Protein 3VU4 (pdb70)

Nearest PDB structures (foldseek):
  3vu4-assembly3_A  TM=1.003E+00  e=2.282E-62  Kluyveromyces marxianus
  4av8-assembly1_A  TM=9.269E-01  e=3.637E-47  Kluyveromyces lactis
  4exv-assembly1_A  TM=9.195E-01  e=6.773E-44  Kluyveromyces lactis NRRL Y-1140
  9c9i-assembly4_G  TM=8.759E-01  e=1.878E-23  Homo sapiens
  6klr-assembly1_A  TM=8.710E-01  e=6.808E-22  Homo sapiens

Solvent-accessible surface area: 29116 Å² total; per-residue (Å²): 155,40,53,13,54,22,20,42,17,2,77,64,39,23,0,0,0,2,0,0,77,122,6,0,2,5,3,30,3,107,99,30,44,74,82,71,68,30,142,35,140,124,4,35,37,0,31,10,6,49,131,38,71,70,1,0,5,4,23,43,65,82,42,12,0,31,0,34,12,13,103,146,135,113,61,60,16,181,8,137,6,129,8,49,15,95,39,1,45,7,20,158,105,7,0,0,0,0,8,10,43,21,1,0,1,12,90,25,17,119,85,44,136,119,55,48,116,58,35,76,0,21,38,26,9,27,13,34,103,29,17,0,0,30,1,31,10,6,17,31,1,16,0,35,4,34,146,23,141,72,164,49,33,99,10,152,4,17,130,79,59,5,69,17,2,49,15,5,104,152,8,66,22,0,0,0,1,8,84,87,15,77,30,0,46,0,10,88,11,138,69,14,66,90,43,73,71,1,104,20,48,178,21,91,20,70,10,42,4,0,32,20,0,30,34,4,0,3,0,0,0,0,0,59,61,39,12,0,11,0,2,10,4,80,41,35,91,153,49,151,127,92,32,114,184,51,207,69,104,55,124,65,170,48,45,74,143,27,32,14,96,54,169,17,77,46,70,190,119,36,128,15,6,46,0,0,4,35,39,88,32,11,0,0,0,2,5,11,34,35,56,51,1,5,11,2,70,3,55,65,46,98,164,114,107,144,24,77,15,88,74,75,98,105,52,75,1,112,86,152,44,64,29,49,23,5,39,11,4,64,17,33,0,0,1,0,2,0,0,87,128,8,0,1,2,2,13,2,59,58,32,46,77,91,47,69,29,146,51,164,106,4,36,37,0,32,7,13,54,83,53,49,58,0,0,0,3,18,47,75,84,45,19,0,27,0,30,6,12,112,146,130,103,36,66,13,151,4,134,5,144,25,73,13,96,36,0,44,5,20,100,101,22,0,1,0,0,5,29,62,22,0,0,0,12,81,26,18,117,75,42,134,112,82,55,127,57,39,138,1,32,32,30,12,22,12,28,92,28,28,1,0,26,2,26,47,168,73,72,7,18,0,41,8,34,68,32,136,155,42,34,89,7,167,3,14,135,65,40,8,59,20,1,50,14,6,45,146,7,62,33,0,0,0,0,4,106,56,0,16,26,0,41,0,9,98,11,157,83,12,70,84,50,70,43,0,90,12,13,159,84,63,9,63,1,32,2,0,27,17,0,27,56,4,4,25,0,0,0,0,0,68,93,29,26,0,20,0,0,38,6,94,107,150,139,44,78,146,21,46,6,78,54,128,5,112,43,80,190,167,27,148,6,1,37,0,0,4,14,37,93,39,15,1,1,0,1,20,10,56,69,58,48,2,14,11,1,75,7,42,83,41,116,160,114,142,131,97,41,10,89,78,71,89,120,49,73,1,129,96

InterPro domains:
  IPR001680 WD40 repeat [SM00320] (187-224)
  IPR001680 WD40 repeat [SM00320] (227-268)
  IPR015943 WD40/YVTN repeat-like-containing domain superfamily [G3DSA:2.130.10.10] (18-327)
  IPR036322 WD40-repeat-containing domain superfamily [SSF50978] (18-323)
  IPR048720 PROPPIN [PF21032] (166-271)
  IPR048720 PROPPIN [PTHR11227] (18-329)

Sequence (620 aa):
SNPVTDYEFNQDQSCLILSTLKSFEIYNVHPVAHIMSQEMRHLSKVRMLHRTNYVAFVTGVKEVVHIWDDVKKQDVSRIKVDAPVKDLFLSREFIVVSYGDVISVFKFGNPWKRITDDIRFGGVCEFSNGLLVYSNEFNLGQIHITKLQSKGVLIKAHTNPIKMVRLNRKSDMVATCSQDGTIIRVFKTEDGVLVREFRRGLDRADVVDMKWSTDGSKLAVVSDKWTLHVFEIFNDQDNKRHALKGWINMKYFQSEWSLCNFKLSVDKHVRGCKIAWISESSLVVVWPHTRMIETFKVVFDDEMERWLIQMDQREQLMISNPVTDYEFNQDQSCLILSTLKSFEIYNVHPVAHIMSQEMRHLSKVRMLHRTNYVAFVTGVKEVVHIWDDVKKQDVSRIKVDAPVKDLFLSREFIVVSYGDVISVFKFGNPWKRITDDIRFGGVCEFSNGLLVYSNEFNLGQIHITKLQKGVLIKAHTNPIKMVRLNRKSDMVATCSQDGTIIRVFKTEDGVLVREFRRGLDRADVVDMKWSTDGSKLAVVSDKWTLHVFEIFNDQSEWSLCNFKLSVDKHVRGCKIAWISESSLVVVWPHTRMIETFKVVFDDEMERWLIQMDQREQLMI

B-factor: mean 52.99, std 13.17, range [25.01, 118.1]

Secondary structure (DSSP, 8-state):
-----EEEE-TTSSEEEEE-SSEEEEEEETTEEEEEEEE-S---EEEE-TTSSEEEEE-SSTTEEEEEETTTTEEEEEEE-SS-EEEEEE-SSEEEEEETTEEEEEESSTT--BSS--EEEEEEEEEETTEEEEEESS-TT-EEEEE-----EEE---SSPEEEEEE-TTSSEEEEEETT-SEEEEEETTT--EEEEEE-TT--SPEEEEEE-TTS-EEEEEETT-EEEEEESS--S---SEETTTTEE---PPPSS-SEEEE----TT----EEEESSSSEEEEEETTTTEEEEEEEEEETTTTEEEEEEEEEEE---/-----EEEE-TTSSEEEEE-SSEEEEEETTTTEEEEEEE-SS--EEEE-TTSSEEEEE-SSTTEEEEEETTTTEEEEEEE-SS----EEE-SSEEEEEETTEEEEEESSTT--EEEEEEE-SS-EEEETTEEEEE-SS-TTEEEEEE-----EEE--SSPEEEEEE-TTSSEEEEEETT-SEEEEEETTT--EEEEEE--SS---EEEEEE-TTSSEEEEEETT-EEEEEES-----EE-SEEEE----SS----EEEESSSSEEEEEETTTTEEEEEEEEEETTTTEEEEEEEEEEE---

Structure (mmCIF, N/CA/C/O backbone):
data_3VU4
#
_entry.id   3VU4
#
_cell.length_a   140.270
_cell.length_b   140.270
_cell.length_c   251.270
_cell.angle_alpha   90.00
_cell.angle_beta   90.00
_cell.angle_gamma   120.00
#
_symmetry.space_group_name_H-M   'P 65 2 2'
#
loop_
_entity.id
_entity.type
_entity.pdbx_description
1 polymer KmHsv2
2 non-polymer 'SULFATE ION'
3 water water
#
loop_
_atom_site.group_PDB
_atom_site.id
_atom_site.type_symbol
_atom_site.label_atom_id
_atom_site.label_alt_id
_atom_site.label_comp_id
_atom_site.label_asym_id
_atom_site.label_entity_id
_atom_site.label_seq_id
_atom_site.pdbx_PDB_ins_code
_atom_site.Cartn_x
_atom_site.Cartn_y
_atom_site.Cartn_z
_atom_site.occupancy
_atom_site.B_iso_or_equiv
_atom_site.auth_seq_id
_atom_site.auth_comp_id
_atom_site.auth_asym_id
_atom_site.auth_atom_id
_atom_site.pdbx_PDB_model_num
ATOM 1 N N . SER A 1 19 ? 15.233 -2.500 31.668 1.00 72.51 14 SER A N 1
ATOM 2 C CA . SER A 1 19 ? 15.869 -1.578 32.664 1.00 72.57 14 SER A CA 1
ATOM 3 C C . SER A 1 19 ? 17.069 -0.830 32.067 1.00 71.00 14 SER A C 1
ATOM 4 O O . SER A 1 19 ? 17.903 -0.277 32.792 1.00 70.93 14 SER A O 1
ATOM 7 N N . ASN A 1 20 ? 17.150 -0.839 30.739 1.00 67.28 15 ASN A N 1
ATOM 8 C CA . ASN A 1 20 ? 18.204 -0.155 29.999 1.00 63.08 15 ASN A CA 1
ATOM 9 C C . ASN A 1 20 ? 17.436 0.924 29.227 1.00 59.52 15 ASN A C 1
ATOM 10 O O . ASN A 1 20 ? 17.169 0.786 28.033 1.00 59.54 15 ASN A O 1
ATOM 15 N N . PRO A 1 21 ? 17.067 2.014 29.920 1.00 55.77 16 PRO A N 1
ATOM 16 C CA . PRO A 1 21 ? 16.313 3.155 29.391 1.00 54.33 16 PRO A CA 1
ATOM 17 C C . PRO A 1 21 ? 16.995 3.971 28.311 1.00 52.09 16 PRO A C 1
ATOM 18 O O . PRO A 1 21 ? 18.209 4.169 28.334 1.00 52.87 16 PRO A O 1
ATOM 22 N N . VAL A 1 22 ? 16.192 4.455 27.372 1.00 49.21 17 VAL A N 1
ATOM 23 C CA . VAL A 1 22 ? 16.694 5.300 26.305 1.00 45.95 17 VAL A CA 1
ATOM 24 C C . VAL A 1 22 ? 17.028 6.636 26.977 1.00 43.68 17 VAL A C 1
ATOM 25 O O . VAL A 1 22 ? 16.212 7.189 27.707 1.00 44.72 17 VAL A O 1
ATOM 29 N N . THR A 1 23 ? 18.233 7.144 26.759 1.00 41.30 18 THR A N 1
ATOM 30 C CA . THR A 1 23 ? 18.623 8.400 27.384 1.00 40.99 18 THR A CA 1
ATOM 31 C C . THR A 1 23 ? 18.501 9.579 26.421 1.00 41.96 18 THR A C 1
ATOM 32 O O . THR A 1 23 ? 18.584 10.742 26.825 1.00 42.14 18 THR A O 1
ATOM 36 N N . ASP A 1 24 ? 18.296 9.268 25.145 1.00 41.34 19 ASP A N 1
ATOM 37 C CA . ASP A 1 24 ? 18.140 10.283 24.115 1.00 42.17 19 ASP A CA 1
ATOM 38 C C . ASP A 1 24 ? 17.928 9.581 22.783 1.00 42.08 19 ASP A C 1
ATOM 39 O O . ASP A 1 24 ? 18.366 8.444 22.593 1.00 42.61 19 ASP A O 1
ATOM 44 N N . TYR A 1 25 ? 17.232 10.256 21.876 1.00 39.83 20 TYR A N 1
ATOM 45 C CA . TYR A 1 25 ? 16.952 9.716 20.555 1.00 39.20 20 TYR A CA 1
ATOM 46 C C . TYR A 1 25 ? 16.668 10.893 19.636 1.00 40.07 20 TYR A C 1
ATOM 47 O O . TYR A 1 25 ? 16.169 11.923 20.078 1.00 40.08 20 TYR A O 1
ATOM 56 N N . GLU A 1 26 ? 16.990 10.744 18.359 1.00 40.31 21 GLU A N 1
ATOM 57 C CA . GLU A 1 26 ? 16.789 11.830 17.417 1.00 39.80 21 GLU A CA 1
ATOM 58 C C . GLU A 1 26 ? 16.889 11.296 15.990 1.00 39.01 21 GLU A C 1
ATOM 59 O O . GLU A 1 26 ? 17.582 10.308 15.743 1.00 38.22 21 GLU A O 1
ATOM 65 N N . PHE A 1 27 ? 16.177 11.938 15.064 1.00 37.31 22 PHE A N 1
ATOM 66 C CA . PHE A 1 27 ? 16.188 11.543 13.655 1.00 37.44 22 PHE A CA 1
ATOM 67 C C . PHE A 1 27 ? 17.349 12.235 12.943 1.00 38.10 22 PHE A C 1
ATOM 68 O O . PHE A 1 27 ? 17.846 13.254 13.422 1.00 37.81 22 PHE A O 1
ATOM 76 N N . ASN A 1 28 ? 17.787 11.692 11.809 1.00 39.00 23 ASN A N 1
ATOM 77 C CA . ASN A 1 28 ? 18.855 12.355 11.068 1.00 42.21 23 ASN A CA 1
ATOM 78 C C . ASN A 1 28 ? 18.179 13.445 10.230 1.00 42.69 23 ASN A C 1
ATOM 79 O O . ASN A 1 28 ? 16.960 13.431 10.067 1.00 43.52 23 ASN A O 1
ATOM 84 N N . GLN A 1 29 ? 18.964 14.379 9.708 1.00 43.11 24 GLN A N 1
ATOM 85 C CA . GLN A 1 29 ? 18.447 15.515 8.945 1.00 43.54 24 GLN A CA 1
ATOM 86 C C . GLN A 1 29 ? 17.331 15.308 7.909 1.00 45.47 24 GLN A C 1
ATOM 87 O O . GLN A 1 29 ? 16.552 16.224 7.672 1.00 46.46 24 GLN A O 1
ATOM 93 N N . ASP A 1 30 ? 17.233 14.135 7.291 1.00 47.94 25 ASP A N 1
ATOM 94 C CA . ASP A 1 30 ? 16.174 13.907 6.309 1.00 50.24 25 ASP A CA 1
ATOM 95 C C . ASP A 1 30 ? 15.128 12.896 6.803 1.00 51.79 25 ASP A C 1
ATOM 96 O O . ASP A 1 30 ? 14.289 12.423 6.031 1.00 52.80 25 ASP A O 1
ATOM 101 N N . GLN A 1 31 ? 15.181 12.576 8.093 1.00 52.26 26 GLN A N 1
ATOM 102 C CA . GLN A 1 31 ? 14.250 11.631 8.713 1.00 52.10 26 GLN A CA 1
ATOM 103 C C . GLN A 1 31 ? 14.176 10.258 8.068 1.00 51.50 26 GLN A C 1
ATOM 104 O O . GLN A 1 31 ? 13.091 9.700 7.928 1.00 52.15 26 GLN A O 1
ATOM 110 N N . SER A 1 32 ? 15.314 9.710 7.670 1.00 50.84 27 SER A N 1
ATOM 111 C CA . SER A 1 32 ? 15.315 8.387 7.072 1.00 50.66 27 SER A CA 1
ATOM 112 C C . SER A 1 32 ? 15.932 7.434 8.089 1.00 50.15 27 SER A C 1
ATOM 113 O O . SER A 1 32 ? 15.846 6.212 7.958 1.00 50.74 27 SER A O 1
ATOM 116 N N . CYS A 1 33 ? 16.543 8.018 9.117 1.00 48.90 28 CYS A N 1
ATOM 117 C CA . CYS A 1 33 ? 17.179 7.252 10.184 1.00 47.35 28 CYS A CA 1
ATOM 118 C C . CYS A 1 33 ? 16.913 7.856 11.551 1.00 45.80 28 CYS A C 1
ATOM 119 O O . CYS A 1 33 ? 16.639 9.054 11.683 1.00 44.23 28 CYS A O 1
ATOM 122 N N . LEU A 1 34 ? 17.015 7.006 12.568 1.00 44.39 29 LEU A N 1
ATOM 123 C CA . LEU A 1 34 ? 16.830 7.407 13.955 1.00 41.14 29 LEU A CA 1
ATOM 124 C C . LEU A 1 34 ? 18.020 6.877 14.731 1.00 40.45 29 LEU A C 1
ATOM 125 O O . LEU A 1 34 ? 18.407 5.724 14.558 1.00 38.89 29 LEU A O 1
ATOM 130 N N . ILE A 1 35 ? 18.624 7.721 15.558 1.00 40.54 30 ILE A N 1
ATOM 131 C CA . ILE A 1 35 ? 19.733 7.262 16.374 1.00 40.07 30 ILE A CA 1
ATOM 132 C C . ILE A 1 35 ? 19.230 7.317 17.796 1.00 41.32 30 ILE A C 1
ATOM 133 O O . ILE A 1 35 ? 18.480 8.222 18.175 1.00 39.43 30 ILE A O 1
ATOM 138 N N . LEU A 1 36 ? 19.639 6.340 18.589 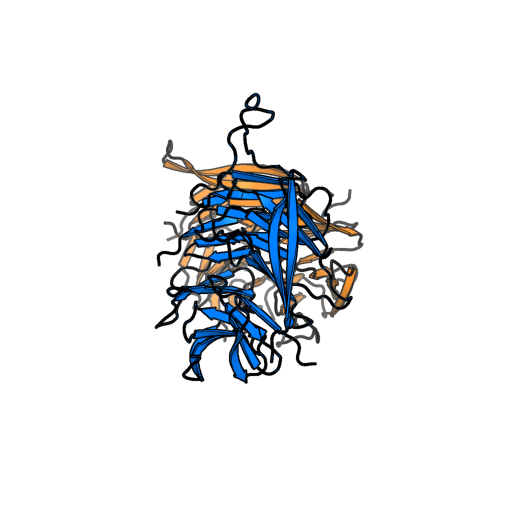1.00 43.51 31 LEU A N 1
ATOM 139 C CA . LEU A 1 36 ? 19.167 6.269 19.954 1.00 46.26 31 LEU A CA 1
ATOM 140 C C . LEU A 1 36 ? 20.251 5.780 20.912 1.00 47.22 31 LEU A C 1
ATOM 141 O O . LEU A 1 36 ? 21.128 5.008 20.531 1.00 46.47 31 LEU A O 1
ATOM 146 N N . SER A 1 37 ? 20.203 6.264 22.148 1.00 48.39 32 SER A N 1
ATOM 147 C CA . SER A 1 37 ? 21.185 5.881 23.148 1.00 49.54 32 SER A CA 1
ATOM 148 C C . SER A 1 37 ? 20.556 5.285 24.407 1.00 52.08 32 SER A C 1
ATOM 149 O O . SER A 1 37 ? 19.427 5.628 24.786 1.00 51.83 32 SER A O 1
ATOM 152 N N . THR A 1 38 ? 21.305 4.389 25.048 1.00 53.29 33 THR A N 1
ATOM 153 C CA . THR A 1 38 ? 20.874 3.735 26.277 1.00 54.95 33 THR A CA 1
ATOM 154 C C . THR A 1 38 ? 22.007 3.886 27.275 1.00 56.35 33 THR A C 1
ATOM 155 O O . THR A 1 38 ? 22.971 4.614 27.028 1.00 57.88 33 THR A O 1
ATOM 159 N N . LEU A 1 39 ? 21.896 3.194 28.402 1.00 57.46 34 LEU A N 1
ATOM 160 C CA . LEU A 1 39 ? 22.928 3.254 29.428 1.00 58.47 34 LEU A CA 1
ATOM 161 C C . LEU A 1 39 ? 24.159 2.474 28.972 1.00 58.88 34 LEU A C 1
ATOM 162 O O . LEU A 1 39 ? 25.276 2.717 29.434 1.00 57.81 34 LEU A O 1
ATOM 167 N N . LYS A 1 40 ? 23.937 1.562 28.031 1.00 59.26 35 LYS A N 1
ATOM 168 C CA . LYS A 1 40 ? 24.988 0.694 27.532 1.00 60.43 35 LYS A CA 1
ATOM 169 C C . LYS A 1 40 ? 25.464 0.903 26.096 1.00 60.79 35 LYS A C 1
ATOM 170 O O . LYS A 1 40 ? 26.530 0.404 25.734 1.00 62.29 35 LYS A O 1
ATOM 176 N N . SER A 1 41 ? 24.704 1.623 25.273 1.00 60.21 36 SER A N 1
ATOM 177 C CA . SER A 1 41 ? 25.126 1.825 23.883 1.00 58.77 36 SER A CA 1
ATOM 178 C C . SER A 1 41 ? 24.278 2.830 23.129 1.00 58.43 36 SER A C 1
ATOM 179 O O . SER A 1 41 ? 23.392 3.464 23.698 1.00 60.09 36 SER A O 1
ATOM 182 N N . PHE A 1 42 ? 24.576 2.972 21.838 1.00 56.21 37 PHE A N 1
ATOM 183 C CA . PHE A 1 42 ? 23.802 3.832 20.962 1.00 54.18 37 PHE A CA 1
ATOM 184 C C . PHE A 1 42 ? 23.444 2.949 19.774 1.00 52.94 37 PHE A C 1
ATOM 185 O O . PHE A 1 42 ? 24.239 2.116 19.353 1.00 51.96 37 PHE A O 1
ATOM 193 N N . GLU A 1 43 ? 22.224 3.099 19.274 1.00 51.95 38 GLU A N 1
ATOM 194 C CA . GLU A 1 43 ? 21.737 2.289 18.169 1.00 50.82 38 GLU A CA 1
ATOM 195 C C . GLU A 1 43 ? 21.238 3.202 17.066 1.00 50.80 38 GLU A C 1
ATOM 196 O O . GLU A 1 43 ? 20.835 4.335 17.329 1.00 52.66 38 GLU A O 1
ATOM 202 N N . ILE A 1 44 ? 21.259 2.706 15.835 1.00 49.26 39 ILE A N 1
ATOM 203 C CA . ILE A 1 44 ? 20.790 3.477 14.696 1.00 47.21 39 ILE A CA 1
ATOM 204 C C . ILE A 1 44 ? 19.859 2.601 13.876 1.00 46.34 39 ILE A C 1
ATOM 205 O O . ILE A 1 44 ? 20.146 1.427 13.647 1.00 45.92 39 ILE A O 1
ATOM 210 N N . TYR A 1 45 ? 18.739 3.173 13.445 1.00 45.55 40 TYR A N 1
ATOM 211 C CA . TYR A 1 45 ? 17.767 2.434 12.652 1.00 45.91 40 TYR A CA 1
ATOM 212 C C . TYR A 1 45 ? 17.340 3.203 11.418 1.00 48.06 40 TYR A C 1
ATOM 213 O O . TYR A 1 45 ? 17.580 4.405 11.292 1.00 49.07 40 TYR A O 1
ATOM 222 N N . ASN A 1 46 ? 16.704 2.488 10.503 1.00 50.07 41 ASN A N 1
ATOM 223 C CA . ASN A 1 46 ? 16.150 3.096 9.314 1.00 51.92 41 ASN A CA 1
ATOM 224 C C . ASN A 1 46 ? 14.719 3.296 9.780 1.00 52.18 41 ASN A C 1
ATOM 225 O O . ASN A 1 46 ? 14.176 2.417 10.451 1.00 51.62 41 ASN A O 1
ATOM 230 N N . VAL A 1 47 ? 14.105 4.430 9.467 1.00 52.97 42 VAL A N 1
ATOM 231 C CA . VAL A 1 47 ? 12.732 4.647 9.912 1.00 54.38 42 VAL A CA 1
ATOM 232 C C . VAL A 1 47 ? 11.703 4.014 8.979 1.00 54.73 42 VAL A C 1
ATOM 233 O O . VAL A 1 47 ? 10.659 3.544 9.432 1.00 55.88 42 VAL A O 1
ATOM 237 N N . HIS A 1 48 ? 11.983 3.991 7.681 1.00 55.58 43 HIS A N 1
ATOM 238 C CA . HIS A 1 48 ? 11.045 3.368 6.760 1.00 57.37 43 HIS A CA 1
ATOM 239 C C . HIS A 1 48 ? 11.676 2.710 5.538 1.00 56.35 43 HIS A C 1
ATOM 240 O O . HIS A 1 48 ? 12.165 3.385 4.633 1.00 55.43 43 HIS A O 1
ATOM 247 N N . PRO A 1 49 ? 11.638 1.373 5.486 1.00 55.71 44 PRO A N 1
ATOM 248 C CA . PRO A 1 49 ? 11.031 0.538 6.528 1.00 55.42 44 PRO A CA 1
ATOM 249 C C . PRO A 1 49 ? 11.892 0.516 7.773 1.00 54.29 44 PRO A C 1
ATOM 250 O O . PRO A 1 49 ? 13.104 0.706 7.700 1.00 53.98 44 PRO A O 1
ATOM 254 N N . VAL A 1 50 ? 11.261 0.275 8.913 1.00 53.61 45 VAL A N 1
ATOM 255 C CA . VAL A 1 50 ? 11.980 0.221 10.172 1.00 53.02 45 VAL A CA 1
ATOM 256 C C . VAL A 1 50 ? 12.967 -0.937 10.121 1.00 52.72 45 VAL A C 1
ATOM 257 O O . VAL A 1 50 ? 12.585 -2.066 9.831 1.00 52.03 45 VAL A O 1
ATOM 261 N N . ALA A 1 51 ? 14.236 -0.646 10.395 1.00 52.11 46 ALA A N 1
ATOM 262 C CA . ALA A 1 51 ? 15.278 -1.661 10.371 1.00 52.13 46 ALA A CA 1
ATOM 263 C C . ALA A 1 51 ? 16.476 -1.256 11.221 1.00 52.49 46 ALA A C 1
ATOM 264 O O . ALA A 1 51 ? 16.944 -0.122 11.148 1.00 53.08 46 ALA A O 1
ATOM 266 N N . HIS A 1 52 ? 16.966 -2.188 12.032 1.00 53.52 47 HIS A N 1
ATOM 267 C CA . HIS A 1 52 ? 18.120 -1.924 12.887 1.00 55.71 47 HIS A CA 1
ATOM 268 C C . HIS A 1 52 ? 19.342 -2.045 12.002 1.00 56.86 47 HIS A C 1
ATOM 269 O O . HIS A 1 52 ? 19.575 -3.100 11.416 1.00 56.29 47 HIS A O 1
ATOM 276 N N . ILE A 1 53 ? 20.119 -0.972 11.894 1.00 58.70 48 ILE A N 1
ATOM 277 C CA . ILE A 1 53 ? 21.293 -1.008 11.036 1.00 60.79 48 ILE A CA 1
ATOM 278 C C . ILE A 1 53 ? 22.629 -0.917 11.761 1.00 63.01 48 ILE A C 1
ATOM 279 O O . ILE A 1 53 ? 23.677 -1.082 11.140 1.00 63.74 48 ILE A O 1
ATOM 284 N N . MET A 1 54 ? 22.606 -0.662 13.067 1.00 64.39 49 MET A N 1
ATOM 285 C CA . MET A 1 54 ? 23.857 -0.581 13.804 1.00 65.77 49 MET A CA 1
ATOM 286 C C . MET A 1 54 ? 23.749 -0.488 15.315 1.00 65.78 49 MET A C 1
ATOM 287 O O . MET A 1 54 ? 22.832 0.129 15.857 1.00 66.80 49 MET A O 1
ATOM 292 N N . SER A 1 55 ? 24.723 -1.098 15.982 1.00 64.66 50 SER A N 1
ATOM 293 C CA . SER A 1 55 ? 24.810 -1.101 17.432 1.00 63.29 50 SER A CA 1
ATOM 294 C C . SER A 1 55 ? 26.249 -0.743 17.793 1.00 63.32 50 SER A C 1
ATOM 295 O O . SER A 1 55 ? 27.173 -1.013 17.026 1.00 64.45 50 SER A O 1
ATOM 298 N N . GLN A 1 56 ? 26.445 -0.134 18.954 1.00 62.65 51 GLN A N 1
ATOM 299 C CA . GLN A 1 56 ? 27.781 0.266 19.373 1.00 62.66 51 GLN A CA 1
ATOM 300 C C . GLN A 1 56 ? 27.816 0.483 20.872 1.00 63.36 51 GLN A C 1
ATOM 301 O O . GLN A 1 56 ? 27.137 1.366 21.393 1.00 63.87 51 GLN A O 1
ATOM 307 N N . GLU A 1 57 ? 28.611 -0.312 21.573 1.00 64.33 52 GLU A N 1
ATOM 308 C CA . GLU A 1 57 ? 28.686 -0.161 23.012 1.00 66.25 52 GLU A CA 1
ATOM 309 C C . GLU A 1 57 ? 29.392 1.108 23.427 1.00 65.64 52 GLU A C 1
ATOM 310 O O . GLU A 1 57 ? 30.359 1.537 22.802 1.00 64.27 52 GLU A O 1
ATOM 316 N N . MET A 1 58 ? 28.879 1.699 24.496 1.00 66.06 53 MET A N 1
ATOM 317 C CA . MET A 1 58 ? 29.407 2.932 25.041 1.00 67.57 53 MET A CA 1
ATOM 318 C C . MET A 1 58 ? 28.507 3.278 26.212 1.00 67.94 53 MET A C 1
ATOM 319 O O . MET A 1 58 ? 27.289 3.105 26.133 1.00 68.58 53 MET A O 1
ATOM 324 N N . ARG A 1 59 ? 29.099 3.763 27.295 1.00 67.54 54 ARG A N 1
ATOM 325 C CA . ARG A 1 59 ? 28.322 4.102 28.477 1.00 67.72 54 ARG A CA 1
ATOM 326 C C . ARG A 1 59 ? 28.304 5.599 28.722 1.00 65.84 54 ARG A C 1
ATOM 327 O O . ARG A 1 59 ? 29.101 6.334 28.140 1.00 65.01 54 ARG A O 1
ATOM 335 N N . HIS A 1 60 ? 27.380 6.042 29.573 1.00 63.72 55 HIS A N 1
ATOM 336 C CA . HIS A 1 60 ? 27.250 7.453 29.920 1.00 62.51 55 HIS A CA 1
ATOM 337 C C . HIS A 1 60 ? 26.624 8.315 28.825 1.00 59.68 55 HIS A C 1
ATOM 338 O O . HIS A 1 60 ? 26.525 9.536 28.973 1.00 58.05 55 HIS A O 1
ATOM 345 N N . LEU A 1 61 ? 26.205 7.689 27.728 1.00 56.89 56 LEU A N 1
ATOM 346 C CA . LEU A 1 61 ? 25.595 8.439 26.639 1.00 54.02 56 LEU A CA 1
ATOM 347 C C . LEU A 1 61 ? 24.429 9.257 27.156 1.00 51.74 56 LEU A C 1
ATOM 348 O O . LEU A 1 61 ? 23.439 8.721 27.644 1.00 50.47 56 LEU A O 1
ATOM 353 N N . SER A 1 62 ? 24.576 10.569 27.040 1.00 49.28 57 SER A N 1
ATOM 354 C CA . SER A 1 62 ? 23.589 11.523 27.508 1.00 48.25 57 SER A CA 1
ATOM 355 C C . SER A 1 62 ? 22.817 12.183 26.356 1.00 48.49 57 SER A C 1
ATOM 356 O O . SER A 1 62 ? 21.653 12.589 26.511 1.00 46.14 57 SER A O 1
ATOM 359 N N . LYS A 1 63 ? 23.478 12.283 25.206 1.00 46.56 58 LYS A N 1
ATOM 360 C CA . LYS A 1 63 ? 22.901 12.901 24.028 1.00 46.17 58 LYS A CA 1
ATOM 361 C C . LYS A 1 63 ? 23.560 12.297 22.789 1.00 46.54 58 LYS A C 1
ATOM 362 O O . LYS A 1 63 ? 24.758 12.010 22.789 1.00 47.01 58 LYS A O 1
ATOM 368 N N . VAL A 1 64 ? 22.784 12.103 21.731 1.00 45.55 59 VAL A N 1
ATOM 369 C CA . VAL A 1 64 ? 23.332 11.501 20.530 1.00 46.35 59 VAL A CA 1
ATOM 370 C C . VAL A 1 64 ? 22.722 12.078 19.237 1.00 46.87 59 VAL A C 1
ATOM 371 O O . VAL A 1 64 ? 21.517 12.312 19.150 1.00 46.48 59 VAL A O 1
ATOM 375 N N . ARG A 1 65 ? 23.576 12.316 18.243 1.00 47.11 60 ARG A N 1
ATOM 376 C CA . ARG A 1 65 ? 23.157 12.874 16.952 1.00 46.60 60 ARG A CA 1
ATOM 377 C C . ARG A 1 65 ? 23.880 12.170 15.812 1.00 48.16 60 ARG A C 1
ATOM 378 O O . ARG A 1 65 ? 24.941 11.571 16.015 1.00 48.84 60 ARG A O 1
ATOM 386 N N . MET A 1 66 ? 23.313 12.230 14.613 1.00 48.50 61 MET A N 1
ATOM 387 C CA . MET A 1 66 ? 23.980 11.624 13.472 1.00 50.28 61 MET A CA 1
ATOM 388 C C . MET A 1 66 ? 23.986 12.581 12.280 1.00 51.31 61 MET A C 1
ATOM 389 O O . MET A 1 66 ? 23.162 13.496 12.199 1.00 50.81 61 MET A O 1
ATOM 394 N N . LEU A 1 67 ? 24.943 12.394 11.375 1.00 52.74 62 LEU A N 1
ATOM 395 C CA . LEU A 1 67 ? 25.053 13.250 10.200 1.00 53.71 62 LEU A CA 1
ATOM 396 C C . LEU A 1 67 ? 24.640 12.505 8.942 1.00 53.95 62 LEU A C 1
ATOM 397 O O . LEU A 1 67 ? 25.387 11.676 8.433 1.00 53.84 62 LEU A O 1
ATOM 402 N N . HIS A 1 68 ? 23.446 12.808 8.447 1.00 55.19 63 HIS A N 1
ATOM 403 C CA . HIS A 1 68 ? 22.925 12.169 7.244 1.00 56.74 63 HIS A CA 1
ATOM 404 C C . HIS A 1 68 ? 23.010 10.653 7.360 1.00 57.37 63 HIS A C 1
ATOM 405 O O . HIS A 1 68 ? 22.375 10.055 8.234 1.00 58.18 63 HIS A O 1
ATOM 412 N N . ARG A 1 69 ? 23.786 10.033 6.480 1.00 56.10 64 ARG A N 1
ATOM 413 C CA . ARG A 1 69 ? 23.951 8.590 6.514 1.00 55.86 64 ARG A CA 1
ATOM 414 C C . ARG A 1 69 ? 25.430 8.251 6.545 1.00 55.93 64 ARG A C 1
ATOM 415 O O . ARG A 1 69 ? 25.828 7.131 6.225 1.00 55.83 64 ARG A O 1
ATOM 423 N N . THR A 1 70 ? 26.236 9.229 6.947 1.00 55.80 65 THR A N 1
ATOM 424 C CA . THR A 1 70 ? 27.681 9.065 7.025 1.00 56.43 65 THR A CA 1
ATOM 425 C C . THR A 1 70 ? 28.103 8.163 8.182 1.00 58.88 65 THR A C 1
ATOM 426 O O . THR A 1 70 ? 27.270 7.544 8.846 1.00 59.99 65 THR A O 1
ATOM 430 N N . ASN A 1 71 ? 29.407 8.097 8.425 1.00 61.15 66 ASN A N 1
ATOM 431 C CA . ASN A 1 71 ? 29.939 7.271 9.498 1.00 62.29 66 ASN A CA 1
ATOM 432 C C . ASN A 1 71 ? 30.177 8.135 10.727 1.00 61.90 66 ASN A C 1
ATOM 433 O O . ASN A 1 71 ? 30.800 7.700 11.689 1.00 61.12 66 ASN A O 1
ATOM 438 N N . TYR A 1 72 ? 29.677 9.365 10.694 1.00 61.03 67 TYR A N 1
ATOM 439 C CA . TYR A 1 72 ? 29.871 10.268 11.816 1.00 61.72 67 TYR A CA 1
ATOM 440 C C . TYR A 1 72 ? 28.646 10.462 12.694 1.00 60.09 67 TYR A C 1
ATOM 441 O O . TYR A 1 72 ? 27.516 10.549 12.215 1.00 60.92 67 TYR A O 1
ATOM 450 N N . VAL A 1 73 ? 28.894 10.526 13.993 1.00 57.04 68 VAL A N 1
ATOM 451 C CA . VAL A 1 73 ? 27.852 10.735 14.973 1.00 55.73 68 VAL A CA 1
ATOM 452 C C . VAL A 1 73 ? 28.473 11.648 16.016 1.00 55.07 68 VAL A C 1
ATOM 453 O O . VAL A 1 73 ? 29.692 11.751 16.106 1.00 55.98 68 VAL A O 1
ATOM 457 N N . ALA A 1 74 ? 27.637 12.323 16.790 1.00 53.42 69 ALA A N 1
ATOM 458 C CA . ALA A 1 74 ? 28.114 13.213 17.827 1.00 51.20 69 ALA A CA 1
ATOM 459 C C . ALA A 1 74 ? 27.402 12.810 19.106 1.00 52.20 69 ALA A C 1
ATOM 460 O O . ALA A 1 74 ? 26.237 12.417 19.067 1.00 52.78 69 ALA A O 1
ATOM 462 N N . PHE A 1 75 ? 28.094 12.889 20.236 1.00 52.71 70 PHE A N 1
ATOM 463 C CA . PHE A 1 75 ? 27.468 12.547 21.505 1.00 52.49 70 PHE A CA 1
ATOM 464 C C . PHE A 1 75 ? 28.117 13.206 22.712 1.00 53.31 70 PHE A C 1
ATOM 465 O O . PHE A 1 75 ? 29.241 13.705 22.642 1.00 53.18 70 PHE A O 1
ATOM 473 N N . VAL A 1 76 ? 27.369 13.234 23.808 1.00 53.78 71 VAL A N 1
ATOM 474 C CA . VAL A 1 76 ? 27.829 13.802 25.064 1.00 55.11 71 VAL A CA 1
ATOM 475 C C . VAL A 1 76 ? 27.753 12.638 26.035 1.00 58.31 71 VAL A C 1
ATOM 476 O O . VAL A 1 76 ? 26.821 11.837 25.971 1.00 60.12 71 VAL A O 1
ATOM 480 N N . THR A 1 77 ? 28.731 12.529 26.925 1.00 60.79 72 THR A N 1
ATOM 481 C CA . THR A 1 77 ? 28.742 11.431 27.882 1.00 61.64 72 THR A CA 1
ATOM 482 C C . THR A 1 77 ? 28.611 11.945 29.307 1.00 62.63 72 THR A C 1
ATOM 483 O O . THR A 1 77 ? 27.678 12.691 29.621 1.00 62.21 72 THR A O 1
ATOM 487 N N . GLY A 1 78 ? 29.543 11.539 30.165 1.00 63.62 73 GLY A N 1
ATOM 488 C CA . GLY A 1 78 ? 29.507 11.967 31.549 1.00 63.82 73 GLY A CA 1
ATOM 489 C C . GLY A 1 78 ? 29.689 13.464 31.623 1.00 64.39 73 GLY A C 1
ATOM 490 O O . GLY A 1 78 ? 28.854 14.180 32.183 1.00 64.24 73 GLY A O 1
ATOM 491 N N . VAL A 1 79 ? 30.790 13.935 31.047 1.00 64.16 74 VAL A N 1
ATOM 492 C CA . VAL A 1 79 ? 31.106 15.354 31.026 1.00 63.30 74 VAL A CA 1
ATOM 493 C C . VAL A 1 79 ? 30.146 16.041 30.059 1.00 63.17 74 VAL A C 1
ATOM 494 O O . VAL A 1 79 ? 30.294 15.952 28.835 1.00 62.15 74 VAL A O 1
ATOM 498 N N . LYS A 1 80 ? 29.161 16.723 30.638 1.00 62.96 75 LYS A N 1
ATOM 499 C CA . LYS A 1 80 ? 28.110 17.414 29.902 1.00 62.65 75 LYS A CA 1
ATOM 500 C C . LYS A 1 80 ? 28.557 18.511 28.946 1.00 62.84 75 LYS A C 1
ATOM 501 O O . LYS A 1 80 ? 27.847 18.819 27.986 1.00 63.25 75 LYS A O 1
ATOM 507 N N . GLU A 1 81 ? 29.710 19.118 29.199 1.00 61.91 76 GLU A N 1
ATOM 508 C CA . GLU A 1 81 ? 30.156 20.205 28.333 1.00 61.66 76 GLU A CA 1
ATOM 509 C C . GLU A 1 81 ? 31.041 19.796 27.166 1.00 60.27 76 GLU A C 1
ATOM 510 O O . GLU A 1 81 ? 31.607 20.652 26.488 1.00 61.61 76 GLU A O 1
ATOM 516 N N . VAL A 1 82 ? 31.141 18.497 26.912 1.00 58.24 77 VAL A N 1
ATOM 517 C CA . VAL A 1 82 ? 31.971 18.015 25.814 1.00 56.47 77 VAL A CA 1
ATOM 518 C C . VAL A 1 82 ? 31.167 17.284 24.743 1.00 55.93 77 VAL A C 1
ATOM 519 O O . VAL A 1 82 ? 30.365 16.404 25.050 1.00 55.78 77 VAL A O 1
ATOM 523 N N . VAL A 1 83 ? 31.390 17.657 23.488 1.00 54.24 78 VAL A N 1
ATOM 524 C CA . VAL A 1 83 ? 30.700 17.033 22.368 1.00 54.57 78 VAL A CA 1
ATOM 525 C C . VAL A 1 83 ? 31.703 16.234 21.542 1.00 55.85 78 VAL A C 1
ATOM 526 O O . VAL A 1 83 ? 32.630 16.794 20.957 1.00 56.59 78 VAL A O 1
ATOM 530 N N . HIS A 1 84 ? 31.512 14.923 21.494 1.00 56.01 79 HIS A N 1
ATOM 531 C CA . HIS A 1 84 ? 32.414 14.057 20.756 1.00 55.62 79 HIS A CA 1
ATOM 532 C C . HIS A 1 84 ? 31.956 13.794 19.334 1.00 56.72 79 HIS A C 1
ATOM 533 O O . HIS A 1 84 ? 30.834 13.342 19.117 1.00 56.33 79 HIS A O 1
ATOM 540 N N . ILE A 1 85 ? 32.817 14.078 18.364 1.00 57.29 80 ILE A N 1
ATOM 541 C CA . ILE A 1 85 ? 32.490 13.769 16.981 1.00 58.59 80 ILE A CA 1
ATOM 542 C C . ILE A 1 85 ? 33.143 12.398 16.856 1.00 60.30 80 ILE A C 1
ATOM 543 O O . ILE A 1 85 ? 34.354 12.278 17.002 1.00 60.63 80 ILE A O 1
ATOM 548 N N . TRP A 1 86 ? 32.339 11.368 16.611 1.00 62.60 81 TRP A N 1
ATOM 549 C CA . TRP A 1 86 ? 32.836 9.994 16.535 1.00 64.11 81 TRP A CA 1
ATOM 550 C C . TRP A 1 86 ? 32.651 9.329 15.178 1.00 65.99 81 TRP A C 1
ATOM 551 O O . TRP A 1 86 ? 31.698 9.619 14.457 1.00 66.54 81 TRP A O 1
ATOM 562 N N . ASP A 1 87 ? 33.577 8.435 14.840 1.00 68.27 82 ASP A N 1
ATOM 563 C CA . ASP A 1 87 ? 33.541 7.715 13.572 1.00 70.33 82 ASP A CA 1
ATOM 564 C C . ASP A 1 87 ? 32.915 6.337 13.779 1.00 71.78 82 ASP A C 1
ATOM 565 O O . ASP A 1 87 ? 33.375 5.550 14.604 1.00 71.55 82 ASP A O 1
ATOM 570 N N . ASP A 1 88 ? 31.862 6.060 13.018 1.00 73.80 83 ASP A N 1
ATOM 571 C CA . ASP A 1 88 ? 31.136 4.797 13.091 1.00 75.27 83 ASP A CA 1
ATOM 572 C C . ASP A 1 88 ? 31.953 3.571 12.738 1.00 75.91 83 ASP A C 1
ATOM 573 O O . ASP A 1 88 ? 32.112 2.664 13.552 1.00 75.67 83 ASP A O 1
ATOM 578 N N . VAL A 1 89 ? 32.442 3.545 11.502 1.00 76.47 84 VAL A N 1
ATOM 579 C CA . VAL A 1 89 ? 33.227 2.431 10.989 1.00 76.32 84 VAL A CA 1
ATOM 580 C C . VAL A 1 89 ? 34.616 2.302 11.618 1.00 76.00 84 VAL A C 1
ATOM 581 O O . VAL A 1 89 ? 35.122 1.193 11.773 1.00 75.62 84 VAL A O 1
ATOM 585 N N . LYS A 1 90 ? 35.225 3.424 11.993 1.00 76.16 85 LYS A N 1
ATOM 586 C CA . LYS A 1 90 ? 36.550 3.390 12.611 1.00 76.33 85 LYS A CA 1
ATOM 587 C C . LYS A 1 90 ? 36.493 3.389 14.135 1.00 75.73 85 LYS A C 1
ATOM 588 O O . LYS A 1 90 ? 37.533 3.389 14.788 1.00 75.96 85 LYS A O 1
ATOM 594 N N . LYS A 1 91 ? 35.284 3.387 14.694 1.00 74.87 86 LYS A N 1
ATOM 595 C CA . LYS A 1 91 ? 35.087 3.398 16.145 1.00 73.89 86 LYS A CA 1
ATOM 596 C C . LYS A 1 91 ? 36.127 4.293 16.813 1.00 73.94 86 LYS A C 1
ATOM 597 O O . LYS A 1 91 ? 36.775 3.895 17.783 1.00 73.57 86 LYS A O 1
ATOM 603 N N . GLN A 1 92 ? 36.265 5.513 16.316 1.00 74.29 87 GLN A N 1
ATOM 604 C CA . GLN A 1 92 ? 37.278 6.409 16.847 1.00 74.39 87 GLN A CA 1
ATOM 605 C C . GLN A 1 92 ? 36.801 7.844 16.976 1.00 72.83 87 GLN A C 1
ATOM 606 O O . GLN A 1 92 ? 36.063 8.338 16.131 1.00 72.66 87 GLN A O 1
ATOM 612 N N . ASP A 1 93 ? 37.225 8.510 18.043 1.00 71.58 88 ASP A N 1
ATOM 613 C CA . ASP A 1 93 ? 36.870 9.906 18.258 1.00 70.77 88 ASP A CA 1
ATOM 614 C C . ASP A 1 93 ? 37.666 10.673 17.202 1.00 70.44 88 ASP A C 1
ATOM 615 O O . ASP A 1 93 ? 38.886 10.545 17.138 1.00 71.87 88 ASP A O 1
ATOM 620 N N . VAL A 1 94 ? 36.990 11.442 16.355 1.00 69.11 89 VAL A N 1
ATOM 621 C CA . VAL A 1 94 ? 37.688 12.206 15.328 1.00 67.06 89 VAL A CA 1
ATOM 622 C C . VAL A 1 94 ? 37.796 13.655 15.768 1.00 66.81 89 VAL A C 1
ATOM 623 O O . VAL A 1 94 ? 38.345 14.488 15.052 1.00 68.29 89 VAL A O 1
ATOM 627 N N . SER A 1 95 ? 37.264 13.954 16.948 1.00 66.11 90 SER A N 1
ATOM 628 C CA . SER A 1 95 ? 37.300 15.313 17.472 1.00 65.50 90 SER A CA 1
ATOM 629 C C . SER A 1 95 ? 36.563 15.462 18.801 1.00 65.33 90 SER A C 1
ATOM 630 O O . SER A 1 95 ? 35.690 14.665 19.142 1.00 65.59 90 SER A O 1
ATOM 633 N N . ARG A 1 96 ? 36.939 16.493 19.546 1.00 65.09 91 ARG A N 1
ATOM 634 C CA . ARG A 1 96 ? 36.334 16.814 20.830 1.00 64.87 91 ARG A CA 1
ATOM 635 C C . ARG A 1 96 ? 36.108 18.315 20.765 1.00 64.50 91 ARG A C 1
ATOM 636 O O . ARG A 1 96 ? 36.932 19.041 20.208 1.00 65.74 91 ARG A O 1
ATOM 644 N N . ILE A 1 97 ? 34.991 18.779 21.312 1.00 62.69 92 ILE A N 1
ATOM 645 C CA . ILE A 1 97 ? 34.687 20.203 21.328 1.00 60.69 92 ILE A CA 1
ATOM 646 C C . ILE A 1 97 ? 34.107 20.485 22.701 1.00 60.24 92 ILE A C 1
ATOM 647 O O . ILE A 1 97 ? 33.214 19.773 23.156 1.00 60.84 92 ILE A O 1
ATOM 652 N N . LYS A 1 98 ? 34.621 21.508 23.373 1.00 60.06 93 LYS A N 1
ATOM 653 C CA . LYS A 1 98 ? 34.143 21.823 24.711 1.00 59.86 93 LYS A CA 1
ATOM 654 C C . LYS A 1 98 ? 33.530 23.202 24.820 1.00 58.92 93 LYS A C 1
ATOM 655 O O . LYS A 1 98 ? 33.994 24.155 24.199 1.00 58.47 93 LYS A O 1
ATOM 661 N N . VAL A 1 99 ? 32.483 23.303 25.627 1.00 57.64 94 VAL A N 1
ATOM 662 C CA . VAL A 1 99 ? 31.811 24.574 25.830 1.00 57.42 94 VAL A CA 1
ATOM 663 C C . VAL A 1 99 ? 31.787 24.891 27.323 1.00 57.59 94 VAL A C 1
ATOM 664 O O . VAL A 1 99 ? 32.054 24.019 28.147 1.00 57.58 94 VAL A O 1
ATOM 668 N N . ASP A 1 100 ? 31.473 26.136 27.665 1.00 58.27 95 ASP A N 1
ATOM 669 C CA . ASP A 1 100 ? 31.469 26.572 29.057 1.00 59.40 95 ASP A CA 1
ATOM 670 C C . ASP A 1 100 ? 30.343 26.078 29.956 1.00 58.23 95 ASP A C 1
ATOM 671 O O . ASP A 1 100 ? 30.475 26.106 31.178 1.00 59.15 95 ASP A O 1
ATOM 676 N N . ALA A 1 101 ? 29.239 25.637 29.368 1.00 56.05 96 ALA A N 1
ATOM 677 C CA . ALA A 1 101 ? 28.117 25.142 30.158 1.00 53.50 96 ALA A CA 1
ATOM 678 C C . ALA A 1 101 ? 27.665 23.817 29.555 1.00 52.64 96 ALA A C 1
ATOM 679 O O . ALA A 1 101 ? 28.109 23.452 28.470 1.00 52.48 96 ALA A O 1
ATOM 681 N N . PRO A 1 102 ? 26.780 23.076 30.246 1.00 52.17 97 PRO A N 1
ATOM 682 C CA . PRO A 1 102 ? 26.317 21.790 29.707 1.00 51.36 97 PRO A CA 1
ATOM 683 C C . PRO A 1 102 ? 25.674 21.972 28.330 1.00 51.37 97 PRO A C 1
ATOM 684 O O . PRO A 1 102 ? 24.958 22.945 28.102 1.00 51.65 97 PRO A O 1
ATOM 688 N N . VAL A 1 103 ? 25.925 21.042 27.418 1.00 49.36 98 VAL A N 1
ATOM 689 C CA . VAL A 1 103 ? 25.353 21.136 26.087 1.00 48.70 98 VAL A CA 1
ATOM 690 C C . VAL A 1 103 ? 23.841 20.911 26.098 1.00 49.00 98 VAL A C 1
ATOM 691 O O . VAL A 1 103 ? 23.358 19.918 26.650 1.00 48.10 98 VAL A O 1
ATOM 695 N N . LYS A 1 104 ? 23.109 21.847 25.486 1.00 48.43 99 LYS A N 1
ATOM 696 C CA . LYS A 1 104 ? 21.648 21.786 25.371 1.00 46.42 99 LYS A CA 1
ATOM 697 C C . LYS A 1 104 ? 21.290 21.281 23.972 1.00 46.01 99 LYS A C 1
ATOM 698 O O . LYS A 1 104 ? 21.103 20.083 23.755 1.00 46.26 99 LYS A O 1
ATOM 704 N N . ASP A 1 105 ? 21.205 22.200 23.016 1.00 45.84 100 ASP A N 1
ATOM 705 C CA . ASP A 1 105 ? 20.886 21.830 21.642 1.00 44.79 100 ASP A CA 1
ATOM 706 C C . ASP A 1 105 ? 22.160 21.447 20.890 1.00 44.09 100 ASP A C 1
ATOM 707 O O . ASP A 1 105 ? 23.246 21.934 21.205 1.00 42.88 100 ASP A O 1
ATOM 712 N N . LEU A 1 106 ? 22.018 20.574 19.897 1.00 43.17 101 LEU A N 1
ATOM 713 C CA . LEU A 1 106 ? 23.147 20.113 19.099 1.00 41.60 101 LEU A CA 1
ATOM 714 C C . LEU A 1 106 ? 22.696 19.746 17.686 1.00 42.78 101 LEU A C 1
ATOM 715 O O . LEU A 1 106 ? 21.858 18.858 17.508 1.00 42.08 101 LEU A O 1
ATOM 720 N N . PHE A 1 107 ? 23.260 20.428 16.688 1.00 43.54 102 PHE A N 1
ATOM 721 C CA . PHE A 1 107 ? 22.916 20.190 15.284 1.00 43.32 102 PHE A CA 1
ATOM 722 C C . PHE A 1 107 ? 24.155 19.933 14.426 1.00 44.83 102 PHE A C 1
ATOM 723 O O . PHE A 1 107 ? 25.233 20.457 14.698 1.00 44.92 102 PHE A O 1
ATOM 731 N N . LEU A 1 108 ? 23.989 19.139 13.375 1.00 47.70 103 LEU A N 1
ATOM 732 C CA . LEU A 1 108 ? 25.094 18.797 12.486 1.00 49.91 103 LEU A CA 1
ATOM 733 C C . LEU A 1 108 ? 24.757 18.940 11.000 1.00 52.44 103 LEU A C 1
ATOM 734 O O . LEU A 1 108 ? 23.642 18.646 10.569 1.00 52.28 103 LEU A O 1
ATOM 739 N N . SER A 1 109 ? 25.738 19.396 10.225 1.00 55.52 104 SER A N 1
ATOM 740 C CA . SER A 1 109 ? 25.605 19.535 8.777 1.00 58.55 104 SER A CA 1
ATOM 741 C C . SER A 1 109 ? 27.000 19.237 8.238 1.00 61.47 104 SER A C 1
ATOM 742 O O . SER A 1 109 ? 27.966 19.269 9.000 1.00 62.89 104 SER A O 1
ATOM 745 N N . ARG A 1 110 ? 27.122 18.935 6.949 1.00 64.20 105 ARG A N 1
ATOM 746 C CA . ARG A 1 110 ? 28.438 18.623 6.391 1.00 66.97 105 ARG A CA 1
ATOM 747 C C . ARG A 1 110 ? 29.400 19.797 6.569 1.00 67.27 105 ARG A C 1
ATOM 748 O O . ARG A 1 110 ? 30.609 19.648 6.414 1.00 67.70 105 ARG A O 1
ATOM 756 N N . GLU A 1 111 ? 28.859 20.957 6.925 1.00 67.10 106 GLU A N 1
ATOM 757 C CA . GLU A 1 111 ? 29.665 22.159 7.098 1.00 67.13 106 GLU A CA 1
ATOM 758 C C . GLU A 1 111 ? 29.850 22.618 8.539 1.00 66.16 106 GLU A C 1
ATOM 759 O O . GLU A 1 111 ? 30.959 22.962 8.953 1.00 66.07 106 GLU A O 1
ATOM 765 N N . PHE A 1 112 ? 28.754 22.632 9.293 1.00 63.93 107 PHE A N 1
ATOM 766 C CA . PHE A 1 112 ? 28.780 23.119 10.666 1.00 61.57 107 PHE A CA 1
ATOM 767 C C . PHE A 1 112 ? 28.365 22.149 11.763 1.00 58.85 107 PHE A C 1
ATOM 768 O O . PHE A 1 112 ? 27.799 21.084 11.509 1.00 58.70 107 PHE A O 1
ATOM 776 N N . ILE A 1 113 ? 28.665 22.561 12.993 1.00 54.26 108 ILE A N 1
ATOM 777 C CA . ILE A 1 113 ? 28.302 21.837 14.198 1.00 50.09 108 ILE A CA 1
ATOM 778 C C . ILE A 1 113 ? 27.727 22.924 15.099 1.00 48.99 108 ILE A C 1
ATOM 779 O O . ILE A 1 113 ? 28.476 23.704 15.682 1.00 49.09 108 ILE A O 1
ATOM 784 N N . VAL A 1 114 ? 26.403 23.000 15.189 1.00 46.30 109 VAL A N 1
ATOM 785 C CA . VAL A 1 114 ? 25.767 24.014 16.024 1.00 45.23 109 VAL A CA 1
ATOM 786 C C . VAL A 1 114 ? 25.617 23.448 17.435 1.00 45.03 109 VAL A C 1
ATOM 787 O O . VAL A 1 114 ? 25.121 22.332 17.605 1.00 45.92 109 VAL A O 1
ATOM 791 N N . VAL A 1 115 ? 26.054 24.215 18.435 1.00 43.43 110 VAL A N 1
ATOM 792 C CA . VAL A 1 115 ? 26.002 23.788 19.841 1.00 43.98 110 VAL A CA 1
ATOM 793 C C . VAL A 1 115 ? 25.540 24.906 20.790 1.00 44.41 110 VAL A C 1
ATOM 794 O O . VAL A 1 115 ? 26.131 25.988 20.807 1.00 46.14 110 VAL A O 1
ATOM 798 N N . SER A 1 116 ? 24.503 24.655 21.583 1.00 42.39 111 SER A N 1
ATOM 799 C CA . SER A 1 116 ? 24.040 25.673 22.516 1.00 43.15 111 SER A CA 1
ATOM 800 C C . SER A 1 116 ? 24.227 25.186 23.939 1.00 44.46 111 SER A C 1
ATOM 801 O O . SER A 1 116 ? 24.158 23.991 24.221 1.00 44.85 111 SER A O 1
ATOM 804 N N . TYR A 1 117 ? 24.471 26.130 24.834 1.00 45.13 112 TYR A N 1
ATOM 805 C CA . TYR A 1 117 ? 24.687 25.833 26.234 1.00 47.35 112 TYR A CA 1
ATOM 806 C C . TYR A 1 117 ? 24.416 27.127 26.952 1.00 47.83 112 TYR A C 1
ATOM 807 O O . TYR A 1 117 ? 24.770 28.192 26.455 1.00 49.64 112 TYR A O 1
ATOM 816 N N . GLY A 1 118 ? 23.804 27.050 28.122 1.00 48.48 113 GLY A N 1
ATOM 817 C CA . GLY A 1 118 ? 23.497 28.275 28.830 1.00 49.59 113 GLY A CA 1
ATOM 818 C C . GLY A 1 118 ? 22.649 29.107 27.892 1.00 49.64 113 GLY A C 1
ATOM 819 O O . GLY A 1 118 ? 21.635 28.621 27.378 1.00 49.29 113 GLY A O 1
ATOM 820 N N . ASP A 1 119 ? 23.059 30.345 2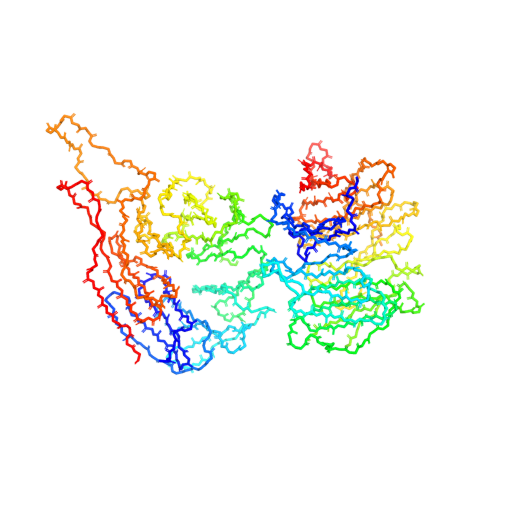7.643 1.00 49.70 114 ASP A N 1
ATOM 821 C CA . ASP A 1 119 ? 22.301 31.199 26.740 1.00 50.58 114 ASP A CA 1
ATOM 822 C C . ASP A 1 119 ? 23.150 31.619 25.550 1.00 49.44 114 ASP A C 1
ATOM 823 O O . ASP A 1 119 ? 23.049 32.743 25.056 1.00 49.37 114 ASP A O 1
ATOM 828 N N . VAL A 1 120 ? 23.965 30.683 25.076 1.00 48.22 115 VAL A N 1
ATOM 829 C CA . VAL A 1 120 ? 24.849 30.923 23.948 1.00 47.80 115 VAL A CA 1
ATOM 830 C C . VAL A 1 120 ? 24.731 29.834 22.875 1.00 48.12 115 VAL A C 1
ATOM 831 O O . VAL A 1 120 ? 24.471 28.669 23.179 1.00 48.87 115 VAL A O 1
ATOM 835 N N . ILE A 1 121 ? 24.912 30.220 21.617 1.00 46.16 116 ILE A N 1
ATOM 836 C CA . ILE A 1 121 ? 24.901 29.258 20.526 1.00 45.74 116 ILE A CA 1
ATOM 837 C C . ILE A 1 121 ? 26.256 29.408 19.849 1.00 47.21 116 ILE A C 1
ATOM 838 O O . ILE A 1 121 ? 26.647 30.519 19.488 1.00 48.75 116 ILE A O 1
ATOM 843 N N . SER A 1 122 ? 26.982 28.306 19.695 1.00 48.17 117 SER A N 1
ATOM 844 C CA . SER A 1 122 ? 28.294 28.345 19.048 1.00 48.52 117 SER A CA 1
ATOM 845 C C . SER A 1 122 ? 28.321 27.470 17.811 1.00 49.70 117 SER A C 1
ATOM 846 O O . SER A 1 122 ? 27.841 26.339 17.819 1.00 50.24 117 SER A O 1
ATOM 849 N N . VAL A 1 123 ? 28.882 27.996 16.737 1.00 51.25 118 VAL A N 1
ATOM 850 C CA . VAL A 1 123 ? 28.958 27.220 15.518 1.00 53.68 118 VAL A CA 1
ATOM 851 C C . VAL A 1 123 ? 30.419 26.904 15.242 1.00 55.50 118 VAL A C 1
ATOM 852 O O . VAL A 1 123 ? 31.227 27.805 15.041 1.00 58.15 118 VAL A O 1
ATOM 856 N N . PHE A 1 124 ? 30.761 25.624 15.267 1.00 56.53 119 PHE A N 1
ATOM 857 C CA . PHE A 1 124 ? 32.121 25.199 14.983 1.00 57.80 119 PHE A CA 1
ATOM 858 C C . PHE A 1 124 ? 32.125 24.644 13.561 1.00 59.53 119 PHE A C 1
ATOM 859 O O . PHE A 1 124 ? 31.066 24.453 12.962 1.00 58.42 119 PHE A O 1
ATOM 867 N N . LYS A 1 125 ? 33.312 24.396 13.016 1.00 61.71 120 LYS A N 1
ATOM 868 C CA . LYS A 1 125 ? 33.411 23.855 11.669 1.00 63.20 120 LYS A CA 1
ATOM 869 C C . LYS A 1 125 ? 33.426 22.346 11.736 1.00 63.79 120 LYS A C 1
ATOM 870 O O . LYS A 1 125 ? 34.063 21.770 12.614 1.00 62.77 120 LYS A O 1
ATOM 876 N N . PHE A 1 126 ? 32.721 21.696 10.821 1.00 65.50 121 PHE A N 1
ATOM 877 C CA . PHE A 1 126 ? 32.732 20.246 10.822 1.00 68.39 121 PHE A CA 1
ATOM 878 C C . PHE A 1 126 ? 33.917 19.830 9.960 1.00 69.92 121 PHE A C 1
ATOM 879 O O . PHE A 1 126 ? 33.785 19.561 8.766 1.00 69.28 121 PHE A O 1
ATOM 887 N N . GLY A 1 127 ? 35.083 19.804 10.595 1.00 72.32 122 GLY A N 1
ATOM 888 C CA . GLY A 1 127 ? 36.320 19.451 9.928 1.00 73.86 122 GLY A CA 1
ATOM 889 C C . GLY A 1 127 ? 37.448 20.238 10.576 1.00 75.38 122 GLY A C 1
ATOM 890 O O . GLY A 1 127 ? 37.195 21.149 11.373 1.00 76.14 122 GLY A O 1
ATOM 891 N N . ASN A 1 128 ? 38.689 19.897 10.240 1.00 75.17 123 ASN A N 1
ATOM 892 C CA . ASN A 1 128 ? 39.848 20.579 10.806 1.00 73.77 123 ASN A CA 1
ATOM 893 C C . ASN A 1 128 ? 39.801 22.073 10.484 1.00 72.11 123 ASN A C 1
ATOM 894 O O . ASN A 1 128 ? 39.453 22.463 9.365 1.00 70.77 123 ASN A O 1
ATOM 899 N N . PRO A 1 129 ? 40.173 22.930 11.454 1.00 70.91 124 PRO A N 1
ATOM 900 C CA . PRO A 1 129 ? 40.622 22.610 12.815 1.00 71.37 124 PRO A CA 1
ATOM 901 C C . PRO A 1 129 ? 39.531 22.477 13.894 1.00 71.83 124 PRO A C 1
ATOM 902 O O . PRO A 1 129 ? 39.838 22.540 15.087 1.00 72.05 124 PRO A O 1
ATOM 906 N N . TRP A 1 130 ? 38.273 22.304 13.487 1.00 70.75 125 TRP A N 1
ATOM 907 C CA . TRP A 1 130 ? 37.167 22.167 14.440 1.00 69.38 125 TRP A CA 1
ATOM 908 C C . TRP A 1 130 ? 37.039 23.380 15.362 1.00 67.94 125 TRP A C 1
ATOM 909 O O . TRP A 1 130 ? 36.928 23.233 16.580 1.00 66.28 125 TRP A O 1
ATOM 920 N N . LYS A 1 131 ? 37.039 24.574 14.782 1.00 67.08 126 LYS A N 1
ATOM 921 C CA . LYS A 1 131 ? 36.948 25.798 15.571 1.00 66.82 126 LYS A CA 1
ATOM 922 C C . LYS A 1 131 ? 35.755 26.654 15.153 1.00 65.94 126 LYS A C 1
ATOM 923 O O . LYS A 1 131 ? 35.136 26.410 14.117 1.00 65.95 126 LYS A O 1
ATOM 929 N N . ARG A 1 132 ? 35.442 27.660 15.963 1.00 64.13 127 ARG A N 1
ATOM 930 C CA . ARG A 1 132 ? 34.326 28.560 15.692 1.00 64.05 127 ARG A CA 1
ATOM 931 C C . ARG A 1 132 ? 34.421 29.234 14.326 1.00 64.97 127 ARG A C 1
ATOM 932 O O . ARG A 1 132 ? 35.396 29.924 14.040 1.00 65.57 127 ARG A O 1
ATOM 940 N N . ILE A 1 133 ? 33.404 29.057 13.491 1.00 64.96 128 ILE A N 1
ATOM 941 C CA . ILE A 1 133 ? 33.390 29.683 12.177 1.00 65.10 128 ILE A CA 1
ATOM 942 C C . ILE A 1 133 ? 32.761 31.067 12.277 1.00 64.48 128 ILE A C 1
ATOM 943 O O . ILE A 1 133 ? 32.771 31.833 11.317 1.00 65.70 128 ILE A O 1
ATOM 948 N N . THR A 1 134 ? 32.204 31.387 13.438 1.00 63.39 129 THR A N 1
ATOM 949 C CA . THR A 1 134 ? 31.556 32.678 13.614 1.00 62.28 129 THR A CA 1
ATOM 950 C C . THR A 1 134 ? 31.462 33.072 15.083 1.00 61.89 129 THR A C 1
ATOM 951 O O . THR A 1 134 ? 31.725 32.257 15.965 1.00 62.67 129 THR A O 1
ATOM 955 N N . ASP A 1 135 ? 31.102 34.326 15.343 1.00 60.82 130 ASP A N 1
ATOM 956 C CA . ASP A 1 135 ? 30.970 34.803 16.717 1.00 61.41 130 ASP A CA 1
ATOM 957 C C . ASP A 1 135 ? 29.843 34.087 17.441 1.00 60.40 130 ASP A C 1
ATOM 958 O O . ASP A 1 135 ? 28.864 33.667 16.823 1.00 60.54 130 ASP A O 1
ATOM 963 N N . ASP A 1 136 ? 29.975 33.960 18.755 1.00 58.21 131 ASP A N 1
ATOM 964 C CA . ASP A 1 136 ? 28.934 33.317 19.542 1.00 55.42 131 ASP A CA 1
ATOM 965 C C . ASP A 1 136 ? 27.692 34.189 19.542 1.00 54.41 131 ASP A C 1
ATOM 966 O O . ASP A 1 136 ? 27.783 35.418 19.506 1.00 53.99 131 ASP A O 1
ATOM 971 N N . ILE A 1 137 ? 26.536 33.535 19.571 1.00 53.19 132 ILE A N 1
ATOM 972 C CA . ILE A 1 137 ? 25.244 34.207 19.569 1.00 51.89 132 ILE A CA 1
ATOM 973 C C . ILE A 1 137 ? 24.528 33.980 20.903 1.00 51.54 132 ILE A C 1
ATOM 974 O O . ILE A 1 137 ? 24.679 32.932 21.538 1.00 52.31 132 ILE A O 1
ATOM 979 N N . ARG A 1 138 ? 23.763 34.973 21.336 1.00 50.78 133 ARG A N 1
ATOM 980 C CA . ARG A 1 138 ? 23.011 34.872 22.579 1.00 50.69 133 ARG A CA 1
ATOM 981 C C . ARG A 1 138 ? 21.536 34.668 22.242 1.00 49.20 133 ARG A C 1
ATOM 982 O O . ARG A 1 138 ? 20.943 35.456 21.506 1.00 50.84 133 ARG A O 1
ATOM 990 N N . PHE A 1 139 ? 20.947 33.602 22.769 1.00 45.81 134 PHE A N 1
ATOM 991 C CA . PHE A 1 139 ? 19.549 33.317 22.500 1.00 42.44 134 PHE A CA 1
ATOM 992 C C . PHE A 1 139 ? 18.775 33.109 23.807 1.00 40.88 134 PHE A C 1
ATOM 993 O O . PHE A 1 139 ? 19.365 33.111 24.884 1.00 39.71 134 PHE A O 1
ATOM 1001 N N . GLY A 1 140 ? 17.459 32.929 23.708 1.00 39.44 135 GLY A N 1
ATOM 1002 C CA . GLY A 1 140 ? 16.645 32.757 24.898 1.00 37.26 135 GLY A CA 1
ATOM 1003 C C . GLY A 1 140 ? 16.155 31.354 25.200 1.00 36.03 135 GLY A C 1
ATOM 1004 O O . GLY A 1 140 ? 15.131 31.197 25.849 1.00 36.19 135 GLY A O 1
ATOM 1005 N N . GLY A 1 141 ? 16.862 30.332 24.730 1.00 34.86 136 GLY A N 1
ATOM 1006 C CA . GLY A 1 141 ? 16.437 28.973 25.014 1.00 35.47 136 GLY A CA 1
ATOM 1007 C C . GLY A 1 141 ? 15.965 28.121 23.847 1.00 37.22 136 GLY A C 1
ATOM 1008 O O . GLY A 1 141 ? 16.069 26.894 23.890 1.00 36.88 136 GLY A O 1
ATOM 1009 N N . VAL A 1 142 ? 15.446 28.753 22.802 1.00 38.07 137 VAL A N 1
ATOM 1010 C CA . VAL A 1 142 ? 14.963 28.010 21.645 1.00 38.79 137 VAL A CA 1
ATOM 1011 C C . VAL A 1 142 ? 15.824 28.215 20.403 1.00 40.79 137 VAL A C 1
ATOM 1012 O O . VAL A 1 142 ? 16.185 29.338 20.059 1.00 41.71 137 VAL A O 1
ATOM 1016 N N . CYS A 1 143 ? 16.158 27.132 19.721 1.00 42.78 138 CYS A N 1
ATOM 1017 C CA . CYS A 1 143 ? 16.928 27.269 18.503 1.00 46.22 138 CYS A CA 1
ATOM 1018 C C . CYS A 1 143 ? 16.874 26.013 17.659 1.00 46.46 138 CYS A C 1
ATOM 1019 O O . CYS A 1 143 ? 16.915 24.898 18.168 1.00 48.96 138 CYS A O 1
ATOM 1022 N N . GLU A 1 144 ? 16.755 26.204 16.359 1.00 46.07 139 GLU A N 1
ATOM 1023 C CA . GLU A 1 144 ? 16.711 25.085 15.447 1.00 46.94 139 GLU A CA 1
ATOM 1024 C C . GLU A 1 144 ? 17.633 25.406 14.287 1.00 47.18 139 GLU A C 1
ATOM 1025 O O . GLU A 1 144 ? 17.782 26.561 13.889 1.00 45.81 139 GLU A O 1
ATOM 1031 N N . PHE A 1 145 ? 18.275 24.377 13.762 1.00 48.66 140 PHE A N 1
ATOM 1032 C CA . PHE A 1 145 ? 19.161 24.559 12.637 1.00 49.01 140 PHE A CA 1
ATOM 1033 C C . PHE A 1 145 ? 18.857 23.482 11.629 1.00 48.90 140 PHE A C 1
ATOM 1034 O O . PHE A 1 145 ? 18.835 22.301 11.962 1.00 48.61 140 PHE A O 1
ATOM 1042 N N . SER A 1 146 ? 18.613 23.887 10.393 1.00 49.56 141 SER A N 1
ATOM 1043 C CA . SER A 1 146 ? 18.323 22.917 9.351 1.00 50.62 141 SER A CA 1
ATOM 1044 C C . SER A 1 146 ? 18.515 23.532 7.989 1.00 50.35 141 SER A C 1
ATOM 1045 O O . SER A 1 146 ? 18.163 24.693 7.768 1.00 48.95 141 SER A O 1
ATOM 1048 N N . ASN A 1 147 ? 19.096 22.751 7.085 1.00 51.38 142 ASN A N 1
ATOM 1049 C CA . ASN A 1 147 ? 19.300 23.198 5.720 1.00 51.43 142 ASN A CA 1
ATOM 1050 C C . ASN A 1 147 ? 19.977 24.577 5.657 1.00 50.40 142 ASN A C 1
ATOM 1051 O O . ASN A 1 147 ? 19.474 25.491 5.006 1.00 48.53 142 ASN A O 1
ATOM 1056 N N . GLY A 1 148 ? 21.099 24.727 6.355 1.00 49.64 143 GLY A N 1
ATOM 1057 C CA . GLY A 1 148 ? 21.820 25.989 6.354 1.00 49.04 143 GLY A CA 1
ATOM 1058 C C . GLY A 1 148 ? 21.164 27.206 6.998 1.00 50.40 143 GLY A C 1
ATOM 1059 O O . GLY A 1 148 ? 21.706 28.313 6.917 1.00 52.03 143 GLY A O 1
ATOM 1060 N N . LEU A 1 149 ? 20.020 27.027 7.651 1.00 48.43 144 LEU A N 1
ATOM 1061 C CA . LEU A 1 149 ? 19.339 28.153 8.276 1.00 46.51 144 LEU A CA 1
ATOM 1062 C C . LEU A 1 149 ? 19.272 28.008 9.803 1.00 45.79 144 LEU A C 1
ATOM 1063 O O . LEU A 1 149 ? 18.926 26.947 10.321 1.00 45.64 144 LEU A O 1
ATOM 1068 N N . LEU A 1 150 ? 19.605 29.076 10.520 1.00 43.58 145 LEU A N 1
ATOM 1069 C CA . LEU A 1 150 ? 19.574 29.052 11.979 1.00 41.55 145 LEU A CA 1
ATOM 1070 C C . LEU A 1 150 ? 18.449 29.940 12.502 1.00 41.91 145 LEU A C 1
ATOM 1071 O O . LEU A 1 150 ? 18.353 31.118 12.135 1.00 41.63 145 LEU A O 1
ATOM 1076 N N . VAL A 1 151 ? 17.594 29.367 13.346 1.00 40.27 146 VAL A N 1
ATOM 1077 C CA . VAL A 1 151 ? 16.486 30.105 13.945 1.00 39.22 146 VAL A CA 1
ATOM 1078 C C . VAL A 1 151 ? 16.668 30.022 15.450 1.00 39.03 146 VAL A C 1
ATOM 1079 O O . VAL A 1 151 ? 16.826 28.933 15.998 1.00 39.86 146 VAL A O 1
ATOM 1083 N N . TYR A 1 152 ? 16.669 31.166 16.123 1.00 38.81 147 TYR A N 1
ATOM 1084 C CA . TYR A 1 152 ? 16.835 31.164 17.568 1.00 38.43 147 TYR A CA 1
ATOM 1085 C C . TYR A 1 152 ? 16.006 32.217 18.286 1.00 37.83 147 TYR A C 1
ATOM 1086 O O . TYR A 1 152 ? 15.711 33.278 17.755 1.00 38.56 147 TYR A O 1
ATOM 1095 N N . SER A 1 153 ? 15.626 31.880 19.506 1.00 37.98 148 SER A N 1
ATOM 1096 C CA . SER A 1 153 ? 14.829 32.725 20.387 1.00 39.75 148 SER A CA 1
ATOM 1097 C C . SER A 1 153 ? 15.649 33.964 20.785 1.00 38.16 148 SER A C 1
ATOM 1098 O O . SER A 1 153 ? 16.858 33.861 21.018 1.00 34.14 148 SER A O 1
ATOM 1101 N N . ASN A 1 154 ? 15.015 35.133 20.853 1.00 37.32 149 ASN A N 1
ATOM 1102 C CA . ASN A 1 154 ? 15.753 36.324 21.268 1.00 37.40 149 ASN A CA 1
ATOM 1103 C C . ASN A 1 154 ? 16.011 36.202 22.768 1.00 38.61 149 ASN A C 1
ATOM 1104 O O . ASN A 1 154 ? 15.187 35.661 23.503 1.00 38.86 149 ASN A O 1
ATOM 1109 N N . GLU A 1 155 ? 17.149 36.712 23.220 1.00 39.44 150 GLU A N 1
ATOM 1110 C CA . GLU A 1 155 ? 17.517 36.625 24.628 1.00 39.46 150 GLU A CA 1
ATOM 1111 C C . GLU A 1 155 ? 16.639 37.398 25.610 1.00 38.61 150 GLU A C 1
ATOM 1112 O O . GLU A 1 155 ? 16.464 36.962 26.748 1.00 38.70 150 GLU A O 1
ATOM 1118 N N . PHE A 1 156 ? 16.080 38.530 25.185 1.00 37.00 151 PHE A N 1
ATOM 1119 C CA . PHE A 1 156 ? 15.241 39.332 26.078 1.00 34.87 151 PHE A CA 1
ATOM 1120 C C . PHE A 1 156 ? 13.747 39.134 25.845 1.00 35.22 151 PHE A C 1
ATOM 1121 O O . PHE A 1 156 ? 12.961 39.129 26.793 1.00 34.35 151 PHE A O 1
ATOM 1129 N N . ASN A 1 157 ? 13.358 38.988 24.582 1.00 36.51 152 ASN A N 1
ATOM 1130 C CA . ASN A 1 157 ? 11.957 38.778 24.222 1.00 37.28 152 ASN A CA 1
ATOM 1131 C C . ASN A 1 157 ? 11.851 37.327 23.819 1.00 36.61 152 ASN A C 1
ATOM 1132 O O . ASN A 1 157 ? 12.207 36.973 22.694 1.00 33.26 152 ASN A O 1
ATOM 1137 N N . LEU A 1 158 ? 11.362 36.494 24.734 1.00 37.05 153 LEU A N 1
ATOM 1138 C CA . LEU A 1 158 ? 11.264 35.060 24.478 1.00 37.35 153 LEU A CA 1
ATOM 1139 C C . LEU A 1 158 ? 10.215 34.699 23.430 1.00 38.35 153 LEU A C 1
ATOM 1140 O O . LEU A 1 158 ? 10.134 33.552 22.989 1.00 39.16 153 LEU A O 1
ATOM 1145 N N . GLY A 1 159 ? 9.428 35.684 23.014 1.00 38.71 154 GLY A N 1
ATOM 1146 C CA . GLY A 1 159 ? 8.425 35.431 21.995 1.00 40.20 154 GLY A CA 1
ATOM 1147 C C . GLY A 1 159 ? 8.902 35.874 20.617 1.00 41.54 154 GLY A C 1
ATOM 1148 O O . GLY A 1 159 ? 8.141 35.829 19.644 1.00 44.12 154 GLY A O 1
ATOM 1149 N N . GLN A 1 160 ? 10.166 36.285 20.531 1.00 39.22 155 GLN A N 1
ATOM 1150 C CA . GLN A 1 160 ? 10.752 36.761 19.284 1.00 38.98 155 GLN A CA 1
ATOM 1151 C C . GLN A 1 160 ? 11.863 35.862 18.749 1.00 38.18 155 GLN A C 1
ATOM 1152 O O . GLN A 1 160 ? 12.714 35.420 19.509 1.00 40.11 155 GLN A O 1
ATOM 1158 N N . ILE A 1 161 ? 11.857 35.585 17.445 1.00 37.76 156 ILE A N 1
ATOM 1159 C CA . ILE A 1 161 ? 12.906 34.759 16.860 1.00 38.37 156 ILE A CA 1
ATOM 1160 C C . ILE A 1 161 ? 13.705 35.487 15.788 1.00 39.99 156 ILE A C 1
ATOM 1161 O O . ILE A 1 161 ? 13.232 36.441 15.175 1.00 40.58 156 ILE A O 1
ATOM 1166 N N . HIS A 1 162 ? 14.930 35.019 15.583 1.00 41.80 157 HIS A N 1
ATOM 1167 C CA . HIS A 1 162 ? 15.851 35.579 14.606 1.00 43.83 157 HIS A CA 1
ATOM 1168 C C . HIS A 1 162 ? 16.204 34.452 13.639 1.00 44.37 157 HIS A C 1
ATOM 1169 O O . HIS A 1 162 ? 16.501 33.339 14.067 1.00 43.51 157 HIS A O 1
ATOM 1176 N N . ILE A 1 163 ? 16.157 34.736 12.340 1.00 44.80 158 ILE A N 1
ATOM 1177 C CA . ILE A 1 163 ? 16.494 33.738 11.327 1.00 45.66 158 ILE A CA 1
ATOM 1178 C C . ILE A 1 163 ? 17.766 34.207 10.630 1.00 47.18 158 ILE A C 1
ATOM 1179 O O . ILE A 1 163 ? 17.842 35.342 10.157 1.00 47.02 158 ILE A O 1
ATOM 1184 N N . THR A 1 164 ? 18.769 33.347 10.566 1.00 48.87 159 THR A N 1
ATOM 1185 C CA . THR A 1 164 ? 20.007 33.743 9.916 1.00 52.15 159 THR A CA 1
ATOM 1186 C C . THR A 1 164 ? 20.589 32.634 9.062 1.00 53.90 159 THR A C 1
ATOM 1187 O O . THR A 1 164 ? 20.526 31.462 9.425 1.00 53.42 159 THR A O 1
ATOM 1191 N N . LYS A 1 165 ? 21.146 33.011 7.918 1.00 58.78 160 LYS A N 1
ATOM 1192 C CA . LYS A 1 165 ? 21.739 32.043 7.004 1.00 64.13 160 LYS A CA 1
ATOM 1193 C C . LYS A 1 165 ? 23.170 31.748 7.423 1.00 66.45 160 LYS A C 1
ATOM 1194 O O . LYS A 1 165 ? 23.886 32.631 7.883 1.00 66.77 160 LYS A O 1
ATOM 1200 N N . LEU A 1 166 ? 23.584 30.500 7.273 1.00 70.26 161 LEU A N 1
ATOM 1201 C CA . LEU A 1 166 ? 24.939 30.130 7.634 1.00 74.98 161 LEU A CA 1
ATOM 1202 C C . LEU A 1 166 ? 25.695 29.720 6.380 1.00 79.48 161 LEU A C 1
ATOM 1203 O O . LEU A 1 166 ? 25.577 28.587 5.902 1.00 79.99 161 LEU A O 1
ATOM 1208 N N . GLN A 1 167 ? 26.459 30.665 5.841 1.00 83.83 162 GLN A N 1
ATOM 1209 C CA . GLN A 1 167 ? 27.255 30.432 4.643 1.00 88.19 162 GLN A CA 1
ATOM 1210 C C . GLN A 1 167 ? 28.683 30.042 5.039 1.00 89.86 162 GLN A C 1
ATOM 1211 O O . GLN A 1 167 ? 29.285 29.143 4.442 1.00 89.99 162 GLN A O 1
ATOM 1217 N N . SER A 1 168 ? 29.208 30.722 6.059 1.00 91.30 163 SER A N 1
ATOM 1218 C CA . SER A 1 168 ? 30.557 30.476 6.570 1.00 91.81 163 SER A CA 1
ATOM 1219 C C . SER A 1 168 ? 30.719 31.115 7.950 1.00 91.82 163 SER A C 1
ATOM 1220 O O . SER A 1 168 ? 29.888 31.920 8.376 1.00 91.22 163 SER A O 1
ATOM 1222 N N . LYS A 1 187 ? 22.209 38.833 6.297 1.00 71.61 182 LYS A N 1
ATOM 1223 C CA . LYS A 1 187 ? 21.371 39.926 6.788 1.00 71.21 182 LYS A CA 1
ATOM 1224 C C . LYS A 1 187 ? 20.732 39.563 8.135 1.00 70.25 182 LYS A C 1
ATOM 1225 O O . LYS A 1 187 ? 21.200 40.000 9.194 1.00 70.94 182 LYS A O 1
ATOM 1227 N N . GLY A 1 188 ? 19.666 38.765 8.088 1.00 66.97 183 GLY A N 1
ATOM 1228 C CA . GLY A 1 188 ? 19.002 38.359 9.310 1.00 61.85 183 GLY A CA 1
ATOM 1229 C C . GLY A 1 188 ? 17.570 38.839 9.409 1.00 59.33 183 GLY A C 1
ATOM 1230 O O . GLY A 1 188 ? 17.310 40.042 9.432 1.00 59.86 183 GLY A O 1
ATOM 1231 N N . VAL A 1 189 ? 16.637 37.891 9.462 1.00 55.50 184 VAL A N 1
ATOM 1232 C CA . VAL A 1 189 ? 15.220 38.209 9.577 1.00 50.72 184 VAL A CA 1
ATOM 1233 C C . VAL A 1 189 ? 14.813 38.082 11.034 1.00 48.93 184 VAL A C 1
ATOM 1234 O O . VAL A 1 189 ? 15.191 37.129 11.717 1.00 49.55 184 VAL A O 1
ATOM 1238 N N . LEU A 1 190 ? 14.028 39.042 11.498 1.00 45.18 185 LEU A N 1
ATOM 1239 C CA . LEU A 1 190 ? 13.587 39.075 12.877 1.00 43.73 185 LEU A CA 1
ATOM 1240 C C . LEU A 1 190 ? 12.067 39.021 12.940 1.00 44.28 185 LEU A C 1
ATOM 1241 O O . LEU A 1 190 ? 11.393 39.823 12.301 1.00 44.31 185 LEU A O 1
ATOM 1246 N N . ILE A 1 191 ? 11.524 38.081 13.714 1.00 42.14 186 ILE A N 1
ATOM 1247 C CA . ILE A 1 191 ? 10.075 37.952 13.810 1.00 38.82 186 ILE A CA 1
ATOM 1248 C C . ILE A 1 191 ? 9.532 37.932 15.228 1.00 39.65 186 ILE A C 1
ATOM 1249 O O . ILE A 1 191 ? 9.956 37.122 16.057 1.00 41.50 186 ILE A O 1
ATOM 1254 N N . LYS A 1 192 ? 8.589 38.821 15.507 1.00 38.51 187 LYS A N 1
ATOM 1255 C CA . LYS A 1 192 ? 7.955 38.848 16.812 1.00 38.62 187 LYS A CA 1
ATOM 1256 C C . LYS A 1 192 ? 6.768 37.895 16.720 1.00 38.60 187 LYS A C 1
ATOM 1257 O O . LYS A 1 192 ? 5.615 38.323 16.668 1.00 38.36 187 LYS A O 1
ATOM 1263 N N . ALA A 1 193 ? 7.078 36.599 16.699 1.00 39.21 188 ALA A N 1
ATOM 1264 C CA . ALA A 1 193 ? 6.092 35.523 16.580 1.00 38.35 188 ALA A CA 1
ATOM 1265 C C . ALA A 1 193 ? 5.012 35.446 17.659 1.00 38.17 188 ALA A C 1
ATOM 1266 O O . ALA A 1 193 ? 3.835 35.329 17.332 1.00 39.03 188 ALA A O 1
ATOM 1268 N N . HIS A 1 194 ? 5.393 35.498 18.933 1.00 37.02 189 HIS A N 1
ATOM 1269 C CA . HIS A 1 194 ? 4.394 35.409 19.994 1.00 35.37 189 HIS A CA 1
ATOM 1270 C C . HIS A 1 194 ? 4.594 36.402 21.119 1.00 36.39 189 HIS A C 1
ATOM 1271 O O . HIS A 1 194 ? 5.659 36.989 21.267 1.00 37.92 189 HIS A O 1
ATOM 1278 N N . THR A 1 195 ? 3.546 36.571 21.911 1.00 36.80 190 THR A N 1
ATOM 1279 C CA . THR A 1 195 ? 3.559 37.453 23.061 1.00 39.02 190 THR A CA 1
ATOM 1280 C C . THR A 1 195 ? 4.159 36.699 24.239 1.00 41.08 190 THR A C 1
ATOM 1281 O O . THR A 1 195 ? 4.899 37.256 25.045 1.00 44.22 190 THR A O 1
ATOM 1285 N N . ASN A 1 196 ? 3.829 35.423 24.341 1.00 42.46 191 ASN A N 1
ATOM 1286 C CA . ASN A 1 196 ? 4.346 34.607 25.420 1.00 43.82 191 ASN A CA 1
ATOM 1287 C C . ASN A 1 196 ? 5.597 33.889 24.962 1.00 42.39 191 ASN A C 1
ATOM 1288 O O . ASN A 1 196 ? 5.918 33.894 23.776 1.00 43.09 191 ASN A O 1
ATOM 1293 N N . PRO A 1 197 ? 6.332 33.276 25.898 1.00 40.11 192 PRO A N 1
ATOM 1294 C CA . PRO A 1 197 ? 7.555 32.566 25.521 1.00 39.72 192 PRO A CA 1
ATOM 1295 C C . PRO A 1 197 ? 7.294 31.477 24.490 1.00 39.13 192 PRO A C 1
ATOM 1296 O O . PRO A 1 197 ? 6.311 30.742 24.589 1.00 40.64 192 PRO A O 1
ATOM 1300 N N . ILE A 1 198 ? 8.178 31.370 23.506 1.00 37.10 193 ILE A N 1
ATOM 1301 C CA . ILE A 1 198 ? 8.043 30.355 22.479 1.00 37.39 193 ILE A CA 1
ATOM 1302 C C . ILE A 1 198 ? 8.315 28.952 23.023 1.00 38.84 193 ILE A C 1
ATOM 1303 O O . ILE A 1 198 ? 9.292 28.712 23.750 1.00 37.76 193 ILE A O 1
ATOM 1308 N N . LYS A 1 199 ? 7.437 28.024 22.657 1.00 39.42 194 LYS A N 1
ATOM 1309 C CA . LYS A 1 199 ? 7.560 26.639 23.075 1.00 39.19 194 LYS A CA 1
ATOM 1310 C C . LYS A 1 199 ? 8.610 25.930 22.227 1.00 39.35 194 LYS A C 1
ATOM 1311 O O . LYS A 1 199 ? 9.524 25.292 22.759 1.00 40.65 194 LYS A O 1
ATOM 1317 N N . MET A 1 200 ? 8.472 26.044 20.909 1.00 38.35 195 MET A N 1
ATOM 1318 C CA . MET A 1 200 ? 9.412 25.430 19.971 1.00 37.81 195 MET A CA 1
ATOM 1319 C C . MET A 1 200 ? 9.214 26.003 18.575 1.00 37.14 195 MET A C 1
ATOM 1320 O O . MET A 1 200 ? 8.153 26.555 18.277 1.00 37.06 195 MET A O 1
ATOM 1325 N N . VAL A 1 201 ? 10.235 25.887 17.729 1.00 35.18 196 VAL A N 1
ATOM 1326 C CA . VAL A 1 201 ? 10.123 26.363 16.353 1.00 34.43 196 VAL A CA 1
ATOM 1327 C C . VAL A 1 201 ? 10.511 25.225 15.427 1.00 35.62 196 VAL A C 1
ATOM 1328 O O . VAL A 1 201 ? 11.332 24.384 15.779 1.00 34.48 196 VAL A O 1
ATOM 1332 N N . ARG A 1 202 ? 9.906 25.186 14.247 1.00 37.15 197 ARG A N 1
ATOM 1333 C CA . ARG A 1 202 ? 10.188 24.111 13.312 1.00 38.75 197 ARG A CA 1
ATOM 1334 C C . ARG A 1 202 ? 10.281 24.560 11.860 1.00 39.89 197 ARG A C 1
ATOM 1335 O O . ARG A 1 202 ? 9.357 25.183 11.322 1.00 39.75 197 ARG A O 1
ATOM 1343 N N . LEU A 1 203 ? 11.408 24.229 11.235 1.00 40.10 198 LEU A N 1
ATOM 1344 C CA . LEU A 1 203 ? 11.657 24.547 9.838 1.00 38.55 198 LEU A CA 1
ATOM 1345 C C . LEU A 1 203 ? 11.101 23.425 8.969 1.00 39.16 198 LEU A C 1
ATOM 1346 O O . LEU A 1 203 ? 11.134 22.257 9.365 1.00 38.24 198 LEU A O 1
ATOM 1351 N N . ASN A 1 204 ? 10.572 23.775 7.797 1.00 39.53 199 ASN A N 1
ATOM 1352 C CA . ASN A 1 204 ? 10.068 22.756 6.889 1.00 39.85 199 ASN A CA 1
ATOM 1353 C C . ASN A 1 204 ? 11.268 22.234 6.086 1.00 39.73 199 ASN A C 1
ATOM 1354 O O . ASN A 1 204 ? 12.363 22.796 6.165 1.00 38.27 199 ASN A O 1
ATOM 1359 N N . ARG A 1 205 ? 11.073 21.141 5.357 1.00 41.89 200 ARG A N 1
ATOM 1360 C CA . ARG A 1 205 ? 12.132 20.515 4.567 1.00 44.49 200 ARG A CA 1
ATOM 1361 C C . ARG A 1 205 ? 13.053 21.475 3.820 1.00 46.74 200 ARG A C 1
ATOM 1362 O O . ARG A 1 205 ? 14.276 21.387 3.933 1.00 46.67 200 ARG A O 1
ATOM 1370 N N . LYS A 1 206 ? 12.462 22.379 3.045 1.00 48.47 201 LYS A N 1
ATOM 1371 C CA . LYS A 1 206 ? 13.224 23.341 2.263 1.00 51.05 201 LYS A CA 1
ATOM 1372 C C . LYS A 1 206 ? 13.785 24.505 3.077 1.00 51.67 201 LYS A C 1
ATOM 1373 O O . LYS A 1 206 ? 14.691 25.200 2.619 1.00 53.69 201 LYS A O 1
ATOM 1379 N N . SER A 1 207 ? 13.244 24.719 4.271 1.00 49.97 202 SER A N 1
ATOM 1380 C CA . SER A 1 207 ? 13.678 25.806 5.147 1.00 49.16 202 SER A CA 1
ATOM 1381 C C . SER A 1 207 ? 13.144 27.159 4.704 1.00 47.81 202 SER A C 1
ATOM 1382 O O . SER A 1 207 ? 13.634 28.193 5.147 1.00 48.31 202 SER A O 1
ATOM 1385 N N . ASP A 1 208 ? 12.146 27.154 3.830 1.00 46.01 203 ASP A N 1
ATOM 1386 C CA . ASP A 1 208 ? 11.563 28.400 3.361 1.00 44.78 203 ASP A CA 1
ATOM 1387 C C . ASP A 1 208 ? 10.437 28.853 4.283 1.00 43.64 203 ASP A C 1
ATOM 1388 O O . ASP A 1 208 ? 9.924 29.961 4.149 1.00 44.13 203 ASP A O 1
ATOM 1393 N N . MET A 1 209 ? 10.053 27.995 5.223 1.00 41.84 204 MET A N 1
ATOM 1394 C CA . MET A 1 209 ? 9.012 28.348 6.189 1.00 40.36 204 MET A CA 1
ATOM 1395 C C . MET A 1 209 ? 9.387 27.852 7.579 1.00 38.26 204 MET A C 1
ATOM 1396 O O . MET A 1 209 ? 10.136 26.882 7.727 1.00 39.46 204 MET A O 1
ATOM 1401 N N . VAL A 1 210 ? 8.885 28.526 8.602 1.00 34.95 205 VAL A N 1
ATOM 1402 C CA . VAL A 1 210 ? 9.165 28.107 9.968 1.00 34.03 205 VAL A CA 1
ATOM 1403 C C . VAL A 1 210 ? 7.873 28.163 10.775 1.00 33.98 205 VAL A C 1
ATOM 1404 O O . VAL A 1 210 ? 7.164 29.164 10.740 1.00 34.55 205 VAL A O 1
ATOM 1408 N N . ALA A 1 211 ? 7.553 27.076 11.475 1.00 32.75 206 ALA A N 1
ATOM 1409 C CA . ALA A 1 211 ? 6.335 27.029 12.282 1.00 32.70 206 ALA A CA 1
ATOM 1410 C C . ALA A 1 211 ? 6.686 27.298 13.740 1.00 32.78 206 ALA A C 1
ATOM 1411 O O . ALA A 1 211 ? 7.696 26.793 14.252 1.00 33.34 206 ALA A O 1
ATOM 1413 N N . THR A 1 212 ? 5.866 28.102 14.404 1.00 31.60 207 THR A N 1
ATOM 1414 C CA . THR A 1 212 ? 6.112 28.430 15.805 1.00 32.45 207 THR A CA 1
ATOM 1415 C C . THR A 1 212 ? 4.867 28.257 16.659 1.00 33.68 207 THR A C 1
ATOM 1416 O O . THR A 1 212 ? 3.738 28.251 16.169 1.00 34.06 207 THR A O 1
ATOM 1420 N N . CYS A 1 213 ? 5.082 28.103 17.950 1.00 34.66 208 CYS A N 1
ATOM 1421 C CA . CYS A 1 213 ? 3.975 27.978 18.878 1.00 37.80 208 CYS A CA 1
ATOM 1422 C C . CYS A 1 213 ? 4.501 28.366 20.237 1.00 38.63 208 CYS A C 1
ATOM 1423 O O . CYS A 1 213 ? 5.673 28.137 20.535 1.00 38.59 208 CYS A O 1
ATOM 1426 N N . SER A 1 214 ? 3.652 28.984 21.048 1.00 42.64 209 SER A N 1
ATOM 1427 C CA . SER A 1 214 ? 4.070 29.386 22.377 1.00 47.98 209 SER A CA 1
ATOM 1428 C C . SER A 1 214 ? 3.627 28.377 23.423 1.00 50.65 209 SER A C 1
ATOM 1429 O O . SER A 1 214 ? 2.975 27.384 23.106 1.00 50.23 209 SER A O 1
ATOM 1432 N N . GLN A 1 215 ? 4.008 28.659 24.672 1.00 56.26 210 GLN A N 1
ATOM 1433 C CA . GLN A 1 215 ? 3.705 27.838 25.847 1.00 59.78 210 GLN A CA 1
ATOM 1434 C C . GLN A 1 215 ? 2.230 27.999 26.180 1.00 61.11 210 GLN A C 1
ATOM 1435 O O . GLN A 1 215 ? 1.755 29.128 26.386 1.00 60.94 210 GLN A O 1
ATOM 1441 N N . ASP A 1 216 ? 1.531 26.867 26.269 1.00 62.84 211 ASP A N 1
ATOM 1442 C CA . ASP A 1 216 ? 0.097 26.858 26.548 1.00 64.63 211 ASP A CA 1
ATOM 1443 C C . ASP A 1 216 ? -0.556 27.884 25.614 1.00 64.30 211 ASP A C 1
ATOM 1444 O O . ASP A 1 216 ? -1.304 28.750 26.053 1.00 64.37 211 ASP A O 1
ATOM 1446 N N . GLY A 1 217 ? -0.256 27.778 24.321 1.00 63.56 212 GLY A N 1
ATOM 1447 C CA . GLY A 1 217 ? -0.801 28.715 23.354 1.00 61.95 212 GLY A CA 1
ATOM 1448 C C . GLY A 1 217 ? -1.890 28.118 22.480 1.00 60.86 212 GLY A C 1
ATOM 1449 O O . GLY A 1 217 ? -1.814 26.976 22.011 1.00 60.66 212 GLY A O 1
ATOM 1450 N N . THR A 1 218 ? -2.913 28.919 22.248 1.00 58.52 213 THR A N 1
ATOM 1451 C CA . THR A 1 218 ? -4.039 28.523 21.424 1.00 57.40 213 THR A CA 1
ATOM 1452 C C . THR A 1 218 ? -3.716 28.679 19.929 1.00 54.98 213 THR A C 1
ATOM 1453 O O . THR A 1 218 ? -4.458 28.211 19.069 1.00 53.10 213 THR A O 1
ATOM 1457 N N . ILE A 1 219 ? -2.580 29.300 19.637 1.00 52.84 214 ILE A N 1
ATOM 1458 C CA . ILE A 1 219 ? -2.193 29.576 18.266 1.00 50.64 214 ILE A CA 1
ATOM 1459 C C . ILE A 1 219 ? -0.857 29.050 17.788 1.00 47.51 214 ILE A C 1
ATOM 1460 O O . ILE A 1 219 ? 0.139 29.111 18.506 1.00 50.66 214 ILE A O 1
ATOM 1465 N N . ILE A 1 220 ? -0.865 28.512 16.570 1.00 42.53 215 ILE A N 1
ATOM 1466 C CA . ILE A 1 220 ? 0.338 28.025 15.912 1.00 37.66 215 ILE A CA 1
ATOM 1467 C C . ILE A 1 220 ? 0.503 28.945 14.682 1.00 37.69 215 ILE A C 1
ATOM 1468 O O . ILE A 1 220 ? -0.473 29.238 13.982 1.00 37.39 215 ILE A O 1
ATOM 1473 N N . ARG A 1 221 ? 1.720 29.428 14.437 1.00 36.04 216 ARG A N 1
ATOM 1474 C CA . ARG A 1 221 ? 1.963 30.327 13.313 1.00 34.27 216 ARG A CA 1
ATOM 1475 C C . ARG A 1 221 ? 3.024 29.841 12.345 1.00 35.63 216 ARG A C 1
ATOM 1476 O O . ARG A 1 221 ? 3.966 29.139 12.726 1.00 36.53 216 ARG A O 1
ATOM 1484 N N . VAL A 1 222 ? 2.865 30.223 11.080 1.00 34.74 217 VAL A N 1
ATOM 1485 C CA . VAL A 1 222 ? 3.821 29.844 10.061 1.00 34.51 217 VAL A CA 1
ATOM 1486 C C . VAL A 1 222 ? 4.284 31.096 9.346 1.00 37.17 217 VAL A C 1
ATOM 1487 O O . VAL A 1 222 ? 3.456 31.883 8.880 1.00 40.11 217 VAL A O 1
ATOM 1491 N N . PHE A 1 223 ? 5.601 31.280 9.266 1.00 38.07 218 PHE A N 1
ATOM 1492 C CA . PHE A 1 223 ? 6.190 32.442 8.605 1.00 38.54 218 PHE A CA 1
ATOM 1493 C C . PHE A 1 223 ? 7.146 32.019 7.499 1.00 40.50 218 PHE A C 1
ATOM 1494 O O . PHE A 1 223 ? 7.679 30.908 7.527 1.00 38.24 218 PHE A O 1
ATOM 1502 N N . LYS A 1 224 ? 7.355 32.915 6.523 1.00 44.31 219 LYS A N 1
ATOM 1503 C CA . LYS A 1 224 ? 8.312 32.676 5.437 1.00 44.61 219 LYS A CA 1
ATOM 1504 C C . LYS A 1 224 ? 9.651 33.005 6.073 1.00 43.74 219 LYS A C 1
ATOM 1505 O O . LYS A 1 224 ? 9.778 34.037 6.731 1.00 42.91 219 LYS A O 1
ATOM 1511 N N . THR A 1 225 ? 10.647 32.155 5.880 1.00 43.72 220 THR A N 1
ATOM 1512 C CA . THR A 1 225 ? 11.957 32.414 6.463 1.00 46.05 220 THR A CA 1
ATOM 1513 C C . THR A 1 225 ? 12.714 33.528 5.742 1.00 48.27 220 THR A C 1
ATOM 1514 O O . THR A 1 225 ? 13.638 34.129 6.298 1.00 48.05 220 THR A O 1
ATOM 1518 N N . GLU A 1 226 ? 12.322 33.808 4.503 1.00 51.07 221 GLU A N 1
ATOM 1519 C CA . GLU A 1 226 ? 12.982 34.846 3.728 1.00 52.51 221 GLU A CA 1
ATOM 1520 C C . GLU A 1 226 ? 12.661 36.254 4.211 1.00 52.67 221 GLU A C 1
ATOM 1521 O O . GLU A 1 226 ? 13.568 37.049 4.423 1.00 53.09 221 GLU A O 1
ATOM 1527 N N . ASP A 1 227 ? 11.376 36.562 4.379 1.00 52.46 222 ASP A N 1
ATOM 1528 C CA . ASP A 1 227 ? 10.964 37.892 4.830 1.00 52.94 222 ASP A CA 1
ATOM 1529 C C . ASP A 1 227 ? 10.165 37.906 6.132 1.00 52.18 222 ASP A C 1
ATOM 1530 O O . ASP A 1 227 ? 9.642 38.945 6.530 1.00 53.35 222 ASP A O 1
ATOM 1535 N N . GLY A 1 228 ? 10.051 36.755 6.781 1.00 50.18 223 GLY A N 1
ATOM 1536 C CA . GLY A 1 228 ? 9.326 36.687 8.037 1.00 47.24 223 GLY A CA 1
ATOM 1537 C C . GLY A 1 228 ? 7.876 37.138 8.048 1.00 46.36 223 GLY A C 1
ATOM 1538 O O . GLY A 1 228 ? 7.372 37.554 9.088 1.00 45.40 223 GLY A O 1
ATOM 1539 N N . VAL A 1 229 ? 7.183 37.058 6.918 1.00 45.11 224 VAL A N 1
ATOM 1540 C CA . VAL A 1 229 ? 5.789 37.473 6.909 1.00 43.05 224 VAL A CA 1
ATOM 1541 C C . VAL A 1 229 ? 4.899 36.295 7.313 1.00 42.04 224 VAL A C 1
ATOM 1542 O O . VAL A 1 229 ? 5.183 35.142 6.970 1.00 39.87 224 VAL A O 1
ATOM 1546 N N . LEU A 1 230 ? 3.830 36.594 8.049 1.00 39.75 225 LEU A N 1
ATOM 1547 C CA . LEU A 1 230 ? 2.901 35.579 8.507 1.00 38.43 225 LEU A CA 1
ATOM 1548 C C . LEU A 1 230 ? 2.120 34.983 7.337 1.00 40.99 225 LEU A C 1
ATOM 1549 O O . LEU A 1 230 ? 1.309 35.657 6.702 1.00 43.76 225 LEU A O 1
ATOM 1554 N N . VAL A 1 231 ? 2.357 33.708 7.073 1.00 40.79 226 VAL A N 1
ATOM 1555 C CA . VAL A 1 231 ? 1.713 33.008 5.978 1.00 40.44 226 VAL A CA 1
ATOM 1556 C C . VAL A 1 231 ? 0.477 32.205 6.406 1.00 39.90 226 VAL A C 1
ATOM 1557 O O . VAL A 1 231 ? -0.491 32.109 5.658 1.00 39.62 226 VAL A O 1
ATOM 1561 N N . ARG A 1 232 ? 0.516 31.622 7.604 1.00 39.52 227 ARG A N 1
ATOM 1562 C CA . ARG A 1 232 ? -0.603 30.829 8.114 1.00 35.84 227 ARG A CA 1
ATOM 1563 C C . ARG A 1 232 ? -0.763 30.951 9.627 1.00 35.10 227 ARG A C 1
ATOM 1564 O O . ARG A 1 232 ? 0.195 31.231 10.356 1.00 33.39 227 ARG A O 1
ATOM 1572 N N . GLU A 1 233 ? -1.984 30.727 10.089 1.00 32.76 228 GLU A N 1
ATOM 1573 C CA . GLU A 1 233 ? -2.266 30.762 11.508 1.00 35.34 228 GLU A CA 1
ATOM 1574 C C . GLU A 1 233 ? -3.342 29.709 11.777 1.00 35.25 228 GLU A C 1
ATOM 1575 O O . GLU A 1 233 ? -4.345 29.636 11.064 1.00 32.31 228 GLU A O 1
ATOM 1581 N N . PHE A 1 234 ? -3.101 28.875 12.787 1.00 35.28 229 PHE A N 1
ATOM 1582 C CA . PHE A 1 234 ? -4.041 27.827 13.159 1.00 37.59 229 PHE A CA 1
ATOM 1583 C C . PHE A 1 234 ? -4.424 27.955 14.629 1.00 38.48 229 PHE A C 1
ATOM 1584 O O . PHE A 1 234 ? -3.614 28.364 15.453 1.00 38.99 229 PHE A O 1
ATOM 1592 N N . ARG A 1 235 ? -5.660 27.605 14.955 1.00 41.32 230 ARG A N 1
ATOM 1593 C CA . ARG A 1 235 ? -6.131 27.669 16.332 1.00 46.53 230 ARG A CA 1
ATOM 1594 C C . ARG A 1 235 ? -6.199 26.238 16.818 1.00 48.38 230 ARG A C 1
ATOM 1595 O O . ARG A 1 235 ? -6.722 25.374 16.126 1.00 49.20 230 ARG A O 1
ATOM 1603 N N . ARG A 1 236 ? -5.655 25.975 17.997 1.00 51.93 231 ARG A N 1
ATOM 1604 C CA . ARG A 1 236 ? -5.679 24.625 18.528 1.00 54.71 231 ARG A CA 1
ATOM 1605 C C . ARG A 1 236 ? -7.031 24.389 19.170 1.00 57.42 231 ARG A C 1
ATOM 1606 O O . ARG A 1 236 ? -7.495 23.253 19.299 1.00 58.36 231 ARG A O 1
ATOM 1614 N N . GLY A 1 237 ? -7.675 25.483 19.548 1.00 60.19 232 GLY A N 1
ATOM 1615 C CA . GLY A 1 237 ? -8.981 25.386 20.167 1.00 65.58 232 GLY A CA 1
ATOM 1616 C C . GLY A 1 237 ? -9.096 24.363 21.289 1.00 68.47 232 GLY A C 1
ATOM 1617 O O . GLY A 1 237 ? -8.552 24.551 22.383 1.00 67.99 232 GLY A O 1
ATOM 1618 N N . LEU A 1 238 ? -9.807 23.275 21.001 1.00 70.79 233 LEU A N 1
ATOM 1619 C CA . LEU A 1 238 ? -10.063 22.198 21.957 1.00 73.30 233 LEU A CA 1
ATOM 1620 C C . LEU A 1 238 ? -8.874 21.624 22.734 1.00 74.11 233 LEU A C 1
ATOM 1621 O O . LEU A 1 238 ? -8.913 21.543 23.972 1.00 73.74 233 LEU A O 1
ATOM 1626 N N . ASP A 1 239 ? -7.824 21.220 22.021 1.00 73.69 234 ASP A N 1
ATOM 1627 C CA . ASP A 1 239 ? -6.662 20.646 22.689 1.00 72.82 234 ASP A CA 1
ATOM 1628 C C . ASP A 1 239 ? -5.857 21.690 23.475 1.00 72.20 234 ASP A C 1
ATOM 1629 O O . ASP A 1 239 ? -5.142 22.519 22.905 1.00 72.27 234 ASP A O 1
ATOM 1634 N N . ARG A 1 240 ? -5.992 21.626 24.796 1.00 70.26 235 ARG A N 1
ATOM 1635 C CA . ARG A 1 240 ? -5.322 22.537 25.705 1.00 66.56 235 ARG A CA 1
ATOM 1636 C C . ARG A 1 240 ? -3.902 22.080 26.070 1.00 63.97 235 ARG A C 1
ATOM 1637 O O . ARG A 1 240 ? -3.055 22.900 26.419 1.00 64.49 235 ARG A O 1
ATOM 1639 N N . ALA A 1 241 ? -3.644 20.778 25.972 1.00 59.40 236 ALA A N 1
ATOM 1640 C CA . ALA A 1 241 ? -2.340 20.203 26.328 1.00 56.19 236 ALA A CA 1
ATOM 1641 C C . ALA A 1 241 ? -1.091 20.857 25.730 1.00 53.36 236 ALA A C 1
ATOM 1642 O O . ALA A 1 241 ? -1.128 21.439 24.651 1.00 51.54 236 ALA A O 1
ATOM 1644 N N . ASP A 1 242 ? 0.022 20.741 26.449 1.00 51.60 237 ASP A N 1
ATOM 1645 C CA . ASP A 1 242 ? 1.292 21.285 25.986 1.00 48.99 237 ASP A CA 1
ATOM 1646 C C . ASP A 1 242 ? 1.728 20.516 24.748 1.00 46.28 237 ASP A C 1
ATOM 1647 O O . ASP A 1 242 ? 1.524 19.309 24.654 1.00 46.61 237 ASP A O 1
ATOM 1652 N N . VAL A 1 243 ? 2.333 21.218 23.803 1.00 41.74 238 VAL A N 1
ATOM 1653 C CA . VAL A 1 243 ? 2.807 20.593 22.592 1.00 37.82 238 VAL A CA 1
ATOM 1654 C C . VAL A 1 243 ? 4.075 19.812 22.932 1.00 37.87 238 VAL A C 1
ATOM 1655 O O . VAL A 1 243 ? 4.949 20.316 23.636 1.00 38.38 238 VAL A O 1
ATOM 1659 N N . VAL A 1 244 ? 4.175 18.583 22.442 1.00 35.85 239 VAL A N 1
ATOM 1660 C CA . VAL A 1 244 ? 5.347 17.755 22.703 1.00 34.32 239 VAL A CA 1
ATOM 1661 C C . VAL A 1 244 ? 6.237 17.768 21.471 1.00 35.69 239 VAL A C 1
ATOM 1662 O O . VAL A 1 244 ? 7.463 17.777 21.571 1.00 36.43 239 VAL A O 1
ATOM 1666 N N . ASP A 1 245 ? 5.620 17.766 20.299 1.00 36.25 240 ASP A N 1
ATOM 1667 C CA . ASP A 1 245 ? 6.394 17.818 19.073 1.00 36.55 240 ASP A CA 1
ATOM 1668 C C . ASP A 1 245 ? 5.545 18.320 17.907 1.00 36.62 240 ASP A C 1
ATOM 1669 O O . ASP A 1 245 ? 4.312 18.229 17.916 1.00 34.53 240 ASP A O 1
ATOM 1674 N N . MET A 1 246 ? 6.232 18.865 16.912 1.00 37.20 241 MET A N 1
ATOM 1675 C CA . MET A 1 246 ? 5.593 19.435 15.738 1.00 37.38 241 MET A CA 1
ATOM 1676 C C . MET A 1 246 ? 6.543 19.204 14.577 1.00 37.17 241 MET A C 1
ATOM 1677 O O . MET A 1 246 ? 7.703 19.602 14.638 1.00 37.52 241 MET A O 1
ATOM 1682 N N . LYS A 1 247 ? 6.047 18.539 13.535 1.00 37.18 242 LYS A N 1
ATOM 1683 C CA . LYS A 1 247 ? 6.851 18.209 12.357 1.00 35.08 242 LYS A CA 1
ATOM 1684 C C . LYS A 1 247 ? 6.098 18.452 11.031 1.00 35.25 242 LYS A C 1
ATOM 1685 O O . LYS A 1 247 ? 4.864 18.380 10.980 1.00 34.21 242 LYS A O 1
ATOM 1691 N N . TRP A 1 248 ? 6.853 18.738 9.969 1.00 35.26 243 TRP A N 1
ATOM 1692 C CA . TRP A 1 248 ? 6.302 19.038 8.635 1.00 35.09 243 TRP A CA 1
ATOM 1693 C C . TRP A 1 248 ? 6.295 17.843 7.686 1.00 35.83 243 TRP A C 1
ATOM 1694 O O . TRP A 1 248 ? 7.227 17.040 7.693 1.00 38.27 243 TRP A O 1
ATOM 1705 N N . SER A 1 249 ? 5.269 17.727 6.849 1.00 35.39 244 SER A N 1
ATOM 1706 C CA . SER A 1 249 ? 5.244 16.620 5.891 1.00 35.68 244 SER A CA 1
ATOM 1707 C C . SER A 1 249 ? 6.336 16.921 4.860 1.00 35.75 244 SER A C 1
ATOM 1708 O O . SER A 1 249 ? 6.751 18.067 4.702 1.00 32.95 244 SER A O 1
ATOM 1711 N N . THR A 1 250 ? 6.805 15.894 4.166 1.00 38.64 245 THR A N 1
ATOM 1712 C CA . THR A 1 250 ? 7.897 16.057 3.208 1.00 41.90 245 THR A CA 1
ATOM 1713 C C . THR A 1 250 ? 7.764 17.131 2.123 1.00 44.31 245 THR A C 1
ATOM 1714 O O . THR A 1 250 ? 8.766 17.726 1.730 1.00 45.33 245 THR A O 1
ATOM 1718 N N . ASP A 1 251 ? 6.552 17.399 1.644 1.00 46.20 246 ASP A N 1
ATOM 1719 C CA . ASP A 1 251 ? 6.368 18.441 0.627 1.00 46.44 246 ASP A CA 1
ATOM 1720 C C . ASP A 1 251 ? 6.015 19.803 1.250 1.00 45.28 246 ASP A C 1
ATOM 1721 O O . ASP A 1 251 ? 5.787 20.783 0.533 1.00 46.33 246 ASP A O 1
ATOM 1726 N N . GLY A 1 252 ? 5.966 19.855 2.580 1.00 42.88 247 GLY A N 1
ATOM 1727 C CA . GLY A 1 252 ? 5.653 21.095 3.274 1.00 39.63 247 GLY A CA 1
ATOM 1728 C C . GLY A 1 252 ? 4.174 21.438 3.320 1.00 37.88 247 GLY A C 1
ATOM 1729 O O . GLY A 1 252 ? 3.793 22.543 3.716 1.00 38.74 247 GLY A O 1
ATOM 1730 N N . SER A 1 253 ? 3.342 20.484 2.922 1.00 36.81 248 SER A N 1
ATOM 1731 C CA . SER A 1 253 ? 1.890 20.657 2.887 1.00 36.44 248 SER A CA 1
ATOM 1732 C C . SER A 1 253 ? 1.150 20.561 4.227 1.00 34.97 248 SER A C 1
ATOM 1733 O O . SER A 1 253 ? 0.215 21.311 4.481 1.00 33.88 248 SER A O 1
ATOM 1736 N N . LYS A 1 254 ? 1.537 19.614 5.070 1.00 36.21 249 LYS A N 1
ATOM 1737 C CA . LYS A 1 254 ? 0.868 19.450 6.350 1.00 36.34 249 LYS A CA 1
ATOM 1738 C C . LYS A 1 254 ? 1.797 19.548 7.537 1.00 35.68 249 LYS A C 1
ATOM 1739 O O . LYS A 1 254 ? 2.992 19.271 7.453 1.00 36.20 249 LYS A O 1
ATOM 1745 N N . LEU A 1 255 ? 1.221 19.960 8.651 1.00 35.20 250 LEU A N 1
ATOM 1746 C CA . LEU A 1 255 ? 1.963 20.110 9.885 1.00 34.92 250 LEU A CA 1
ATOM 1747 C C . LEU A 1 255 ? 1.309 19.197 10.929 1.00 35.81 250 LEU A C 1
ATOM 1748 O O . LEU A 1 255 ? 0.097 19.276 11.151 1.00 35.39 250 LEU A O 1
ATOM 1753 N N . ALA A 1 256 ? 2.099 18.309 11.534 1.00 35.24 251 ALA A N 1
ATOM 1754 C CA . ALA A 1 256 ? 1.574 17.410 12.566 1.00 34.79 251 ALA A CA 1
ATOM 1755 C C . ALA A 1 256 ? 2.014 17.899 13.932 1.00 33.26 251 ALA A C 1
ATOM 1756 O O . ALA A 1 256 ? 3.156 18.321 14.116 1.00 34.25 251 ALA A O 1
ATOM 1758 N N . VAL A 1 257 ? 1.092 17.855 14.880 1.00 33.14 252 VAL A N 1
ATOM 1759 C CA . VAL A 1 257 ? 1.373 18.267 16.245 1.00 34.12 252 VAL A CA 1
ATOM 1760 C C . VAL A 1 257 ? 0.880 17.186 17.207 1.00 35.30 252 VAL A C 1
ATOM 1761 O O . VAL A 1 257 ? -0.209 16.631 17.026 1.00 35.70 252 VAL A O 1
ATOM 1765 N N . VAL A 1 258 ? 1.689 16.878 18.215 1.00 35.20 253 VAL A N 1
ATOM 1766 C CA . VAL A 1 258 ? 1.300 15.907 19.227 1.00 34.54 253 VAL A CA 1
ATOM 1767 C C . VAL A 1 258 ? 1.313 16.664 20.547 1.00 35.47 253 VAL A C 1
ATOM 1768 O O . VAL A 1 258 ? 2.300 17.324 20.863 1.00 37.61 253 VAL A O 1
ATOM 1772 N N . SER A 1 259 ? 0.223 16.584 21.306 1.00 35.73 254 SER A N 1
ATOM 1773 C CA . SER A 1 259 ? 0.141 17.251 22.611 1.00 36.70 254 SER A CA 1
ATOM 1774 C C . SER A 1 259 ? 0.413 16.214 23.705 1.00 37.51 254 SER A C 1
ATOM 1775 O O . SER A 1 259 ? 0.480 15.021 23.411 1.00 37.23 254 SER A O 1
ATOM 1778 N N . ASP A 1 260 ? 0.567 16.644 24.959 1.00 38.99 255 ASP A N 1
ATOM 1779 C CA . ASP A 1 260 ? 0.811 15.659 26.013 1.00 40.49 255 ASP A CA 1
ATOM 1780 C C . ASP A 1 260 ? -0.477 14.992 26.485 1.00 40.83 255 ASP A C 1
ATOM 1781 O O . ASP A 1 260 ? -0.474 14.234 27.450 1.00 41.18 255 ASP A O 1
ATOM 1786 N N . LYS A 1 261 ? -1.581 15.287 25.806 1.00 41.00 256 LYS A N 1
ATOM 1787 C CA . LYS A 1 261 ? -2.847 14.625 26.111 1.00 41.38 256 LYS A CA 1
ATOM 1788 C C . LYS A 1 261 ? -2.748 13.393 25.200 1.00 40.70 256 LYS A C 1
ATOM 1789 O O . LYS A 1 261 ? -3.599 12.509 25.207 1.00 41.54 256 LYS A O 1
ATOM 1791 N N . TRP A 1 262 ? -1.668 13.369 24.422 1.00 39.80 257 TRP A N 1
ATOM 1792 C CA . TRP A 1 262 ? -1.356 12.311 23.470 1.00 38.87 257 TRP A CA 1
ATOM 1793 C C . TRP A 1 262 ? -2.370 12.227 22.333 1.00 38.64 257 TRP A C 1
ATOM 1794 O O . TRP A 1 262 ? -2.893 11.164 21.990 1.00 38.45 257 TRP A O 1
ATOM 1805 N N . THR A 1 263 ? -2.629 13.388 21.749 1.00 38.09 258 THR A N 1
ATOM 1806 C CA . THR A 1 263 ? -3.530 13.504 20.625 1.00 39.09 258 THR A CA 1
ATOM 1807 C C . THR A 1 263 ? -2.738 14.050 19.439 1.00 39.06 258 THR A C 1
ATOM 1808 O O . THR A 1 263 ? -2.003 15.028 19.564 1.00 40.24 258 THR A O 1
ATOM 1812 N N . LEU A 1 264 ? -2.872 13.393 18.296 1.00 38.54 259 LEU A N 1
ATOM 1813 C CA . LEU A 1 264 ? -2.171 13.804 17.091 1.00 37.83 259 LEU A CA 1
ATOM 1814 C C . LEU A 1 264 ? -3.106 14.686 16.263 1.00 37.01 259 LEU A C 1
ATOM 1815 O O . LEU A 1 264 ? -4.261 14.328 16.038 1.00 35.13 259 LEU A O 1
ATOM 1820 N N . HIS A 1 265 ? -2.602 15.845 15.843 1.00 36.10 260 HIS A N 1
ATOM 1821 C CA . HIS A 1 265 ? -3.369 16.807 15.048 1.00 36.72 260 HIS A CA 1
ATOM 1822 C C . HIS A 1 265 ? -2.610 17.139 13.765 1.00 37.00 260 HIS A C 1
ATOM 1823 O O . HIS A 1 265 ? -1.376 17.177 13.748 1.00 36.15 260 HIS A O 1
ATOM 1830 N N . VAL A 1 266 ? -3.346 17.390 12.692 1.00 35.10 261 VAL A N 1
ATOM 1831 C CA . VAL A 1 266 ? -2.722 17.741 11.431 1.00 33.92 261 VAL A CA 1
ATOM 1832 C C . VAL A 1 266 ? -3.320 19.042 10.934 1.00 34.59 261 VAL A C 1
ATOM 1833 O O . VAL A 1 266 ? -4.540 19.188 10.886 1.00 35.00 261 VAL A O 1
ATOM 1837 N N . PHE A 1 267 ? -2.454 19.994 10.598 1.00 34.42 262 PHE A N 1
ATOM 1838 C CA . PHE A 1 267 ? -2.884 21.290 10.077 1.00 35.20 262 PHE A CA 1
ATOM 1839 C C . PHE A 1 267 ? -2.437 21.366 8.621 1.00 36.43 262 PHE A C 1
ATOM 1840 O O . PHE A 1 267 ? -1.394 20.813 8.245 1.00 37.58 262 PHE A O 1
ATOM 1848 N N . GLU A 1 268 ? -3.218 22.051 7.800 1.00 36.40 263 GLU A N 1
ATOM 1849 C CA . GLU A 1 268 ? -2.895 22.145 6.384 1.00 37.39 263 GLU A CA 1
ATOM 1850 C C . GLU A 1 268 ? -2.363 23.504 5.943 1.00 37.03 263 GLU A C 1
ATOM 1851 O O . GLU A 1 268 ? -3.065 24.511 6.055 1.00 36.96 263 GLU A O 1
ATOM 1857 N N . ILE A 1 269 ? -1.125 23.530 5.446 1.00 36.54 264 ILE A N 1
ATOM 1858 C CA . ILE A 1 269 ? -0.516 24.769 4.952 1.00 38.45 264 ILE A CA 1
ATOM 1859 C C . ILE A 1 269 ? -0.999 25.047 3.512 1.00 38.97 264 ILE A C 1
ATOM 1860 O O . ILE A 1 269 ? -1.323 26.185 3.151 1.00 39.02 264 ILE A O 1
ATOM 1865 N N . PHE A 1 270 ? -1.037 24.009 2.688 1.00 38.14 265 PHE A N 1
ATOM 1866 C CA . PHE A 1 270 ? -1.548 24.149 1.329 1.00 39.94 265 PHE A CA 1
ATOM 1867 C C . PHE A 1 270 ? -2.083 22.794 0.892 1.00 40.71 265 PHE A C 1
ATOM 1868 O O . PHE A 1 270 ? -1.577 21.758 1.334 1.00 40.04 265 PHE A O 1
ATOM 1876 N N . ASN A 1 271 ? -3.124 22.794 0.059 1.00 41.38 266 ASN A N 1
ATOM 1877 C CA . ASN A 1 271 ? -3.705 21.538 -0.380 1.00 41.83 266 ASN A CA 1
ATOM 1878 C C . ASN A 1 271 ? -2.760 20.757 -1.287 1.00 44.71 266 ASN A C 1
ATOM 1879 O O . ASN A 1 271 ? -2.275 21.248 -2.298 1.00 44.09 266 ASN A O 1
ATOM 1884 N N . ASP A 1 272 ? -2.530 19.519 -0.871 1.00 47.84 267 ASP A N 1
ATOM 1885 C CA . ASP A 1 272 ? -1.620 18.558 -1.477 1.00 49.03 267 ASP A CA 1
ATOM 1886 C C . ASP A 1 272 ? -2.144 17.715 -2.639 1.00 50.06 267 ASP A C 1
ATOM 1887 O O . ASP A 1 272 ? -1.408 17.372 -3.552 1.00 48.05 267 ASP A O 1
ATOM 1892 N N . GLN A 1 273 ? -3.418 17.363 -2.561 1.00 52.54 268 GLN A N 1
ATOM 1893 C CA . GLN A 1 273 ? -4.080 16.504 -3.525 1.00 55.78 268 GLN A CA 1
ATOM 1894 C C . GLN A 1 273 ? -4.377 17.087 -4.910 1.00 57.01 268 GLN A C 1
ATOM 1895 O O . GLN A 1 273 ? -4.204 18.283 -5.162 1.00 56.66 268 GLN A O 1
ATOM 1901 N N . ASP A 1 274 ? -4.814 16.199 -5.801 1.00 57.49 269 ASP A N 1
ATOM 1902 C CA . ASP A 1 274 ? -5.233 16.561 -7.154 1.00 58.13 269 ASP A CA 1
ATOM 1903 C C . ASP A 1 274 ? -6.740 16.444 -6.980 1.00 55.93 269 ASP A C 1
ATOM 1904 O O . ASP A 1 274 ? -7.297 15.346 -7.015 1.00 55.23 269 ASP A O 1
ATOM 1909 N N . ASN A 1 275 ? -7.393 17.580 -6.778 1.00 53.03 270 ASN A N 1
ATOM 1910 C CA . ASN A 1 275 ? -8.816 17.582 -6.494 1.00 50.51 270 ASN A CA 1
ATOM 1911 C C . ASN A 1 275 ? -9.777 17.819 -7.635 1.00 49.64 270 ASN A C 1
ATOM 1912 O O . ASN A 1 275 ? -9.405 18.287 -8.710 1.00 48.58 270 ASN A O 1
ATOM 1917 N N . LYS A 1 276 ? -11.035 17.491 -7.374 1.00 48.37 271 LYS A N 1
ATOM 1918 C CA . LYS A 1 276 ? -12.081 17.693 -8.354 1.00 49.11 271 LYS A CA 1
ATOM 1919 C C . LYS A 1 276 ? -12.355 19.187 -8.414 1.00 46.46 271 LYS A C 1
ATOM 1920 O O . LYS A 1 276 ? -12.355 19.865 -7.392 1.00 45.71 271 LYS A O 1
ATOM 1926 N N . ARG A 1 277 ? -12.576 19.698 -9.615 1.00 44.52 272 ARG A N 1
ATOM 1927 C CA . ARG A 1 277 ? -12.857 21.111 -9.787 1.00 43.83 272 ARG A CA 1
ATOM 1928 C C . ARG A 1 277 ? -14.344 21.446 -9.612 1.00 40.23 272 ARG A C 1
ATOM 1929 O O . ARG A 1 277 ? -14.705 22.611 -9.538 1.00 39.23 272 ARG A O 1
ATOM 1937 N N . HIS A 1 278 ? -15.206 20.437 -9.526 1.00 38.42 273 HIS A N 1
ATOM 1938 C CA . HIS A 1 278 ? -16.637 20.692 -9.352 1.00 38.03 273 HIS A CA 1
ATOM 1939 C C . HIS A 1 278 ? -17.328 19.815 -8.318 1.00 38.14 273 HIS A C 1
ATOM 1940 O O . HIS A 1 278 ? -16.791 18.806 -7.880 1.00 38.77 273 HIS A O 1
ATOM 1947 N N . ALA A 1 279 ? -18.533 20.216 -7.941 1.00 38.78 274 ALA A N 1
ATOM 1948 C CA . ALA A 1 279 ? -19.324 19.500 -6.953 1.00 41.46 274 ALA A CA 1
ATOM 1949 C C . ALA A 1 279 ? -20.795 19.807 -7.205 1.00 44.72 274 ALA A C 1
ATOM 1950 O O . ALA A 1 279 ? -21.125 20.761 -7.908 1.00 44.52 274 ALA A O 1
ATOM 1952 N N . LEU A 1 280 ? -21.681 19.011 -6.621 1.00 49.32 275 LEU A N 1
ATOM 1953 C CA . LEU A 1 280 ? -23.111 19.217 -6.819 1.00 53.69 275 LEU A CA 1
ATOM 1954 C C . LEU A 1 280 ? -23.453 19.310 -8.302 1.00 55.91 275 LEU A C 1
ATOM 1955 O O . LEU A 1 280 ? -23.973 20.323 -8.767 1.00 57.77 275 LEU A O 1
ATOM 1960 N N . LYS A 1 281 ? -23.115 18.256 -9.041 1.00 57.38 276 LYS A N 1
ATOM 1961 C CA . LYS A 1 281 ? -23.399 18.158 -10.474 1.00 57.22 276 LYS A CA 1
ATOM 1962 C C . LYS A 1 281 ? -22.950 19.298 -11.373 1.00 54.28 276 LYS A C 1
ATOM 1963 O O . LYS A 1 281 ? -23.695 19.705 -12.262 1.00 55.40 276 LYS A O 1
ATOM 1969 N N . GLY A 1 282 ? -21.744 19.804 -11.161 1.00 50.71 277 GLY A N 1
ATOM 1970 C CA . GLY A 1 282 ? -21.251 20.883 -11.999 1.00 46.26 277 GLY A CA 1
ATOM 1971 C C . GLY A 1 282 ? -21.762 22.253 -11.599 1.00 45.73 277 GLY A C 1
ATOM 1972 O O . GLY A 1 282 ? -21.350 23.271 -12.168 1.00 45.34 277 GLY A O 1
ATOM 1973 N N . TRP A 1 283 ? -22.663 22.293 -10.622 1.00 42.32 278 TRP A N 1
ATOM 1974 C CA . TRP A 1 283 ? -23.187 23.568 -10.172 1.00 41.87 278 TRP A CA 1
ATOM 1975 C C . TRP A 1 283 ? -22.186 24.359 -9.321 1.00 41.61 278 TRP A C 1
ATOM 1976 O O . TRP A 1 283 ? -22.203 25.587 -9.336 1.00 42.50 278 TRP A O 1
ATOM 1987 N N . ILE A 1 284 ? -21.311 23.662 -8.597 1.00 41.00 279 ILE A N 1
ATOM 1988 C CA . ILE A 1 284 ? -20.335 24.311 -7.716 1.00 41.07 279 ILE A CA 1
ATOM 1989 C C . ILE A 1 284 ? -18.895 24.232 -8.210 1.00 40.34 279 ILE A C 1
ATOM 1990 O O . ILE A 1 284 ? -18.474 23.202 -8.731 1.00 42.24 279 ILE A O 1
ATOM 1995 N N . ASN A 1 285 ? -18.156 25.329 -8.059 1.00 38.41 280 ASN A N 1
ATOM 1996 C CA . ASN A 1 285 ? -16.743 25.373 -8.433 1.00 40.21 280 ASN A CA 1
ATOM 1997 C C . ASN A 1 285 ? -15.983 25.138 -7.138 1.00 40.28 280 ASN A C 1
ATOM 1998 O O . ASN A 1 285 ? -15.855 26.046 -6.325 1.00 40.88 280 ASN A O 1
ATOM 2003 N N . MET A 1 286 ? -15.487 23.922 -6.944 1.00 39.95 281 MET A N 1
ATOM 2004 C CA . MET A 1 286 ? -14.765 23.574 -5.729 1.00 39.13 281 MET A CA 1
ATOM 2005 C C . MET A 1 286 ? -13.513 24.407 -5.454 1.00 39.94 281 MET A C 1
ATOM 2006 O O . MET A 1 286 ? -12.661 24.584 -6.323 1.00 39.87 281 MET A O 1
ATOM 2011 N N . LYS A 1 287 ? -13.424 24.925 -4.232 1.00 39.28 282 LYS A N 1
ATOM 2012 C CA . LYS A 1 287 ? -12.269 25.706 -3.795 1.00 39.83 282 LYS A CA 1
ATOM 2013 C C . LYS A 1 287 ? -11.706 24.999 -2.568 1.00 39.52 282 LYS A C 1
ATOM 2014 O O . LYS A 1 287 ? -12.454 24.383 -1.794 1.00 39.14 282 LYS A O 1
ATOM 2020 N N . TYR A 1 288 ? -10.394 25.069 -2.387 1.00 39.38 283 TYR A N 1
ATOM 2021 C CA . TYR A 1 288 ? -9.767 24.402 -1.242 1.00 39.96 283 TYR A CA 1
ATOM 2022 C C . TYR A 1 288 ? -8.931 25.355 -0.399 1.00 40.79 283 TYR A C 1
ATOM 2023 O O . TYR A 1 288 ? -7.714 25.449 -0.555 1.00 40.27 283 TYR A O 1
ATOM 2032 N N . PHE A 1 289 ? -9.596 26.074 0.495 1.00 42.56 284 PHE A N 1
ATOM 2033 C CA . PHE A 1 289 ? -8.890 27.011 1.357 1.00 43.75 284 PHE A CA 1
ATOM 2034 C C . PHE A 1 289 ? -8.462 26.311 2.638 1.00 41.42 284 PHE A C 1
ATOM 2035 O O . PHE A 1 289 ? -9.052 25.302 3.037 1.00 39.18 284 PHE A O 1
ATOM 2043 N N . GLN A 1 290 ? -7.427 26.848 3.272 1.00 39.54 285 GLN A N 1
ATOM 2044 C CA . GLN A 1 290 ? -6.905 26.254 4.496 1.00 37.84 285 GLN A CA 1
ATOM 2045 C C . GLN A 1 290 ? -7.691 26.590 5.752 1.00 36.09 285 GLN A C 1
ATOM 2046 O O . GLN A 1 290 ? -7.874 27.755 6.100 1.00 35.00 285 GLN A O 1
ATOM 2052 N N . SER A 1 291 ? -8.160 25.545 6.425 1.00 35.59 286 SER A N 1
ATOM 2053 C CA . SER A 1 291 ? -8.917 25.704 7.655 1.00 35.70 286 SER A CA 1
ATOM 2054 C C . SER A 1 291 ? -8.054 26.288 8.754 1.00 35.69 286 SER A C 1
ATOM 2055 O O . SER A 1 291 ? -6.839 26.079 8.801 1.00 34.20 286 SER A O 1
ATOM 2058 N N . GLU A 1 292 ? -8.707 27.010 9.648 1.00 36.69 287 GLU A N 1
ATOM 2059 C CA . GLU A 1 292 ? -8.042 27.636 10.770 1.00 38.84 287 GLU A CA 1
ATOM 2060 C C . GLU A 1 292 ? -7.806 26.605 11.888 1.00 38.37 287 GLU A C 1
ATOM 2061 O O . GLU A 1 292 ? -7.038 26.846 12.816 1.00 39.04 287 GLU A O 1
ATOM 2067 N N . TRP A 1 293 ? -8.442 25.443 11.764 1.00 36.02 288 TRP A N 1
ATOM 20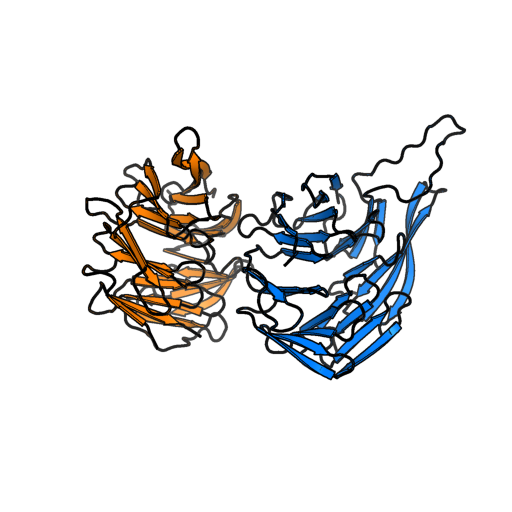68 C CA . TRP A 1 293 ? -8.318 24.373 12.755 1.00 35.98 288 TRP A CA 1
ATOM 2069 C C . TRP A 1 293 ? -7.724 23.083 12.176 1.00 35.94 288 TRP A C 1
ATOM 2070 O O . TRP A 1 293 ? -7.520 22.954 10.969 1.00 33.23 288 TRP A O 1
ATOM 2081 N N . SER A 1 294 ? -7.458 22.135 13.068 1.00 36.86 289 SER A N 1
ATOM 2082 C CA . SER A 1 294 ? -6.914 20.834 12.708 1.00 38.85 289 SER A CA 1
ATOM 2083 C C . SER A 1 294 ? -7.797 20.077 11.697 1.00 39.19 289 SER A C 1
ATOM 2084 O O . SER A 1 294 ? -9.024 20.107 11.783 1.00 38.16 289 SER A O 1
ATOM 2087 N N . LEU A 1 295 ? -7.163 19.395 10.751 1.00 39.23 290 LEU A N 1
ATOM 2088 C CA . LEU A 1 295 ? -7.881 18.613 9.747 1.00 41.46 290 LEU A CA 1
ATOM 2089 C C . LEU A 1 295 ? -8.465 17.361 10.386 1.00 42.71 290 LEU A C 1
ATOM 2090 O O . LEU A 1 295 ? -9.555 16.920 10.038 1.00 42.55 290 LEU A O 1
ATOM 2095 N N . CYS A 1 296 ? -7.717 16.788 11.320 1.00 44.70 291 CYS A N 1
ATOM 2096 C CA . CYS A 1 296 ? -8.140 15.583 12.011 1.00 45.85 291 CYS A CA 1
ATOM 2097 C C . CYS A 1 296 ? -7.427 15.478 13.345 1.00 46.01 291 CYS A C 1
ATOM 2098 O O . CYS A 1 296 ? -6.299 15.943 13.489 1.00 46.10 291 CYS A O 1
ATOM 2101 N N . ASN A 1 297 ? -8.096 14.863 14.316 1.00 46.86 292 ASN A N 1
ATOM 2102 C CA . ASN A 1 297 ? -7.550 14.696 15.655 1.00 46.85 292 ASN A CA 1
ATOM 2103 C C . ASN A 1 297 ? -7.600 13.233 16.046 1.00 46.23 292 ASN A C 1
ATOM 2104 O O . ASN A 1 297 ? -8.668 12.683 16.303 1.00 48.92 292 ASN A O 1
ATOM 2109 N N . PHE A 1 298 ? -6.434 12.610 16.108 1.00 43.53 293 PHE A N 1
ATOM 2110 C CA . PHE A 1 298 ? -6.337 11.200 16.441 1.00 41.09 293 PHE A CA 1
ATOM 2111 C C . PHE A 1 298 ? -5.804 10.989 17.857 1.00 40.06 293 PHE A C 1
ATOM 2112 O O . PHE A 1 298 ? -4.787 11.554 18.237 1.00 38.72 293 PHE A O 1
ATOM 2120 N N . LYS A 1 299 ? -6.495 10.171 18.638 1.00 41.30 294 LYS A N 1
ATOM 2121 C CA . LYS A 1 299 ? -6.057 9.890 20.001 1.00 42.64 294 LYS A CA 1
ATOM 2122 C C . LYS A 1 299 ? -5.107 8.699 20.022 1.00 40.52 294 LYS A C 1
ATOM 2123 O O . LYS A 1 299 ? -5.462 7.584 19.638 1.00 36.89 294 LYS A O 1
ATOM 2129 N N . LEU A 1 300 ? -3.882 8.964 20.458 1.00 39.50 295 LEU A N 1
ATOM 2130 C CA . LEU A 1 300 ? -2.848 7.946 20.513 1.00 39.62 295 LEU A CA 1
ATOM 2131 C C . LEU A 1 300 ? -3.049 6.990 21.682 1.00 40.24 295 LEU A C 1
ATOM 2132 O O . LEU A 1 300 ? -3.584 7.362 22.730 1.00 40.31 295 LEU A O 1
ATOM 2137 N N . SER A 1 301 ? -2.626 5.750 21.473 1.00 40.94 296 SER A N 1
ATOM 2138 C CA . SER A 1 301 ? -2.737 4.696 22.466 1.00 42.37 296 SER A CA 1
ATOM 2139 C C . SER A 1 301 ? -1.418 4.511 23.202 1.00 43.03 296 SER A C 1
ATOM 2140 O O . SER A 1 301 ? -0.454 4.014 22.632 1.00 43.76 296 SER A O 1
ATOM 2143 N N . VAL A 1 302 ? -1.366 4.906 24.466 1.00 44.88 297 VAL A N 1
ATOM 2144 C CA . VAL A 1 302 ? -0.137 4.740 25.225 1.00 48.93 297 VAL A CA 1
ATOM 2145 C C . VAL A 1 302 ? -0.387 4.344 26.690 1.00 49.21 297 VAL A C 1
ATOM 2146 O O . VAL A 1 302 ? -1.394 4.730 27.280 1.00 48.36 297 VAL A O 1
ATOM 2150 N N . ASP A 1 303 ? 0.525 3.561 27.269 1.00 50.76 298 ASP A N 1
ATOM 2151 C CA . ASP A 1 303 ? 0.373 3.133 28.656 1.00 52.06 298 ASP A CA 1
ATOM 2152 C C . ASP A 1 303 ? 0.680 4.276 29.614 1.00 52.73 298 ASP A C 1
ATOM 2153 O O . ASP A 1 303 ? 1.100 5.343 29.188 1.00 51.78 298 ASP A O 1
ATOM 2158 N N . LYS A 1 304 ? 0.470 4.049 30.906 1.00 54.60 299 LYS A N 1
ATOM 2159 C CA . LYS A 1 304 ? 0.680 5.085 31.910 1.00 56.98 299 LYS A CA 1
ATOM 2160 C C . LYS A 1 304 ? 2.124 5.461 32.197 1.00 57.58 299 LYS A C 1
ATOM 2161 O O . LYS A 1 304 ? 2.393 6.316 33.037 1.00 58.80 299 LYS A O 1
ATOM 2167 N N . HIS A 1 305 ? 3.058 4.847 31.489 1.00 58.23 300 HIS A N 1
ATOM 2168 C CA . HIS A 1 305 ? 4.464 5.150 31.710 1.00 59.38 300 HIS A CA 1
ATOM 2169 C C . HIS A 1 305 ? 5.061 6.081 30.641 1.00 58.52 300 HIS A C 1
ATOM 2170 O O . HIS A 1 305 ? 6.283 6.186 30.518 1.00 58.79 300 HIS A O 1
ATOM 2177 N N . VAL A 1 306 ? 4.203 6.766 29.889 1.00 56.31 301 VAL A N 1
ATOM 2178 C CA . VAL A 1 306 ? 4.663 7.659 28.830 1.00 55.34 301 VAL A CA 1
ATOM 2179 C C . VAL A 1 306 ? 5.581 8.745 29.341 1.00 55.84 301 VAL A C 1
ATOM 2180 O O . VAL A 1 306 ? 5.310 9.368 30.361 1.00 55.07 301 VAL A O 1
ATOM 2184 N N . ARG A 1 307 ? 6.667 8.970 28.613 1.00 56.67 302 ARG A N 1
ATOM 2185 C CA . ARG A 1 307 ? 7.601 10.030 28.951 1.00 58.38 302 ARG A CA 1
ATOM 2186 C C . ARG A 1 307 ? 7.265 11.138 27.959 1.00 56.68 302 ARG A C 1
ATOM 2187 O O . ARG A 1 307 ? 6.693 12.172 28.325 1.00 58.77 302 ARG A O 1
ATOM 2195 N N . GLY A 1 308 ? 7.599 10.899 26.698 1.00 51.25 303 GLY A N 1
ATOM 2196 C CA . GLY A 1 308 ? 7.299 11.862 25.659 1.00 47.84 303 GLY A CA 1
ATOM 2197 C C . GLY A 1 308 ? 7.355 11.127 24.341 1.00 45.49 303 GLY A C 1
ATOM 2198 O O . GLY A 1 308 ? 7.095 9.924 24.300 1.00 46.40 303 GLY A O 1
ATOM 2199 N N . CYS A 1 309 ? 7.679 11.833 23.265 1.00 40.78 304 CYS A N 1
ATOM 2200 C CA . CYS A 1 309 ? 7.802 11.196 21.964 1.00 39.47 304 CYS A CA 1
ATOM 2201 C C . CYS A 1 309 ? 8.325 12.195 20.958 1.00 40.14 304 CYS A C 1
ATOM 2202 O O . CYS A 1 309 ? 8.448 13.385 21.260 1.00 39.76 304 CYS A O 1
ATOM 2205 N N . LYS A 1 310 ? 8.652 11.691 19.772 1.00 40.23 305 LYS A N 1
ATOM 2206 C CA . LYS A 1 310 ? 9.142 12.513 18.669 1.00 40.46 305 LYS A CA 1
ATOM 2207 C C . LYS A 1 310 ? 8.485 11.964 17.429 1.00 40.32 305 LYS A C 1
ATOM 2208 O O . LYS A 1 310 ? 8.345 10.749 17.289 1.00 41.81 305 LYS A O 1
ATOM 2214 N N . ILE A 1 311 ? 8.059 12.850 16.540 1.00 39.40 306 ILE A N 1
ATOM 2215 C CA . ILE A 1 311 ? 7.406 12.404 15.321 1.00 38.76 306 ILE A CA 1
ATOM 2216 C C . ILE A 1 311 ? 8.200 12.825 14.097 1.00 38.41 306 ILE A C 1
ATOM 2217 O O . ILE A 1 311 ? 9.072 13.693 14.168 1.00 39.38 306 ILE A O 1
ATOM 2222 N N . ALA A 1 312 ? 7.913 12.186 12.974 1.00 37.14 307 ALA A N 1
ATOM 2223 C CA . ALA A 1 312 ? 8.605 12.506 11.737 1.00 36.14 307 ALA A CA 1
ATOM 2224 C C . ALA A 1 312 ? 7.807 11.993 10.553 1.00 35.27 307 ALA A C 1
ATOM 2225 O O . ALA A 1 312 ? 7.367 10.838 10.536 1.00 34.35 307 ALA A O 1
ATOM 2227 N N . TRP A 1 313 ? 7.593 12.860 9.572 1.00 35.52 308 TRP A N 1
ATOM 2228 C CA . TRP A 1 313 ? 6.866 12.442 8.382 1.00 35.41 308 TRP A CA 1
ATOM 2229 C C . TRP A 1 313 ? 7.857 11.657 7.548 1.00 36.11 308 TRP A C 1
ATOM 2230 O O . TRP A 1 313 ? 9.041 11.980 7.514 1.00 36.28 308 TRP A O 1
ATOM 2241 N N . ILE A 1 314 ? 7.384 10.603 6.902 1.00 38.39 309 ILE A N 1
ATOM 2242 C CA . ILE A 1 314 ? 8.254 9.783 6.076 1.00 39.60 309 ILE A CA 1
ATOM 2243 C C . ILE A 1 314 ? 7.774 9.852 4.637 1.00 40.92 309 ILE A C 1
ATOM 2244 O O . ILE A 1 314 ? 8.319 9.193 3.758 1.00 43.11 309 ILE A O 1
ATOM 2249 N N . SER A 1 315 ? 6.743 10.660 4.414 1.00 40.77 310 SER A N 1
ATOM 2250 C CA . SER A 1 315 ? 6.167 10.843 3.093 1.00 40.28 310 SER A CA 1
ATOM 2251 C C . SER A 1 315 ? 5.195 12.002 3.184 1.00 41.80 310 SER A C 1
ATOM 2252 O O . SER A 1 315 ? 5.153 12.709 4.189 1.00 42.00 310 SER A O 1
ATOM 2255 N N . GLU A 1 316 ? 4.403 12.193 2.140 1.00 43.51 311 GLU A N 1
ATOM 2256 C CA . GLU A 1 316 ? 3.446 13.285 2.131 1.00 44.97 311 GLU A CA 1
ATOM 2257 C C . GLU A 1 316 ? 2.202 12.928 2.920 1.00 45.08 311 GLU A C 1
ATOM 2258 O O . GLU A 1 316 ? 1.456 13.814 3.346 1.00 45.94 311 GLU A O 1
ATOM 2264 N N . SER A 1 317 ? 1.990 11.632 3.130 1.00 44.03 312 SER A N 1
ATOM 2265 C CA . SER A 1 317 ? 0.814 11.176 3.859 1.00 44.29 312 SER A CA 1
ATOM 2266 C C . SER A 1 317 ? 1.094 10.296 5.087 1.00 44.16 312 SER A C 1
ATOM 2267 O O . SER A 1 317 ? 0.184 10.033 5.874 1.00 43.54 312 SER A O 1
ATOM 2270 N N . SER A 1 318 ? 2.332 9.835 5.250 1.00 42.63 313 SER A N 1
ATOM 2271 C CA . SER A 1 318 ? 2.669 8.987 6.396 1.00 43.92 313 SER A CA 1
ATOM 2272 C C . SER A 1 318 ? 3.706 9.588 7.332 1.00 42.77 313 SER A C 1
ATOM 2273 O O . SER A 1 318 ? 4.590 10.327 6.901 1.00 43.48 313 SER A O 1
ATOM 2276 N N . LEU A 1 319 ? 3.588 9.261 8.616 1.00 39.57 314 LEU A N 1
ATOM 2277 C CA . LEU A 1 319 ? 4.529 9.741 9.610 1.00 38.18 314 LEU A CA 1
ATOM 2278 C C . LEU A 1 319 ? 4.712 8.689 10.699 1.00 38.21 314 LEU A C 1
ATOM 2279 O O . LEU A 1 319 ? 3.872 7.803 10.876 1.00 37.02 314 LEU A O 1
ATOM 2284 N N . VAL A 1 320 ? 5.831 8.773 11.407 1.00 37.16 315 VAL A N 1
ATOM 2285 C CA . VAL A 1 320 ? 6.117 7.831 12.475 1.00 35.70 315 VAL A CA 1
ATOM 2286 C C . VAL A 1 320 ? 6.169 8.541 13.816 1.00 36.46 315 VAL A C 1
ATOM 2287 O O . VAL A 1 320 ? 6.457 9.739 13.905 1.00 36.15 315 VAL A O 1
ATOM 2291 N N . VAL A 1 321 ? 5.865 7.788 14.861 1.00 36.76 316 VAL A N 1
ATOM 2292 C CA . VAL A 1 321 ? 5.899 8.310 16.212 1.00 35.67 316 VAL A CA 1
ATOM 2293 C C . VAL A 1 321 ? 6.786 7.340 16.976 1.00 36.65 316 VAL A C 1
ATOM 2294 O O . VAL A 1 321 ? 6.592 6.118 16.906 1.00 37.57 316 VAL A O 1
ATOM 2298 N N . VAL A 1 322 ? 7.788 7.879 17.658 1.00 34.04 317 VAL A N 1
ATOM 2299 C CA . VAL A 1 322 ? 8.694 7.046 18.427 1.00 34.09 317 VAL A CA 1
ATOM 2300 C C . VAL A 1 322 ? 8.510 7.308 19.921 1.00 34.01 317 VAL A C 1
ATOM 2301 O O . VAL A 1 322 ? 8.599 8.453 20.386 1.00 32.21 317 VAL A O 1
ATOM 2305 N N . TRP A 1 323 ? 8.231 6.237 20.659 1.00 32.90 3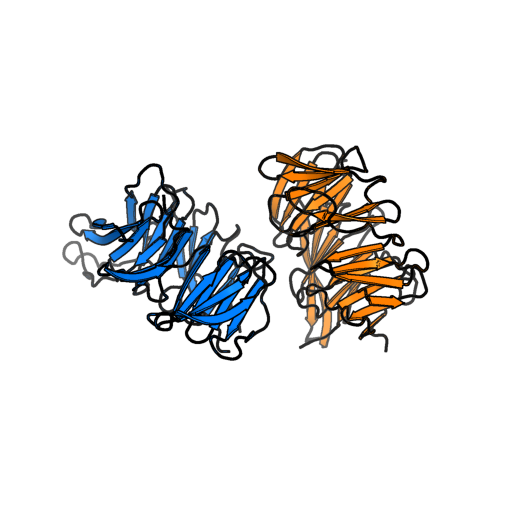18 TRP A N 1
ATOM 2306 C CA . TRP A 1 323 ? 8.036 6.327 22.098 1.00 34.04 318 TRP A CA 1
ATOM 2307 C C . TRP A 1 323 ? 9.299 5.811 22.778 1.00 35.50 318 TRP A C 1
ATOM 2308 O O . TRP A 1 323 ? 9.566 4.608 22.761 1.00 37.17 318 TRP A O 1
ATOM 2319 N N . PRO A 1 324 ? 10.097 6.708 23.382 1.00 36.51 319 PRO A N 1
ATOM 2320 C CA . PRO A 1 324 ? 11.330 6.262 24.044 1.00 38.43 319 PRO A CA 1
ATOM 2321 C C . PRO A 1 324 ? 11.161 5.246 25.171 1.00 39.91 319 PRO A C 1
ATOM 2322 O O . PRO A 1 324 ? 11.993 4.352 25.302 1.00 43.78 319 PRO A O 1
ATOM 2326 N N . HIS A 1 325 ? 10.087 5.356 25.955 1.00 40.68 320 HIS A N 1
ATOM 2327 C CA . HIS A 1 325 ? 9.847 4.442 27.081 1.00 42.10 320 HIS A CA 1
ATOM 2328 C C . HIS A 1 325 ? 9.554 2.971 26.735 1.00 42.67 320 HIS A C 1
ATOM 2329 O O . HIS A 1 325 ? 9.840 2.084 27.532 1.00 45.07 320 HIS A O 1
ATOM 2336 N N . THR A 1 326 ? 8.977 2.690 25.576 1.00 42.95 321 THR A N 1
ATOM 2337 C CA . THR A 1 326 ? 8.738 1.294 25.216 1.00 44.07 321 THR A CA 1
ATOM 2338 C C . THR A 1 326 ? 9.551 0.980 23.972 1.00 43.42 321 THR A C 1
ATOM 2339 O O . THR A 1 326 ? 9.466 -0.118 23.430 1.00 42.70 321 THR A O 1
ATOM 2343 N N . ARG A 1 327 ? 10.349 1.957 23.541 1.00 44.71 322 ARG A N 1
ATOM 2344 C CA . ARG A 1 327 ? 11.176 1.847 22.341 1.00 44.78 322 ARG A CA 1
ATOM 2345 C C . ARG A 1 327 ? 10.361 1.312 21.177 1.00 44.86 322 ARG A C 1
ATOM 2346 O O . ARG A 1 327 ? 10.815 0.452 20.414 1.00 45.28 322 ARG A O 1
ATOM 2354 N N . MET A 1 328 ? 9.146 1.835 21.046 1.00 44.25 323 MET A N 1
ATOM 2355 C CA . MET A 1 328 ? 8.253 1.427 19.974 1.00 43.16 323 MET A CA 1
ATOM 2356 C C . MET A 1 328 ? 8.077 2.505 18.911 1.00 40.89 323 MET A C 1
ATOM 2357 O O . MET A 1 328 ? 8.102 3.701 19.212 1.00 41.43 323 MET A O 1
ATOM 2362 N N . ILE A 1 329 ? 7.936 2.081 17.661 1.00 38.07 324 ILE A N 1
ATOM 2363 C CA . ILE A 1 329 ? 7.742 3.032 16.580 1.00 37.64 324 ILE A CA 1
ATOM 2364 C C . ILE A 1 329 ? 6.496 2.672 15.781 1.00 37.55 324 ILE A C 1
ATOM 2365 O O . ILE A 1 329 ? 6.382 1.588 15.201 1.00 35.83 324 ILE A O 1
ATOM 2370 N N . GLU A 1 330 ? 5.553 3.603 15.782 1.00 37.88 325 GLU A N 1
ATOM 2371 C CA . GLU A 1 330 ? 4.283 3.440 15.092 1.00 37.92 325 GLU A CA 1
ATOM 2372 C C . GLU A 1 330 ? 4.214 4.268 13.815 1.00 37.40 325 GLU A C 1
ATOM 2373 O O . GLU A 1 330 ? 4.599 5.433 13.800 1.00 38.76 325 GLU A O 1
ATOM 2379 N N . THR A 1 331 ? 3.718 3.658 12.746 1.00 37.26 326 THR A N 1
ATOM 2380 C CA . THR A 1 331 ? 3.600 4.326 11.460 1.00 36.45 326 THR A CA 1
ATOM 2381 C C . THR A 1 331 ? 2.142 4.677 11.194 1.00 38.37 326 THR A C 1
ATOM 2382 O O . THR A 1 331 ? 1.276 3.799 11.189 1.00 39.11 326 THR A O 1
ATOM 2386 N N . PHE A 1 332 ? 1.867 5.961 10.982 1.00 38.50 327 PHE A N 1
ATOM 2387 C CA . PHE A 1 332 ? 0.500 6.409 10.730 1.00 39.63 327 PHE A CA 1
ATOM 2388 C C . PHE A 1 332 ? 0.311 6.939 9.312 1.00 40.91 327 PHE A C 1
ATOM 2389 O O . PHE A 1 332 ? 1.250 7.415 8.677 1.00 41.83 327 PHE A O 1
ATOM 2397 N N . LYS A 1 333 ? -0.917 6.863 8.824 1.00 42.91 328 LYS A N 1
ATOM 2398 C CA . LYS A 1 333 ? -1.238 7.333 7.484 1.00 45.13 328 LYS A CA 1
ATOM 2399 C C . LYS A 1 333 ? -2.373 8.354 7.586 1.00 45.58 328 LYS A C 1
ATOM 2400 O O . LYS A 1 333 ? -3.349 8.146 8.317 1.00 45.06 328 LYS A O 1
ATOM 2406 N N . VAL A 1 334 ? -2.226 9.470 6.880 1.00 46.07 329 VAL A N 1
ATOM 2407 C CA . VAL A 1 334 ? -3.251 10.509 6.867 1.00 45.85 329 VAL A CA 1
ATOM 2408 C C . VAL A 1 334 ? -3.963 10.341 5.529 1.00 46.35 329 VAL A C 1
ATOM 2409 O O . VAL A 1 334 ? -3.342 10.419 4.471 1.00 48.06 329 VAL A O 1
ATOM 2413 N N . VAL A 1 335 ? -5.266 10.106 5.583 1.00 46.83 330 VAL A N 1
ATOM 2414 C CA . VAL A 1 335 ? -6.045 9.866 4.379 1.00 48.27 330 VAL A CA 1
ATOM 2415 C C . VAL A 1 335 ? -7.363 10.625 4.319 1.00 48.76 330 VAL A C 1
ATOM 2416 O O . VAL A 1 335 ? -8.050 10.774 5.333 1.00 47.88 330 VAL A O 1
ATOM 2420 N N . PHE A 1 336 ? -7.723 11.093 3.126 1.00 50.07 331 PHE A N 1
ATOM 2421 C CA . PHE A 1 336 ? -8.987 11.795 2.967 1.00 51.43 331 PHE A CA 1
ATOM 2422 C C . PHE A 1 336 ? -10.073 10.812 2.540 1.00 52.01 331 PHE A C 1
ATOM 2423 O O . PHE A 1 336 ? -9.911 10.063 1.578 1.00 51.88 331 PHE A O 1
ATOM 2431 N N . ASP A 1 337 ? -11.175 10.829 3.275 1.00 52.95 332 ASP A N 1
ATOM 2432 C CA . ASP A 1 337 ? -12.320 9.968 3.022 1.00 55.10 332 ASP A CA 1
ATOM 2433 C C . ASP A 1 337 ? -13.398 10.834 2.355 1.00 57.27 332 ASP A C 1
ATOM 2434 O O . ASP A 1 337 ? -14.031 11.650 3.033 1.00 57.23 332 ASP A O 1
ATOM 2439 N N . ASP A 1 338 ? -13.604 10.677 1.046 1.00 58.86 333 ASP A N 1
ATOM 2440 C CA . ASP A 1 338 ? -14.616 11.473 0.336 1.00 61.31 333 ASP A CA 1
ATOM 2441 C C . ASP A 1 338 ? -16.033 11.202 0.811 1.00 60.87 333 ASP A C 1
ATOM 2442 O O . ASP A 1 338 ? -16.830 12.121 0.961 1.00 60.46 333 ASP A O 1
ATOM 2447 N N . GLU A 1 339 ? -16.344 9.934 1.035 1.00 61.50 334 GLU A N 1
ATOM 2448 C CA . GLU A 1 339 ? -17.664 9.555 1.497 1.00 63.06 334 GLU A CA 1
ATOM 2449 C C . GLU A 1 339 ? -18.011 10.442 2.687 1.00 62.61 334 GLU A C 1
ATOM 2450 O O . GLU A 1 339 ? -19.129 10.943 2.801 1.00 63.64 334 GLU A O 1
ATOM 2456 N N . MET A 1 340 ? -17.036 10.655 3.562 1.00 61.48 335 MET A N 1
ATOM 2457 C CA . MET A 1 340 ? -17.236 11.483 4.743 1.00 59.71 335 MET A CA 1
ATOM 2458 C C . MET A 1 340 ? -16.774 12.927 4.573 1.00 56.63 335 MET A C 1
ATOM 2459 O O . MET A 1 340 ? -17.093 13.779 5.405 1.00 54.48 335 MET A O 1
ATOM 2464 N N . GLU A 1 341 ? -16.027 13.202 3.507 1.00 53.26 336 GLU A N 1
ATOM 2465 C CA . GLU A 1 341 ? -15.505 14.548 3.274 1.00 52.67 336 GLU A CA 1
ATOM 2466 C C . GLU A 1 341 ? -14.710 14.961 4.522 1.00 50.84 336 GLU A C 1
ATOM 2467 O O . GLU A 1 341 ? -14.842 16.078 5.032 1.00 50.78 336 GLU A O 1
ATOM 2473 N N . ARG A 1 342 ? -13.870 14.050 5.001 1.00 47.87 337 ARG A N 1
ATOM 2474 C CA . ARG A 1 342 ? -13.094 14.300 6.202 1.00 45.73 337 ARG A CA 1
ATOM 2475 C C . ARG A 1 342 ? -11.786 13.503 6.208 1.00 44.60 337 ARG A C 1
ATOM 2476 O O . ARG A 1 342 ? -11.731 12.377 5.721 1.00 44.92 337 ARG A O 1
ATOM 2484 N N . TRP A 1 343 ? -10.725 14.098 6.742 1.00 44.31 338 TRP A N 1
ATOM 2485 C CA . TRP A 1 343 ? -9.433 13.418 6.824 1.00 42.82 338 TRP A CA 1
ATOM 2486 C C . TRP A 1 343 ? -9.421 12.482 8.019 1.00 42.81 338 TRP A C 1
ATOM 2487 O O . TRP A 1 343 ? -9.983 12.799 9.066 1.00 43.26 338 TRP A O 1
ATOM 2498 N N . LEU A 1 344 ? -8.778 11.334 7.866 1.00 42.59 339 LEU A N 1
ATOM 2499 C CA . LEU A 1 344 ? -8.700 10.370 8.955 1.00 42.79 339 LEU A CA 1
ATOM 2500 C C . LEU A 1 344 ? -7.267 9.906 9.128 1.00 41.71 339 LEU A C 1
ATOM 2501 O O . LEU A 1 344 ? -6.475 9.916 8.188 1.00 41.32 339 LEU A O 1
ATOM 2506 N N . ILE A 1 345 ? -6.934 9.512 10.345 1.00 40.83 340 ILE A N 1
ATOM 2507 C CA . ILE A 1 345 ? -5.602 9.029 10.639 1.00 39.49 340 ILE A CA 1
ATOM 2508 C C . ILE A 1 345 ? -5.739 7.569 11.027 1.00 40.78 340 ILE A C 1
ATOM 2509 O O . ILE A 1 345 ? -6.593 7.212 11.841 1.00 42.91 340 ILE A O 1
ATOM 2514 N N . GLN A 1 346 ? -4.925 6.715 10.427 1.00 39.34 341 GLN A N 1
ATOM 2515 C CA . GLN A 1 346 ? -4.984 5.304 10.754 1.00 40.74 341 GLN A CA 1
ATOM 2516 C C . GLN A 1 346 ? -3.586 4.807 11.111 1.00 40.09 341 GLN A C 1
ATOM 2517 O O . GLN A 1 346 ? -2.592 5.286 10.565 1.00 39.87 341 GLN A O 1
ATOM 2523 N N . MET A 1 347 ? -3.503 3.868 12.046 1.00 38.78 342 MET A N 1
ATOM 2524 C CA . MET A 1 347 ? -2.207 3.316 12.412 1.00 40.65 342 MET A CA 1
ATOM 2525 C C . MET A 1 347 ? -1.955 2.079 11.554 1.00 40.91 342 MET A C 1
ATOM 2526 O O . MET A 1 347 ? -2.668 1.086 11.662 1.00 41.32 342 MET A O 1
ATOM 2531 N N . ASP A 1 348 ? -0.951 2.140 10.690 1.00 42.07 343 ASP A N 1
ATOM 2532 C CA . ASP A 1 348 ? -0.653 1.004 9.836 1.00 44.57 343 ASP A CA 1
ATOM 2533 C C . ASP A 1 348 ? 0.292 -0.003 10.465 1.00 45.68 343 ASP A C 1
ATOM 2534 O O . ASP A 1 348 ? 0.207 -1.198 10.175 1.00 46.45 343 ASP A O 1
ATOM 2539 N N . GLN A 1 349 ? 1.183 0.468 11.331 1.00 45.34 344 GLN A N 1
ATOM 2540 C CA . GLN A 1 349 ? 2.161 -0.416 11.941 1.00 45.57 344 GLN A CA 1
ATOM 2541 C C . GLN A 1 349 ? 2.590 -0.050 13.349 1.00 43.52 344 GLN A C 1
ATOM 2542 O O . GLN A 1 349 ? 2.685 1.121 13.704 1.00 41.60 344 GLN A O 1
ATOM 2548 N N . ARG A 1 350 ? 2.869 -1.083 14.132 1.00 41.84 345 ARG A N 1
ATOM 2549 C CA . ARG A 1 350 ? 3.359 -0.935 15.490 1.00 41.88 345 ARG A CA 1
ATOM 2550 C C . ARG A 1 350 ? 4.451 -1.979 15.647 1.00 42.16 345 ARG A C 1
ATOM 2551 O O . ARG A 1 350 ? 4.180 -3.177 15.631 1.00 41.65 345 ARG A O 1
ATOM 2559 N N . GLU A 1 351 ? 5.691 -1.522 15.752 1.00 43.41 346 GLU A N 1
ATOM 2560 C CA . GLU A 1 351 ? 6.809 -2.434 15.935 1.00 45.05 346 GLU A CA 1
ATOM 2561 C C . GLU A 1 351 ? 7.756 -1.892 16.975 1.00 43.98 346 GLU A C 1
ATOM 2562 O O . GLU A 1 351 ? 7.666 -0.729 17.361 1.00 42.16 346 GLU A O 1
ATOM 2568 N N . GLN A 1 352 ? 8.647 -2.746 17.455 1.00 46.05 347 GLN A N 1
ATOM 2569 C CA . GLN A 1 352 ? 9.585 -2.320 18.472 1.00 49.01 347 GLN A CA 1
ATOM 2570 C C . GLN A 1 352 ? 10.989 -2.200 17.937 1.00 49.07 347 GLN A C 1
ATOM 2571 O O . GLN A 1 352 ? 11.414 -2.993 17.104 1.00 48.38 347 GLN A O 1
ATOM 2577 N N . LEU A 1 353 ? 11.699 -1.190 18.421 1.00 50.39 348 LEU A N 1
ATOM 2578 C CA . LEU A 1 353 ? 13.076 -0.970 18.024 1.00 52.16 348 LEU A CA 1
ATOM 2579 C C . LEU A 1 353 ? 13.942 -1.949 18.822 1.00 53.89 348 LEU A C 1
ATOM 2580 O O . LEU A 1 353 ? 14.081 -1.832 20.038 1.00 52.95 348 LEU A O 1
ATOM 2585 N N . MET A 1 354 ? 14.500 -2.925 18.115 1.00 58.13 349 MET A N 1
ATOM 2586 C CA . MET A 1 354 ? 15.330 -3.968 18.708 1.00 63.06 349 MET A CA 1
ATOM 2587 C C . MET A 1 354 ? 16.682 -3.492 19.231 1.00 65.52 349 MET A C 1
ATOM 2588 O O . MET A 1 354 ? 17.395 -2.752 18.551 1.00 66.90 349 MET A O 1
ATOM 2593 N N . ILE A 1 355 ? 17.034 -3.925 20.441 1.00 67.12 350 ILE A N 1
ATOM 2594 C CA . ILE A 1 355 ? 18.316 -3.562 21.043 1.00 68.60 350 ILE A CA 1
ATOM 2595 C C . ILE A 1 355 ? 19.247 -4.772 21.058 1.00 69.53 350 ILE A C 1
ATOM 2596 O O . ILE A 1 355 ? 18.791 -5.818 21.570 1.00 70.17 350 ILE A O 1
ATOM 2601 N N . SER B 1 19 ? 1.788 53.298 51.664 1.00 81.95 14 SER B N 1
ATOM 2602 C CA . SER B 1 19 ? 3.129 53.324 51.012 1.00 82.01 14 SER B CA 1
ATOM 2603 C C . SER B 1 19 ? 3.840 51.974 51.146 1.00 81.30 14 SER B C 1
ATOM 2604 O O . SER B 1 19 ? 4.290 51.588 52.232 1.00 81.24 14 SER B O 1
ATOM 2607 N N . ASN B 1 20 ? 3.919 51.263 50.025 1.00 79.42 15 ASN B N 1
ATOM 2608 C CA . ASN B 1 20 ? 4.580 49.965 49.945 1.00 75.73 15 ASN B CA 1
ATOM 2609 C C . ASN B 1 20 ? 5.714 50.170 48.944 1.00 72.94 15 ASN B C 1
ATOM 2610 O O . ASN B 1 20 ? 5.616 49.779 47.780 1.00 72.80 15 ASN B O 1
ATOM 2615 N N . PRO B 1 21 ? 6.809 50.802 49.397 1.00 69.82 16 PRO B N 1
ATOM 2616 C CA . PRO B 1 21 ? 8.009 51.117 48.615 1.00 68.06 16 PRO B CA 1
ATOM 2617 C C . PRO B 1 21 ? 8.926 49.943 48.300 1.00 65.67 16 PRO B C 1
ATOM 2618 O O . PRO B 1 21 ? 8.910 48.919 48.980 1.00 67.04 16 PRO B O 1
ATOM 2622 N N . VAL B 1 22 ? 9.737 50.111 47.265 1.00 61.65 17 VA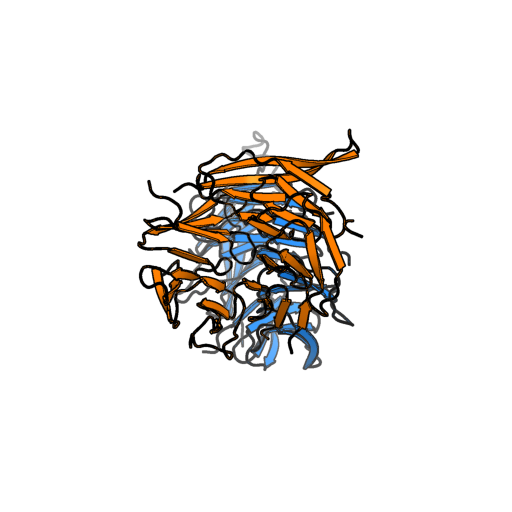L B N 1
ATOM 2623 C CA . VAL B 1 22 ? 10.685 49.088 46.868 1.00 58.17 17 VAL B CA 1
ATOM 2624 C C . VAL B 1 22 ? 11.839 49.102 47.868 1.00 57.13 17 VAL B C 1
ATOM 2625 O O . VAL B 1 22 ? 12.432 50.147 48.128 1.00 58.85 17 VAL B O 1
ATOM 2629 N N . THR B 1 23 ? 12.150 47.944 48.438 1.00 54.75 18 THR B N 1
ATOM 2630 C CA . THR B 1 23 ? 13.228 47.846 49.415 1.00 52.57 18 THR B CA 1
ATOM 2631 C C . THR B 1 23 ? 14.550 47.407 48.778 1.00 50.58 18 THR B C 1
ATOM 2632 O O . THR B 1 23 ? 15.618 47.529 49.390 1.00 49.39 18 THR B O 1
ATOM 2636 N N . ASP B 1 24 ? 14.466 46.891 47.554 1.00 46.96 19 ASP B N 1
ATOM 2637 C CA . ASP B 1 24 ? 15.643 46.457 46.807 1.00 44.71 19 ASP B CA 1
ATOM 2638 C C . ASP B 1 24 ? 15.207 46.003 45.416 1.00 43.63 19 ASP B C 1
ATOM 2639 O O . ASP B 1 24 ? 14.050 45.643 45.210 1.00 43.20 19 ASP B O 1
ATOM 2644 N N . TYR B 1 25 ? 16.120 46.057 44.452 1.00 41.56 20 TYR B N 1
ATOM 2645 C CA . TYR B 1 25 ? 15.808 45.613 43.101 1.00 41.60 20 TYR B CA 1
ATOM 2646 C C . TYR B 1 25 ? 17.105 45.288 42.400 1.00 41.07 20 TYR B C 1
ATOM 2647 O O . TYR B 1 25 ? 18.135 45.873 42.708 1.00 41.14 20 TYR B O 1
ATOM 2656 N N . GLU B 1 26 ? 17.064 44.332 41.479 1.00 40.51 21 GLU B N 1
ATOM 2657 C CA . GLU B 1 26 ? 18.268 43.935 40.763 1.00 40.68 21 GLU B CA 1
ATOM 2658 C C . GLU B 1 26 ? 17.898 43.074 39.553 1.00 41.35 21 GLU B C 1
ATOM 2659 O O . GLU B 1 26 ? 16.794 42.534 39.481 1.00 40.79 21 GLU B O 1
ATOM 2665 N N . PHE B 1 27 ? 18.826 42.963 38.605 1.00 40.61 22 PHE B N 1
ATOM 2666 C CA . PHE B 1 27 ? 18.618 42.192 37.381 1.00 41.33 22 PHE B CA 1
ATOM 2667 C C . PHE B 1 27 ? 19.279 40.832 37.505 1.00 40.81 22 PHE B C 1
ATOM 2668 O O . PHE B 1 27 ? 20.116 40.640 38.384 1.00 43.02 22 PHE B O 1
ATOM 2676 N N . ASN B 1 28 ? 18.911 39.887 36.637 1.00 39.10 23 ASN B N 1
ATOM 2677 C CA . ASN B 1 28 ? 19.583 38.594 36.655 1.00 38.80 23 ASN B CA 1
ATOM 2678 C C . ASN B 1 28 ? 20.950 38.859 36.015 1.00 39.67 23 ASN B C 1
ATOM 2679 O O . ASN B 1 28 ? 21.229 39.986 35.602 1.00 40.08 23 ASN B O 1
ATOM 2684 N N . GLN B 1 29 ? 21.811 37.856 35.924 1.00 40.09 24 GLN B N 1
ATOM 2685 C CA . GLN B 1 29 ? 23.132 38.134 35.405 1.00 42.61 24 GLN B CA 1
ATOM 2686 C C . GLN B 1 29 ? 23.239 38.457 33.929 1.00 45.69 24 GLN B C 1
ATOM 2687 O O . GLN B 1 29 ? 24.311 38.834 33.447 1.00 49.62 24 GLN B O 1
ATOM 2693 N N . ASP B 1 30 ? 22.133 38.362 33.209 1.00 47.07 25 ASP B N 1
ATOM 2694 C CA . ASP B 1 30 ? 22.169 38.658 31.787 1.00 45.28 25 ASP B CA 1
ATOM 2695 C C . ASP B 1 30 ? 21.310 39.887 31.473 1.00 44.92 25 ASP B C 1
ATOM 2696 O O . ASP B 1 30 ? 21.252 40.352 30.332 1.00 45.75 25 ASP B O 1
ATOM 2701 N N . GLN B 1 31 ? 20.648 40.414 32.501 1.00 43.28 26 GLN B N 1
ATOM 2702 C CA . GLN B 1 31 ? 19.829 41.610 32.365 1.00 42.24 26 GLN B CA 1
ATOM 2703 C C . GLN B 1 31 ? 18.439 41.457 31.762 1.00 41.43 26 GLN B C 1
ATOM 2704 O O . GLN B 1 31 ? 17.735 42.450 31.602 1.00 40.18 26 GLN B O 1
ATOM 2710 N N . SER B 1 32 ? 18.034 40.234 31.434 1.00 40.10 27 SER B N 1
ATOM 2711 C CA . SER B 1 32 ? 16.719 40.010 30.840 1.00 38.82 27 SER B CA 1
ATOM 2712 C C . SER B 1 32 ? 15.553 40.111 31.816 1.00 38.46 27 SER B C 1
ATOM 2713 O O . SER B 1 32 ? 14.411 40.315 31.400 1.00 39.94 27 SER B O 1
ATOM 2716 N N . CYS B 1 33 ? 15.829 39.951 33.106 1.00 36.95 28 CYS B N 1
ATOM 2717 C CA . CYS B 1 33 ? 14.779 40.024 34.115 1.00 36.90 28 CYS B CA 1
ATOM 2718 C C . CYS B 1 33 ? 15.164 40.946 35.250 1.00 37.11 28 CYS B C 1
ATOM 2719 O O . CYS B 1 33 ? 16.342 41.254 35.465 1.00 36.45 28 CYS B O 1
ATOM 2722 N N . LEU B 1 34 ? 14.149 41.363 35.991 1.00 35.73 29 LEU B N 1
ATOM 2723 C CA . LEU B 1 34 ? 14.339 42.247 37.115 1.00 36.00 29 LEU B CA 1
ATOM 2724 C C . LEU B 1 34 ? 13.523 41.748 38.292 1.00 36.99 29 LEU B C 1
ATOM 2725 O O . LEU B 1 34 ? 12.310 41.563 38.176 1.00 38.76 29 LEU B O 1
ATOM 2730 N N . ILE B 1 35 ? 14.177 41.520 39.422 1.00 36.75 30 ILE B N 1
ATOM 2731 C CA . ILE B 1 35 ? 13.451 41.106 40.609 1.00 38.43 30 ILE B CA 1
ATOM 2732 C C . ILE B 1 35 ? 13.495 42.273 41.582 1.00 40.34 30 ILE B C 1
ATOM 2733 O O . ILE B 1 35 ? 14.525 42.931 41.734 1.00 41.87 30 ILE B O 1
ATOM 2738 N N . LEU B 1 36 ? 12.372 42.557 42.220 1.00 42.36 31 LEU B N 1
ATOM 2739 C CA . LEU B 1 36 ? 12.335 43.644 43.178 1.00 44.66 31 LEU B CA 1
ATOM 2740 C C . LEU B 1 36 ? 11.509 43.224 44.391 1.00 46.22 31 LEU B C 1
ATOM 2741 O O . LEU B 1 36 ? 10.609 42.386 44.288 1.00 43.57 31 LEU B O 1
ATOM 2746 N N . SER B 1 37 ? 11.823 43.819 45.536 1.00 47.83 32 SER B N 1
ATOM 2747 C CA . SER B 1 37 ? 11.131 43.515 46.777 1.00 49.70 32 SER B CA 1
ATOM 2748 C C . SER B 1 37 ? 10.539 44.762 47.408 1.00 51.60 32 SER B C 1
ATOM 2749 O O . SER B 1 37 ? 11.114 45.844 47.325 1.00 52.79 32 SER B O 1
ATOM 2752 N N . THR B 1 38 ? 9.385 44.602 48.040 1.00 53.93 33 THR B N 1
ATOM 2753 C CA . THR B 1 38 ? 8.722 45.701 48.729 1.00 55.47 33 THR B CA 1
ATOM 2754 C C . THR B 1 38 ? 8.637 45.257 50.180 1.00 57.42 33 THR B C 1
ATOM 2755 O O . THR B 1 38 ? 9.458 44.462 50.637 1.00 58.99 33 THR B O 1
ATOM 2759 N N . LEU B 1 39 ? 7.650 45.760 50.908 1.00 58.88 34 LEU B N 1
ATOM 2760 C CA . LEU B 1 39 ? 7.496 45.374 52.301 1.00 60.38 34 LEU B CA 1
ATOM 2761 C C . LEU B 1 39 ? 6.538 44.197 52.391 1.00 60.72 34 LEU B C 1
ATOM 2762 O O . LEU B 1 39 ? 6.409 43.570 53.438 1.00 61.67 34 LEU B O 1
ATOM 2767 N N . LYS B 1 40 ? 5.891 43.885 51.272 1.00 61.35 35 LYS B N 1
ATOM 2768 C CA . LYS B 1 40 ? 4.909 42.810 51.225 1.00 60.28 35 LYS B CA 1
ATOM 2769 C C . LYS B 1 40 ? 5.227 41.645 50.292 1.00 58.73 35 LYS B C 1
ATOM 2770 O O . LYS B 1 40 ? 4.549 40.618 50.341 1.00 58.66 35 LYS B O 1
ATOM 2776 N N . SER B 1 41 ? 6.250 41.781 49.451 1.00 56.72 36 SER B N 1
ATOM 2777 C CA . SER B 1 41 ? 6.547 40.701 48.515 1.00 53.47 36 SER B CA 1
ATOM 2778 C C . SER B 1 41 ? 7.742 40.964 47.628 1.00 51.82 36 SER B C 1
ATOM 2779 O O . SER B 1 41 ? 8.408 41.986 47.743 1.00 52.36 36 SER B O 1
ATOM 2782 N N . PHE B 1 42 ? 8.006 40.011 46.738 1.00 49.48 37 PHE B N 1
ATOM 2783 C CA . PHE B 1 42 ? 9.059 40.172 45.750 1.00 47.95 37 PHE B CA 1
ATOM 2784 C C . PHE B 1 42 ? 8.411 39.867 44.404 1.00 48.11 37 PHE B C 1
ATOM 2785 O O . PHE B 1 42 ? 7.619 38.935 44.283 1.00 48.17 37 PHE B O 1
ATOM 2793 N N . GLU B 1 43 ? 8.706 40.705 43.415 1.00 47.27 38 GLU B N 1
ATOM 2794 C CA . GLU B 1 43 ? 8.143 40.561 42.084 1.00 45.33 38 GLU B CA 1
ATOM 2795 C C . GLU B 1 43 ? 9.255 40.273 41.090 1.00 43.53 38 GLU B C 1
ATOM 2796 O O . GLU B 1 43 ? 10.392 40.675 41.305 1.00 45.26 38 GLU B O 1
ATOM 2802 N N . ILE B 1 44 ? 8.923 39.584 40.004 1.00 41.06 39 ILE B N 1
ATOM 2803 C CA . ILE B 1 44 ? 9.896 39.266 38.968 1.00 39.17 39 ILE B CA 1
ATOM 2804 C C . ILE B 1 44 ? 9.323 39.687 37.622 1.00 40.28 39 ILE B C 1
ATOM 2805 O O . ILE B 1 44 ? 8.188 39.343 37.297 1.00 41.68 39 ILE B O 1
ATOM 2810 N N . TYR B 1 45 ? 10.098 40.442 36.844 1.00 39.52 40 TYR B N 1
ATOM 2811 C CA . TYR B 1 45 ? 9.628 40.903 35.547 1.00 38.86 40 TYR B CA 1
ATOM 2812 C C . TYR B 1 45 ? 10.589 40.610 34.428 1.00 38.69 40 TYR B C 1
ATOM 2813 O O . TYR B 1 45 ? 11.799 40.505 34.635 1.00 39.44 40 TYR B O 1
ATOM 2822 N N . ASN B 1 46 ? 10.033 40.477 33.230 1.00 38.74 41 ASN B N 1
ATOM 2823 C CA . ASN B 1 46 ? 10.847 40.302 32.046 1.00 38.49 41 ASN B CA 1
ATOM 2824 C C . ASN B 1 46 ? 11.126 41.780 31.733 1.00 39.90 41 ASN B C 1
ATOM 2825 O O . ASN B 1 46 ? 10.214 42.616 31.794 1.00 38.58 41 ASN B O 1
ATOM 2830 N N . VAL B 1 47 ? 12.373 42.107 31.415 1.00 39.87 42 VAL B N 1
ATOM 2831 C CA . VAL B 1 47 ? 12.746 43.491 31.147 1.00 39.06 42 VAL B CA 1
ATOM 2832 C C . VAL B 1 47 ? 12.236 44.053 29.827 1.00 40.25 42 VAL B C 1
ATOM 2833 O O . VAL B 1 47 ? 11.790 45.203 29.758 1.00 40.53 42 VAL B O 1
ATOM 2837 N N . HIS B 1 48 ? 12.282 43.246 28.776 1.00 41.06 43 HIS B N 1
ATOM 2838 C CA . HIS B 1 48 ? 11.857 43.750 27.484 1.00 41.59 43 HIS B CA 1
ATOM 2839 C C . HIS B 1 48 ? 11.403 42.700 26.483 1.00 40.51 43 HIS B C 1
ATOM 2840 O O . HIS B 1 48 ? 12.196 41.894 26.004 1.00 41.92 43 HIS B O 1
ATOM 2847 N N . PRO B 1 49 ? 10.113 42.709 26.136 1.00 39.41 44 PRO B N 1
ATOM 2848 C CA . PRO B 1 49 ? 9.079 43.628 26.622 1.00 39.50 44 PRO B CA 1
ATOM 2849 C C . PRO B 1 49 ? 8.778 43.442 28.105 1.00 40.27 44 PRO B C 1
ATOM 2850 O O . PRO B 1 49 ? 8.956 42.349 28.642 1.00 41.84 44 PRO B O 1
ATOM 2854 N N . VAL B 1 50 ? 8.320 44.506 28.761 1.00 40.56 45 VAL B N 1
ATOM 2855 C CA . VAL B 1 50 ? 7.998 44.440 30.177 1.00 41.77 45 VAL B CA 1
ATOM 2856 C C . VAL B 1 50 ? 6.831 43.496 30.412 1.00 43.38 45 VAL B C 1
ATOM 2857 O O . VAL B 1 50 ? 5.760 43.660 29.835 1.00 44.43 45 VAL B O 1
ATOM 2861 N N . ALA B 1 51 ? 7.058 42.500 31.260 1.00 45.31 46 ALA B N 1
ATOM 2862 C CA . ALA B 1 51 ? 6.041 41.507 31.598 1.00 46.18 46 ALA B CA 1
ATOM 2863 C C . ALA B 1 51 ? 6.185 41.059 33.054 1.00 46.27 46 ALA B C 1
ATOM 2864 O O . ALA B 1 51 ? 7.288 40.740 33.526 1.00 45.38 46 ALA B O 1
ATOM 2866 N N . HIS B 1 52 ? 5.065 41.031 33.763 1.00 45.81 47 HIS B N 1
ATOM 2867 C CA . HIS B 1 52 ? 5.070 40.618 35.154 1.00 46.69 47 HIS B CA 1
ATOM 2868 C C . HIS B 1 52 ? 5.033 39.094 35.202 1.00 47.03 47 HIS B C 1
ATOM 2869 O O . HIS B 1 52 ? 3.970 38.492 35.112 1.00 48.04 47 HIS B O 1
ATOM 2876 N N . ILE B 1 53 ? 6.199 38.473 35.341 1.00 46.98 48 ILE B N 1
ATOM 2877 C CA . ILE B 1 53 ? 6.293 37.018 35.367 1.00 45.81 48 ILE B CA 1
ATOM 2878 C C . ILE B 1 53 ? 5.607 36.391 36.573 1.00 46.88 48 ILE B C 1
ATOM 2879 O O . ILE B 1 53 ? 4.752 35.514 36.429 1.00 46.19 48 ILE B O 1
ATOM 2884 N N . MET B 1 54 ? 5.983 36.835 37.765 1.00 47.76 49 MET B N 1
ATOM 2885 C CA . MET B 1 54 ? 5.397 36.278 38.970 1.00 48.14 49 MET B CA 1
ATOM 2886 C C . MET B 1 54 ? 5.375 37.241 40.136 1.00 48.01 49 MET B C 1
ATOM 2887 O O . MET B 1 54 ? 5.928 38.341 40.083 1.00 47.61 49 MET B O 1
ATOM 2892 N N . SER B 1 55 ? 4.764 36.772 41.215 1.00 48.54 50 SER B N 1
ATOM 2893 C CA . SER B 1 55 ? 4.638 37.539 42.441 1.00 48.61 50 SER B CA 1
ATOM 2894 C C . SER B 1 55 ? 4.665 36.558 43.623 1.00 48.16 50 SER B C 1
ATOM 2895 O O . SER B 1 55 ? 4.104 35.467 43.548 1.00 48.19 50 SER B O 1
ATOM 2898 N N . GLN B 1 56 ? 5.330 36.931 44.708 1.00 47.94 51 GLN B N 1
ATOM 2899 C CA . GLN B 1 56 ? 5.397 36.061 45.879 1.00 47.58 51 GLN B CA 1
ATOM 2900 C C . GLN B 1 56 ? 5.301 36.862 47.167 1.00 48.49 51 GLN B C 1
ATOM 2901 O O . GLN B 1 56 ? 6.181 37.662 47.465 1.00 48.83 51 GLN B O 1
ATOM 2907 N N . GLU B 1 57 ? 4.233 36.652 47.932 1.00 51.46 52 GLU B N 1
ATOM 2908 C CA . GLU B 1 57 ? 4.076 37.372 49.191 1.00 53.95 52 GLU B CA 1
ATOM 2909 C C . GLU B 1 57 ? 5.124 36.937 50.191 1.00 53.42 52 GLU B C 1
ATOM 2910 O O . GLU B 1 57 ? 5.405 35.751 50.342 1.00 52.09 52 GLU B O 1
ATOM 2916 N N . MET B 1 58 ? 5.702 37.912 50.873 1.00 53.69 53 MET B N 1
ATOM 2917 C CA . MET B 1 58 ? 6.742 37.633 51.838 1.00 55.91 53 MET B CA 1
ATOM 2918 C C . MET B 1 58 ? 7.075 38.926 52.570 1.00 57.37 53 MET B C 1
ATOM 2919 O O . MET B 1 58 ? 6.890 40.014 52.018 1.00 56.76 53 MET B O 1
ATOM 2924 N N . ARG B 1 59 ? 7.559 38.808 53.807 1.00 58.21 54 ARG B N 1
ATOM 2925 C CA . ARG B 1 59 ? 7.889 39.981 54.614 1.00 59.34 54 ARG B CA 1
ATOM 2926 C C . ARG B 1 59 ? 9.359 40.149 54.971 1.00 57.82 54 ARG B C 1
ATOM 2927 O O . ARG B 1 59 ? 10.157 39.216 54.868 1.00 58.06 54 ARG B O 1
ATOM 2935 N N . HIS B 1 60 ? 9.692 41.365 55.395 1.00 56.28 55 HIS B N 1
ATOM 2936 C CA . HIS B 1 60 ? 11.040 41.735 55.818 1.00 55.82 55 HIS B CA 1
ATOM 2937 C C . HIS B 1 60 ? 12.129 41.622 54.760 1.00 53.29 55 HIS B C 1
ATOM 2938 O O . HIS B 1 60 ? 13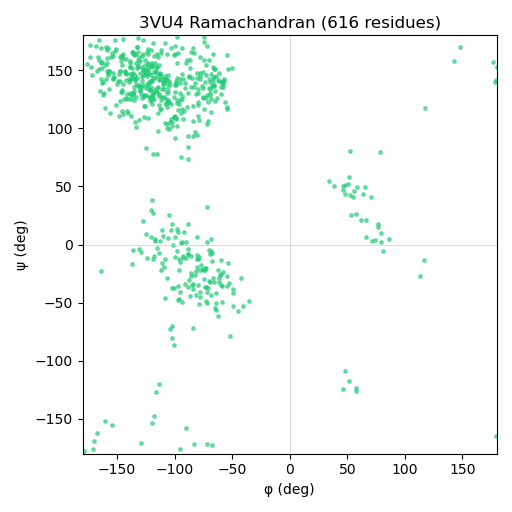.310 41.526 55.095 1.00 53.18 55 HIS B O 1
ATOM 2945 N N . LEU B 1 61 ? 11.740 41.632 53.490 1.00 50.40 56 LEU B N 1
ATOM 2946 C CA . LEU B 1 61 ? 12.721 41.545 52.417 1.00 49.05 56 LEU B CA 1
ATOM 2947 C C . LEU B 1 61 ? 13.525 42.836 52.364 1.00 48.19 56 LEU B C 1
ATOM 2948 O O . LEU B 1 61 ? 12.966 43.937 52.372 1.00 48.34 56 LEU B O 1
ATOM 2953 N N . SER B 1 62 ? 14.841 42.690 52.329 1.00 46.50 57 SER B N 1
ATOM 2954 C CA . SER B 1 62 ? 15.728 43.836 52.283 1.00 47.73 57 SER B CA 1
ATOM 2955 C C . SER B 1 62 ? 16.734 43.659 51.147 1.00 48.31 57 SER B C 1
ATOM 2956 O O . SER B 1 62 ? 17.497 44.576 50.830 1.00 49.72 57 SER B O 1
ATOM 2959 N N . LYS B 1 63 ? 16.719 42.482 50.524 1.00 47.05 58 LYS B N 1
ATOM 2960 C CA . LYS B 1 63 ? 17.653 42.190 49.445 1.00 45.31 58 LYS B CA 1
ATOM 2961 C C . LYS B 1 63 ? 17.202 40.997 48.604 1.00 44.80 58 LYS B C 1
ATOM 2962 O O . LYS B 1 63 ? 16.901 39.933 49.144 1.00 46.13 58 LYS B O 1
ATOM 2968 N N . VAL B 1 64 ? 17.154 41.174 47.285 1.00 42.79 59 VAL B N 1
ATOM 2969 C CA . VAL B 1 64 ? 16.749 40.091 46.388 1.00 41.15 59 VAL B CA 1
ATOM 2970 C C . VAL B 1 64 ? 17.646 39.909 45.169 1.00 40.58 59 VAL B C 1
ATOM 2971 O O . VAL B 1 64 ? 18.080 40.868 44.529 1.00 38.57 59 VAL B O 1
ATOM 2975 N N . ARG B 1 65 ? 17.910 38.649 44.862 1.00 40.14 60 ARG B N 1
ATOM 2976 C CA . ARG B 1 65 ? 18.730 38.277 43.728 1.00 39.56 60 ARG B CA 1
ATOM 2977 C C . ARG B 1 65 ? 18.002 37.174 42.968 1.00 39.70 60 ARG B C 1
ATOM 2978 O O . ARG B 1 65 ? 17.022 36.612 43.456 1.00 42.99 60 ARG B O 1
ATOM 2986 N N . MET B 1 66 ? 18.494 36.847 41.783 1.00 39.40 61 MET B N 1
ATOM 2987 C CA . MET B 1 66 ? 17.828 35.880 40.925 1.00 36.99 61 MET B CA 1
ATOM 2988 C C . MET B 1 66 ? 18.853 35.140 40.085 1.00 36.09 61 MET B C 1
ATOM 2989 O O . MET B 1 66 ? 19.824 35.742 39.630 1.00 36.72 61 MET B O 1
ATOM 2994 N N . LEU B 1 67 ? 18.656 33.838 39.886 1.00 33.45 62 LEU B N 1
ATOM 2995 C CA . LEU B 1 67 ? 19.587 33.064 39.075 1.00 31.10 62 LEU B CA 1
ATOM 2996 C C . LEU B 1 67 ? 19.047 32.888 37.660 1.00 32.62 62 LEU B C 1
ATOM 2997 O O . LEU B 1 67 ? 18.087 32.139 37.442 1.00 33.29 62 LEU B O 1
ATOM 3002 N N . HIS B 1 68 ? 19.668 33.580 36.706 1.00 33.13 63 HIS B N 1
ATOM 3003 C CA . HIS B 1 68 ? 19.281 33.495 35.302 1.00 33.17 63 HIS B CA 1
ATOM 3004 C C . HIS B 1 68 ? 17.785 33.602 35.158 1.00 32.86 63 HIS B C 1
ATOM 3005 O O . HIS B 1 68 ? 17.194 34.571 35.621 1.00 34.39 63 HIS B O 1
ATOM 3012 N N . ARG B 1 69 ? 17.182 32.609 34.510 1.00 33.19 64 ARG B N 1
ATOM 3013 C CA . ARG B 1 69 ? 15.734 32.551 34.343 1.00 34.31 64 ARG B CA 1
ATOM 3014 C C . ARG B 1 69 ? 15.213 31.277 35.025 1.00 36.84 64 ARG B C 1
ATOM 3015 O O . ARG B 1 69 ? 14.180 30.732 34.623 1.00 38.64 64 ARG B O 1
ATOM 3023 N N . THR B 1 70 ? 15.930 30.802 36.048 1.00 36.60 65 THR B N 1
ATOM 3024 C CA . THR B 1 70 ? 15.521 29.593 36.768 1.00 36.27 65 THR B CA 1
ATOM 3025 C C . THR B 1 70 ? 14.475 29.882 37.840 1.00 36.16 65 THR B C 1
ATOM 3026 O O . THR B 1 70 ? 13.951 30.993 37.941 1.00 35.69 65 THR B O 1
ATOM 3030 N N . ASN B 1 71 ? 14.187 28.870 38.650 1.00 37.49 66 ASN B N 1
ATOM 3031 C CA . ASN B 1 71 ? 13.207 29.001 39.720 1.00 37.74 66 ASN B CA 1
ATOM 3032 C C . ASN B 1 71 ? 13.886 29.281 41.059 1.00 38.53 66 ASN B C 1
ATOM 3033 O O . ASN B 1 71 ? 13.260 29.201 42.123 1.00 38.24 66 ASN B O 1
ATOM 3038 N N . TYR B 1 72 ? 15.169 29.628 40.999 1.00 38.44 67 TYR B N 1
ATOM 3039 C CA . TYR B 1 72 ? 15.922 29.915 42.210 1.00 39.06 67 TYR B CA 1
ATOM 3040 C C . TYR B 1 72 ? 16.218 31.382 42.390 1.00 39.16 67 TYR B C 1
ATOM 3041 O O . TYR B 1 72 ? 16.850 32.027 41.555 1.00 39.89 67 TYR B O 1
ATOM 3050 N N . VAL B 1 73 ? 15.727 31.892 43.505 1.00 39.71 68 VAL B N 1
ATOM 3051 C CA . VAL B 1 73 ? 15.888 33.272 43.902 1.00 41.84 68 VAL B CA 1
ATOM 3052 C C . VAL B 1 73 ? 16.685 33.263 45.217 1.00 44.71 68 VAL B C 1
ATOM 3053 O O . VAL B 1 73 ? 16.702 32.263 45.946 1.00 44.05 68 VAL B O 1
ATOM 3057 N N . ALA B 1 74 ? 17.359 34.365 45.515 1.00 45.69 69 ALA B N 1
ATOM 3058 C CA . ALA B 1 74 ? 18.119 34.455 46.756 1.00 46.33 69 ALA B CA 1
ATOM 3059 C C . ALA B 1 74 ? 17.721 35.750 47.421 1.00 47.27 69 ALA B C 1
ATOM 3060 O O . ALA B 1 74 ? 17.610 36.777 46.758 1.00 47.67 69 ALA B O 1
ATOM 3062 N N . PHE B 1 75 ? 17.484 35.709 48.726 1.00 48.64 70 PHE B N 1
ATOM 3063 C CA . PHE B 1 75 ? 17.108 36.920 49.430 1.00 49.44 70 PHE B CA 1
ATOM 3064 C C . PHE B 1 75 ? 17.512 36.933 50.898 1.00 50.39 70 PHE B C 1
ATOM 3065 O O . PHE B 1 75 ? 17.891 35.912 51.467 1.00 51.30 70 PHE B O 1
ATOM 3073 N N . VAL B 1 76 ? 17.441 38.118 51.490 1.00 50.56 71 VAL B N 1
ATOM 3074 C CA . VAL B 1 76 ? 17.774 38.336 52.884 1.00 49.31 71 VAL B CA 1
ATOM 3075 C C . VAL B 1 76 ? 16.526 38.931 53.510 1.00 50.67 71 VAL B C 1
ATOM 3076 O O . VAL B 1 76 ? 15.919 39.831 52.935 1.00 50.08 71 VAL B O 1
ATOM 3080 N N . THR B 1 77 ? 16.129 38.434 54.676 1.00 51.62 72 THR B N 1
ATOM 3081 C CA . THR B 1 77 ? 14.939 38.959 55.332 1.00 53.94 72 THR B CA 1
ATOM 3082 C C . THR B 1 77 ? 15.263 39.670 56.640 1.00 55.02 72 THR B C 1
ATOM 3083 O O . THR B 1 77 ? 16.007 40.650 56.648 1.00 55.67 72 THR B O 1
ATOM 3087 N N . GLY B 1 78 ? 14.694 39.179 57.739 1.00 55.51 73 GLY B N 1
ATOM 3088 C CA . GLY B 1 78 ? 14.938 39.787 59.035 1.00 54.67 73 GLY B CA 1
ATOM 3089 C C . GLY B 1 78 ? 16.363 39.599 59.525 1.00 54.46 73 GLY B C 1
ATOM 3090 O O . GLY B 1 78 ? 16.983 40.532 60.039 1.00 54.58 73 GLY B O 1
ATOM 3091 N N . VAL B 1 79 ? 16.887 38.388 59.368 1.00 53.32 74 VAL B N 1
ATOM 3092 C CA . VAL B 1 79 ? 18.247 38.097 59.794 1.00 51.50 74 VAL B CA 1
ATOM 3093 C C . VAL B 1 79 ? 19.216 38.510 58.685 1.00 52.27 74 VAL B C 1
ATOM 3094 O O . VAL B 1 79 ? 19.515 37.741 57.768 1.00 53.86 74 VAL B O 1
ATOM 3098 N N . LYS B 1 80 ? 19.709 39.736 58.788 1.00 51.92 75 LYS B N 1
ATOM 3099 C CA . LYS B 1 80 ? 20.623 40.291 57.804 1.00 52.83 75 LYS B CA 1
ATOM 3100 C C . LYS B 1 80 ? 21.882 39.499 57.465 1.00 53.22 75 LYS B C 1
ATOM 3101 O O . LYS B 1 80 ? 22.528 39.785 56.453 1.00 53.96 75 LYS B O 1
ATOM 3107 N N . GLU B 1 81 ? 22.254 38.519 58.280 1.00 51.89 76 GLU B N 1
ATOM 3108 C CA . GLU B 1 81 ? 23.460 37.761 57.956 1.00 53.18 76 GLU B CA 1
ATOM 3109 C C . GLU B 1 81 ? 23.153 36.392 57.373 1.00 51.95 76 GLU B C 1
ATOM 3110 O O . GLU B 1 81 ? 24.045 35.547 57.236 1.00 52.28 76 GLU B O 1
ATOM 3116 N N . VAL B 1 82 ? 21.890 36.184 57.010 1.00 49.38 77 VAL B N 1
ATOM 3117 C CA . VAL B 1 82 ? 21.471 34.919 56.426 1.00 47.68 77 VAL B CA 1
ATOM 3118 C C . VAL B 1 82 ? 20.896 35.088 55.025 1.00 47.05 77 VAL B C 1
ATOM 3119 O O . VAL B 1 82 ? 19.962 35.863 54.812 1.00 46.75 77 VAL B O 1
ATOM 3123 N N . VAL B 1 83 ? 21.474 34.358 54.075 1.00 45.24 78 VAL B N 1
ATOM 3124 C CA . VAL B 1 83 ? 21.017 34.380 52.690 1.00 44.35 78 VAL B CA 1
ATOM 3125 C C . VAL B 1 83 ? 20.163 33.146 52.441 1.00 44.50 78 VAL B C 1
ATOM 3126 O O . VAL B 1 83 ? 20.601 32.026 52.710 1.00 44.29 78 VAL B O 1
ATOM 3130 N N . HIS B 1 84 ? 18.956 33.346 51.925 1.00 43.17 79 HIS B N 1
ATOM 3131 C CA . HIS B 1 84 ? 18.065 32.229 51.625 1.00 43.15 79 HIS B CA 1
ATOM 3132 C C . HIS B 1 84 ? 18.097 31.879 50.141 1.00 42.12 79 HIS B C 1
ATOM 3133 O O . HIS B 1 84 ? 17.988 32.761 49.292 1.00 41.50 79 HIS B O 1
ATOM 3140 N N . ILE B 1 85 ? 18.259 30.604 49.816 1.00 41.57 80 ILE B N 1
ATOM 3141 C CA . ILE B 1 85 ? 18.191 30.202 48.416 1.00 40.68 80 ILE B CA 1
ATOM 3142 C C . ILE B 1 85 ? 16.780 29.644 48.345 1.00 40.56 80 ILE B C 1
ATOM 3143 O O . ILE B 1 85 ? 16.485 28.591 48.915 1.00 39.76 80 ILE B O 1
ATOM 3148 N N . TRP B 1 86 ? 15.908 30.369 47.658 1.00 39.99 81 TRP B N 1
ATOM 3149 C CA . TRP B 1 86 ? 14.501 30.008 47.573 1.00 40.44 81 TRP B CA 1
ATOM 3150 C C . TRP B 1 86 ? 14.033 29.471 46.225 1.00 41.31 81 TRP B C 1
ATOM 3151 O O . TRP B 1 86 ? 14.464 29.925 45.164 1.00 42.00 81 TRP B O 1
ATOM 3162 N N . ASP B 1 87 ? 13.141 28.487 46.291 1.00 41.35 82 ASP B N 1
ATOM 3163 C CA . ASP B 1 87 ? 12.572 27.847 45.111 1.00 40.17 82 ASP B CA 1
ATOM 3164 C C . ASP B 1 87 ? 11.270 28.554 44.720 1.00 40.90 82 ASP B C 1
ATOM 3165 O O . ASP B 1 87 ? 10.264 28.438 45.413 1.00 41.56 82 ASP B O 1
ATOM 3170 N N . ASP B 1 88 ? 11.318 29.294 43.616 1.00 42.06 83 ASP B N 1
ATOM 3171 C CA . ASP B 1 88 ? 10.176 30.032 43.053 1.00 41.78 83 ASP B CA 1
ATOM 3172 C C . ASP B 1 88 ? 8.900 29.210 43.019 1.00 40.31 83 ASP B C 1
ATOM 3173 O O . ASP B 1 88 ? 7.863 29.616 43.521 1.00 38.17 83 ASP B O 1
ATOM 3178 N N . VAL B 1 89 ? 9.009 28.068 42.347 1.00 40.06 84 VAL B N 1
ATOM 3179 C CA . VAL B 1 89 ? 7.921 27.143 42.121 1.00 39.92 84 VAL B CA 1
ATOM 3180 C C . VAL B 1 89 ? 7.491 26.341 43.337 1.00 41.48 84 VAL B C 1
ATOM 3181 O O . VAL B 1 89 ? 6.299 26.254 43.627 1.00 42.46 84 VAL B O 1
ATOM 3185 N N . LYS B 1 90 ? 8.439 25.746 44.050 1.00 40.90 85 LYS B N 1
ATOM 3186 C CA . LYS B 1 90 ? 8.064 24.988 45.231 1.00 40.74 85 LYS B CA 1
ATOM 3187 C C . LYS B 1 90 ? 7.799 25.902 46.428 1.00 42.10 85 LYS B C 1
ATOM 3188 O O . LYS B 1 90 ? 7.222 25.470 47.412 1.00 41.02 85 LYS B O 1
ATOM 3194 N N . LYS B 1 91 ? 8.185 27.174 46.326 1.00 43.24 86 LYS B N 1
ATOM 3195 C CA . LYS B 1 91 ? 7.976 28.128 47.418 1.00 44.29 86 LYS B CA 1
ATOM 3196 C C . LYS B 1 91 ? 8.554 27.484 48.663 1.00 44.72 86 LYS B C 1
ATOM 3197 O O . LYS B 1 91 ? 7.810 26.956 49.494 1.00 45.55 86 LYS B O 1
ATOM 3203 N N . GLN B 1 92 ? 9.872 27.564 48.816 1.00 43.29 87 GLN B N 1
ATOM 3204 C CA . GLN B 1 92 ? 10.502 26.875 49.922 1.00 42.17 87 GLN B CA 1
ATOM 3205 C C . GLN B 1 92 ? 12.016 27.089 49.903 1.00 42.06 87 GLN B C 1
ATOM 3206 O O . GLN B 1 92 ? 12.619 27.128 48.833 1.00 41.36 87 GLN B O 1
ATOM 3212 N N . ASP B 1 93 ? 12.634 27.251 51.071 1.00 40.77 88 ASP B N 1
ATOM 3213 C CA . ASP B 1 93 ? 14.083 27.400 51.099 1.00 39.62 88 ASP B CA 1
ATOM 3214 C C . ASP B 1 93 ? 14.617 26.031 50.714 1.00 38.87 88 ASP B C 1
ATOM 3215 O O . ASP B 1 93 ? 14.072 25.014 51.127 1.00 38.97 88 ASP B O 1
ATOM 3220 N N . VAL B 1 94 ? 15.668 26.004 49.908 1.00 38.08 89 VAL B N 1
ATOM 3221 C CA . VAL B 1 94 ? 16.279 24.747 49.500 1.00 37.40 89 VAL B CA 1
ATOM 3222 C C . VAL B 1 94 ? 17.619 24.698 50.234 1.00 39.74 89 VAL B C 1
ATOM 3223 O O . VAL B 1 94 ? 18.232 23.644 50.413 1.00 39.37 89 VAL B O 1
ATOM 3227 N N . SER B 1 95 ? 18.044 25.876 50.672 1.00 41.59 90 SER B N 1
ATOM 3228 C CA . SER B 1 95 ? 19.308 26.051 51.350 1.00 42.94 90 SER B CA 1
ATOM 3229 C C . SER B 1 95 ? 19.315 27.387 52.084 1.00 43.43 90 SER B C 1
ATOM 3230 O O . SER B 1 95 ? 18.564 28.304 51.745 1.00 43.25 90 SER B O 1
ATOM 3233 N N . ARG B 1 96 ? 20.166 27.492 53.095 1.00 43.19 91 ARG B N 1
ATOM 3234 C CA . ARG B 1 96 ? 20.286 28.723 53.860 1.00 42.71 91 ARG B CA 1
ATOM 3235 C C . ARG B 1 96 ? 21.771 28.878 54.155 1.00 44.01 91 ARG B C 1
ATOM 3236 O O . ARG B 1 96 ? 22.429 27.932 54.607 1.00 42.94 91 ARG B O 1
ATOM 3244 N N . ILE B 1 97 ? 22.301 30.060 53.855 1.00 45.45 92 ILE B N 1
ATOM 3245 C CA . ILE B 1 97 ? 23.712 30.357 54.057 1.00 46.20 92 ILE B CA 1
ATOM 3246 C C . ILE B 1 97 ? 23.875 31.493 55.055 1.00 48.29 92 ILE B C 1
ATOM 3247 O O . ILE B 1 97 ? 23.295 32.572 54.886 1.00 46.54 92 ILE B O 1
ATOM 3252 N N . LYS B 1 98 ? 24.661 31.244 56.102 1.00 51.39 93 LYS B N 1
ATOM 3253 C CA . LYS B 1 98 ? 24.884 32.250 57.139 1.00 53.39 93 LYS B CA 1
ATOM 3254 C C . LYS B 1 98 ? 26.324 32.742 57.180 1.00 52.61 93 LYS B C 1
ATOM 3255 O O . LYS B 1 98 ? 27.263 31.964 56.997 1.00 51.67 93 LYS B O 1
ATOM 3261 N N . VAL B 1 99 ? 26.484 34.040 57.417 1.00 51.91 94 VAL B N 1
ATOM 3262 C CA . VAL B 1 99 ? 27.803 34.661 57.487 1.00 53.15 94 VAL B CA 1
ATOM 3263 C C . VAL B 1 99 ? 27.921 35.508 58.758 1.00 54.51 94 VAL B C 1
ATOM 3264 O O . VAL B 1 99 ? 26.911 35.932 59.321 1.00 54.49 94 VAL B O 1
ATOM 3268 N N . ASP B 1 100 ? 29.154 35.764 59.195 1.00 56.96 95 ASP B N 1
ATOM 3269 C CA . ASP B 1 100 ? 29.410 36.513 60.434 1.00 58.92 95 ASP B CA 1
ATOM 3270 C C . ASP B 1 100 ? 28.928 37.954 60.516 1.00 59.48 95 ASP B C 1
ATOM 3271 O O . ASP B 1 100 ? 28.763 38.485 61.609 1.00 61.88 95 ASP B O 1
ATOM 3276 N N . ALA B 1 101 ? 28.717 38.599 59.379 1.00 59.82 96 ALA B N 1
ATOM 3277 C CA . ALA B 1 101 ? 28.256 39.984 59.385 1.00 59.48 96 ALA B CA 1
ATOM 3278 C C . ALA B 1 101 ? 27.124 40.140 58.377 1.00 59.22 96 ALA B C 1
ATOM 3279 O O . ALA B 1 101 ? 26.927 39.272 57.525 1.00 60.09 96 ALA B O 1
ATOM 3281 N N . PRO B 1 102 ? 26.359 41.242 58.463 1.00 58.13 97 PRO B N 1
ATOM 3282 C CA . PRO B 1 102 ? 25.253 41.454 57.522 1.00 56.82 97 PRO B CA 1
ATOM 3283 C C . PRO B 1 102 ? 25.733 41.346 56.081 1.00 55.65 97 PRO B C 1
ATOM 3284 O O . PRO B 1 102 ? 26.893 41.619 55.774 1.00 55.43 97 PRO B O 1
ATOM 3288 N N . VAL B 1 103 ? 24.831 40.937 55.201 1.00 55.19 98 VAL B N 1
ATOM 3289 C CA . VAL B 1 103 ? 25.161 40.766 53.799 1.00 52.79 98 VAL B CA 1
ATOM 3290 C C . VAL B 1 103 ? 25.139 42.071 53.023 1.00 52.09 98 VAL B C 1
ATOM 3291 O O . VAL B 1 103 ? 24.181 42.838 53.107 1.00 51.64 98 VAL B O 1
ATOM 3295 N N . LYS B 1 104 ? 26.214 42.318 52.281 1.00 52.26 99 LYS B N 1
ATOM 3296 C CA . LYS B 1 104 ? 26.339 43.520 51.460 1.00 54.60 99 LYS B CA 1
ATOM 3297 C C . LYS B 1 104 ? 26.073 43.167 50.008 1.00 53.35 99 LYS B C 1
ATOM 3298 O O . LYS B 1 104 ? 24.986 43.384 49.496 1.00 53.05 99 LYS B O 1
ATOM 3304 N N . ASP B 1 105 ? 27.084 42.618 49.350 1.00 52.08 100 ASP B N 1
ATOM 3305 C CA . ASP B 1 105 ? 26.962 42.225 47.960 1.00 50.88 100 ASP B CA 1
ATOM 3306 C C . ASP B 1 105 ? 26.565 40.752 47.876 1.00 51.27 100 ASP B C 1
ATOM 3307 O O . ASP B 1 105 ? 26.973 39.942 48.711 1.00 52.23 100 ASP B O 1
ATOM 3312 N N . LEU B 1 106 ? 25.779 40.412 46.857 1.00 50.30 101 LEU B N 1
ATOM 3313 C CA . LEU B 1 106 ? 25.312 39.045 46.644 1.00 46.77 101 LEU B CA 1
ATOM 3314 C C . LEU B 1 106 ? 25.201 38.750 45.144 1.00 45.93 101 LEU B C 1
ATOM 3315 O O . LEU B 1 106 ? 24.378 39.346 44.441 1.00 44.87 101 LEU B O 1
ATOM 3320 N N . PHE B 1 107 ? 26.024 37.825 44.664 1.00 44.90 102 PHE B N 1
ATOM 3321 C CA . PHE B 1 107 ? 26.022 37.451 43.251 1.00 44.82 102 PHE B CA 1
ATOM 3322 C C . PHE B 1 107 ? 25.735 35.961 43.096 1.00 43.55 102 PHE B C 1
ATOM 3323 O O . PHE B 1 107 ? 26.239 35.146 43.867 1.00 43.54 102 PHE B O 1
ATOM 3331 N N . LEU B 1 108 ? 24.932 35.609 42.096 1.00 42.06 103 LEU B N 1
ATOM 3332 C CA . LEU B 1 108 ? 24.593 34.210 41.842 1.00 39.19 103 LEU B CA 1
ATOM 3333 C C . LEU B 1 108 ? 25.056 33.808 40.460 1.00 38.30 103 LEU B C 1
ATOM 3334 O O . LEU B 1 108 ? 25.151 34.637 39.566 1.00 39.00 103 LEU B O 1
ATOM 3339 N N . SER B 1 109 ? 25.331 32.525 40.290 1.00 39.01 104 SER B N 1
ATOM 3340 C CA . SER B 1 109 ? 25.760 31.995 39.011 1.00 39.82 104 SER B CA 1
ATOM 3341 C C . SER B 1 109 ? 25.497 30.501 39.038 1.00 42.13 104 SER B C 1
ATOM 3342 O O . SER B 1 109 ? 25.184 29.940 40.083 1.00 42.97 104 SER B O 1
ATOM 3345 N N . ARG B 1 110 ? 25.630 29.861 37.887 1.00 44.00 105 ARG B N 1
ATOM 3346 C CA . ARG B 1 110 ? 25.395 28.434 37.762 1.00 45.88 105 ARG B CA 1
ATOM 3347 C C . ARG B 1 110 ? 26.126 27.618 38.828 1.00 47.12 105 ARG B C 1
ATOM 3348 O O . ARG B 1 110 ? 25.580 26.648 39.357 1.00 48.00 105 ARG B O 1
ATOM 3356 N N . GLU B 1 111 ? 27.348 28.018 39.162 1.00 46.34 106 GLU B N 1
ATOM 3357 C CA . GLU B 1 111 ? 28.137 27.263 40.130 1.00 46.40 106 GLU B CA 1
ATOM 3358 C C . GLU B 1 111 ? 28.408 27.914 41.477 1.00 44.50 106 GLU B C 1
ATOM 3359 O O . GLU B 1 111 ? 28.682 27.218 42.455 1.00 43.70 106 GLU B O 1
ATOM 3365 N N . PHE B 1 112 ? 28.315 29.234 41.550 1.00 42.21 107 PHE B N 1
ATOM 3366 C CA . PHE B 1 112 ? 28.632 29.901 42.801 1.00 40.74 107 PHE B CA 1
ATOM 3367 C C . PHE B 1 112 ? 27.598 30.855 43.356 1.00 41.21 107 PHE B C 1
ATOM 3368 O O . PHE B 1 112 ? 26.679 31.297 42.666 1.00 41.32 107 PHE B O 1
ATOM 3376 N N . ILE B 1 113 ? 27.798 31.167 44.632 1.00 41.55 108 ILE B N 1
ATOM 3377 C CA . ILE B 1 113 ? 26.997 32.115 45.389 1.00 41.53 108 ILE B CA 1
ATOM 3378 C C . ILE B 1 113 ? 28.075 32.931 46.113 1.00 43.60 108 ILE B C 1
ATOM 3379 O O . ILE B 1 113 ? 28.723 32.443 47.042 1.00 44.60 108 ILE B O 1
ATOM 3384 N N . VAL B 1 114 ? 28.293 34.155 45.643 1.00 43.45 109 VAL B N 1
ATOM 3385 C CA . VAL B 1 114 ? 29.302 35.039 46.209 1.00 42.53 109 VAL B CA 1
ATOM 3386 C C . VAL B 1 114 ? 28.653 35.968 47.218 1.00 43.17 109 VAL B C 1
ATOM 3387 O O . VAL B 1 114 ? 27.701 36.674 46.893 1.00 43.68 109 VAL B O 1
ATOM 3391 N N . VAL B 1 115 ? 29.158 35.971 48.445 1.00 44.18 110 VAL B N 1
ATOM 3392 C CA . VAL B 1 115 ? 28.576 36.827 49.470 1.00 45.86 110 VAL B CA 1
ATOM 3393 C C . VAL B 1 115 ? 29.640 37.675 50.130 1.00 46.16 110 VAL B C 1
ATOM 3394 O O . VAL B 1 115 ? 30.722 37.188 50.443 1.00 46.78 110 VAL B O 1
ATOM 3398 N N . SER B 1 116 ? 29.325 38.946 50.342 1.00 46.88 111 SER B N 1
ATOM 3399 C CA . SER B 1 116 ? 30.261 39.857 50.975 1.00 48.10 111 SER B CA 1
ATOM 3400 C C . SER B 1 116 ? 29.600 40.447 52.208 1.00 49.83 111 SER B C 1
ATOM 3401 O O . SER B 1 116 ? 28.411 40.792 52.200 1.00 49.32 111 SER B O 1
ATOM 3404 N N . TYR B 1 117 ? 30.385 40.554 53.270 1.00 51.68 112 TYR B N 1
ATOM 3405 C CA . TYR B 1 117 ? 29.921 41.098 54.540 1.00 54.04 112 TYR B CA 1
ATOM 3406 C C . TYR B 1 117 ? 31.155 41.677 55.248 1.00 54.37 112 TYR B C 1
ATOM 3407 O O . TYR B 1 117 ? 32.255 41.113 55.158 1.00 52.86 112 TYR B O 1
ATOM 3416 N N . GLY B 1 118 ? 30.986 42.802 55.935 1.00 55.45 113 GLY B N 1
ATOM 3417 C CA . GLY B 1 118 ? 32.132 43.408 56.593 1.00 57.11 113 GLY B CA 1
ATOM 3418 C C . GLY B 1 118 ? 33.170 43.678 55.519 1.00 58.27 113 GLY B C 1
ATOM 3419 O O . GLY B 1 118 ? 32.874 44.374 54.547 1.00 58.68 113 GLY B O 1
ATOM 3420 N N . ASP B 1 119 ? 34.377 43.141 55.671 1.00 58.52 114 ASP B N 1
ATOM 3421 C CA . ASP B 1 119 ? 35.400 43.342 54.650 1.00 59.01 114 ASP B CA 1
ATOM 3422 C C . ASP B 1 119 ? 35.879 42.017 54.082 1.00 57.41 114 ASP B C 1
ATOM 3423 O O . ASP B 1 119 ? 37.024 41.886 53.644 1.00 57.83 114 ASP B O 1
ATOM 3428 N N . VAL B 1 120 ? 34.984 41.036 54.079 1.00 55.12 115 VAL B N 1
ATOM 3429 C CA . VAL B 1 120 ? 35.315 39.718 53.554 1.00 54.08 115 VAL B CA 1
ATOM 3430 C C . VAL B 1 120 ? 34.317 39.256 52.481 1.00 52.26 115 VAL B C 1
ATOM 3431 O O . VAL B 1 120 ? 33.137 39.633 52.487 1.00 51.11 115 VAL B O 1
ATOM 3435 N N . ILE B 1 121 ? 34.824 38.449 51.556 1.00 49.73 116 ILE B N 1
ATOM 3436 C CA . ILE B 1 121 ? 34.043 37.890 50.463 1.00 48.67 116 ILE B CA 1
ATOM 3437 C C . ILE B 1 121 ? 34.117 36.367 50.548 1.00 49.06 116 ILE B C 1
ATOM 3438 O O . ILE B 1 121 ? 35.210 35.793 50.533 1.00 49.59 116 ILE B O 1
ATOM 3443 N N . SER B 1 122 ? 32.962 35.716 50.635 1.00 47.47 117 SER B N 1
ATOM 3444 C CA . SER B 1 122 ? 32.926 34.263 50.692 1.00 48.35 117 SER B CA 1
ATOM 3445 C C . SER B 1 122 ? 32.296 33.702 49.421 1.00 48.47 117 SER B C 1
ATOM 3446 O O . SER B 1 122 ? 31.399 34.321 48.829 1.00 48.59 117 SER B O 1
ATOM 3449 N N . VAL B 1 123 ? 32.774 32.535 48.999 1.00 46.59 118 VAL B N 1
ATOM 3450 C CA . VAL B 1 123 ? 32.253 31.897 47.802 1.00 45.75 118 VAL B CA 1
ATOM 3451 C C . VAL B 1 123 ? 31.736 30.496 48.094 1.00 46.47 118 VAL B C 1
ATOM 3452 O O . VAL B 1 123 ? 32.523 29.578 48.335 1.00 46.03 118 VAL B O 1
ATOM 3456 N N . PHE B 1 124 ? 30.412 30.339 48.061 1.00 45.99 119 PHE B N 1
ATOM 3457 C CA . PHE B 1 124 ? 29.782 29.044 48.308 1.00 44.20 119 PHE B CA 1
ATOM 3458 C C . PHE B 1 124 ? 29.388 28.364 47.004 1.00 43.32 119 PHE B C 1
ATOM 3459 O O . PHE B 1 124 ? 29.315 28.994 45.951 1.00 43.65 119 PHE B O 1
ATOM 3467 N N . LYS B 1 125 ? 29.140 27.066 47.077 1.00 41.65 120 LYS B N 1
ATOM 3468 C CA . LYS B 1 125 ? 28.724 26.329 45.902 1.00 41.09 120 LYS B CA 1
ATOM 3469 C C . LYS B 1 125 ? 27.234 26.581 45.738 1.00 41.79 120 LYS B C 1
ATOM 3470 O O . LYS B 1 125 ? 26.529 26.789 46.728 1.00 40.66 120 LYS B O 1
ATOM 3476 N N . PHE B 1 126 ? 26.756 26.611 44.496 1.00 40.78 121 PHE B N 1
ATOM 3477 C CA . PHE B 1 126 ? 25.330 26.783 44.282 1.00 40.67 121 PHE B CA 1
ATOM 3478 C C . PHE B 1 126 ? 24.865 25.363 44.030 1.00 41.30 121 PHE B C 1
ATOM 3479 O O . PHE B 1 126 ? 24.894 24.865 42.906 1.00 41.40 121 PHE B O 1
ATOM 3487 N N . GLY B 1 127 ? 24.466 24.715 45.116 1.00 42.72 122 GLY B N 1
ATOM 3488 C CA . GLY B 1 127 ? 24.021 23.338 45.076 1.00 43.12 122 GLY B CA 1
ATOM 3489 C C . GLY B 1 127 ? 24.528 22.668 46.343 1.00 43.85 122 GLY B C 1
ATOM 3490 O O . GLY B 1 127 ? 25.471 23.159 46.965 1.00 44.55 122 GLY B O 1
ATOM 3491 N N . ASN B 1 128 ? 23.890 21.569 46.738 1.00 42.39 123 ASN B N 1
ATOM 3492 C CA . ASN B 1 128 ? 24.283 20.814 47.920 1.00 39.96 123 ASN B CA 1
ATOM 3493 C C . ASN B 1 128 ? 25.718 20.371 47.652 1.00 39.76 123 ASN B C 1
ATOM 3494 O O . ASN B 1 128 ? 26.001 19.837 46.584 1.00 38.73 123 ASN B O 1
ATOM 3499 N N . PRO B 1 129 ? 26.626 20.484 48.634 1.00 40.85 124 PRO B N 1
ATOM 3500 C CA . PRO B 1 129 ? 26.673 20.974 50.017 1.00 43.36 124 PRO B CA 1
ATOM 3501 C C . PRO B 1 129 ? 26.310 22.397 50.435 1.00 46.22 124 PRO B C 1
ATOM 3502 O O . PRO B 1 129 ? 25.972 22.620 51.599 1.00 51.60 124 PRO B O 1
ATOM 3506 N N . TRP B 1 130 ? 26.383 23.375 49.547 1.00 45.79 125 TRP B N 1
ATOM 3507 C CA . TRP B 1 130 ? 26.040 24.739 49.961 1.00 44.77 125 TRP B CA 1
ATOM 3508 C C . TRP B 1 130 ? 27.051 25.182 51.019 1.00 46.44 125 TRP B C 1
ATOM 3509 O O . TRP B 1 130 ? 26.685 25.755 52.048 1.00 47.67 125 TRP B O 1
ATOM 3520 N N . LYS B 1 131 ? 28.320 24.888 50.771 1.00 47.37 126 LYS B N 1
ATOM 3521 C CA . LYS B 1 131 ? 29.394 25.248 51.687 1.00 48.75 126 LYS B CA 1
ATOM 3522 C C . LYS B 1 131 ? 30.418 26.032 50.874 1.00 50.10 126 LYS B C 1
ATOM 3523 O O . LYS B 1 131 ? 30.440 25.921 49.647 1.00 49.87 126 LYS B O 1
ATOM 3529 N N . ARG B 1 132 ? 31.256 26.829 51.532 1.00 50.51 127 ARG B N 1
ATOM 3530 C CA . ARG B 1 132 ? 32.225 27.606 50.779 1.00 51.97 127 ARG B CA 1
ATOM 3531 C C . ARG B 1 132 ? 33.161 26.698 50.012 1.00 50.42 127 ARG B C 1
ATOM 3532 O O . ARG B 1 132 ? 33.546 25.641 50.494 1.00 49.48 127 ARG B O 1
ATOM 3540 N N . ILE B 1 133 ? 33.490 27.106 48.792 1.00 50.26 128 ILE B N 1
ATOM 3541 C CA . ILE B 1 133 ? 34.349 26.316 47.929 1.00 50.54 128 ILE B CA 1
ATOM 3542 C C . ILE B 1 133 ? 35.714 26.946 47.728 1.00 50.74 128 ILE B C 1
ATOM 3543 O O . ILE B 1 133 ? 36.514 26.476 46.926 1.00 51.06 128 ILE B O 1
ATOM 3548 N N . THR B 1 134 ? 35.977 28.010 48.474 1.00 51.78 129 THR B N 1
ATOM 3549 C CA . THR B 1 134 ? 37.259 28.689 48.403 1.00 54.18 129 THR B CA 1
ATOM 3550 C C . THR B 1 134 ? 37.470 29.527 49.663 1.00 56.20 129 THR B C 1
ATOM 3551 O O . THR B 1 134 ? 36.502 29.938 50.321 1.00 56.65 129 THR B O 1
ATOM 3555 N N . ASP B 1 135 ? 38.735 29.772 49.998 1.00 57.06 130 ASP B N 1
ATOM 3556 C CA . ASP B 1 135 ? 39.066 30.561 51.179 1.00 58.32 130 ASP B CA 1
ATOM 3557 C C . ASP B 1 135 ? 38.534 31.972 51.050 1.00 57.52 130 ASP B C 1
ATOM 3558 O O . ASP B 1 135 ? 38.567 32.553 49.967 1.00 55.56 130 ASP B O 1
ATOM 3563 N N . ASP B 1 136 ? 38.045 32.520 52.157 1.00 57.95 131 ASP B N 1
ATOM 3564 C CA . ASP B 1 136 ? 37.537 33.882 52.156 1.00 60.01 131 ASP B CA 1
ATOM 3565 C C . ASP B 1 136 ? 38.589 34.848 51.616 1.00 61.39 131 ASP B C 1
ATOM 3566 O O . ASP B 1 136 ? 39.776 34.524 51.545 1.00 62.16 131 ASP B O 1
ATOM 3571 N N . ILE B 1 137 ? 38.137 36.038 51.241 1.00 62.38 132 ILE B N 1
ATOM 3572 C CA . ILE B 1 137 ? 39.001 37.067 50.677 1.00 61.65 132 ILE B CA 1
ATOM 3573 C C . ILE B 1 137 ? 38.661 38.385 51.335 1.00 62.47 132 ILE B C 1
ATOM 3574 O O . ILE B 1 137 ? 37.486 38.712 51.492 1.00 63.82 132 ILE B O 1
ATOM 3579 N N . ARG B 1 138 ? 39.673 39.147 51.726 1.00 62.90 133 ARG B N 1
ATOM 3580 C CA . ARG B 1 138 ? 39.407 40.440 52.348 1.00 63.86 133 ARG B CA 1
ATOM 3581 C C . ARG B 1 138 ? 39.413 41.498 51.247 1.00 62.72 133 ARG B C 1
ATOM 3582 O O . ARG B 1 138 ? 40.205 41.413 50.303 1.00 62.20 133 ARG B O 1
ATOM 3590 N N . PHE B 1 139 ? 38.526 42.483 51.351 1.00 60.39 134 PHE B N 1
ATOM 3591 C CA . PHE B 1 139 ? 38.464 43.518 50.329 1.00 59.89 134 PHE B CA 1
ATOM 3592 C C . PHE B 1 139 ? 38.120 44.884 50.916 1.00 60.58 134 PHE B C 1
ATOM 3593 O O . PHE B 1 139 ? 37.852 45.002 52.114 1.00 60.55 134 PHE B O 1
ATOM 3601 N N . GLY B 1 140 ? 38.114 45.908 50.062 1.00 60.15 135 GLY B N 1
ATOM 3602 C CA . GLY B 1 140 ? 37.832 47.258 50.514 1.00 60.68 135 GLY B CA 1
ATOM 3603 C C . GLY B 1 140 ? 36.396 47.752 50.517 1.00 61.74 135 GLY B C 1
ATOM 3604 O O . GLY B 1 140 ? 36.146 48.912 50.851 1.00 61.94 135 GLY B O 1
ATOM 3605 N N . GLY B 1 141 ? 35.445 46.901 50.148 1.00 61.81 136 GLY B N 1
ATOM 3606 C CA . GLY B 1 141 ? 34.057 47.340 50.143 1.00 61.46 136 GLY B CA 1
ATOM 3607 C C . GLY B 1 141 ? 33.391 47.344 48.777 1.00 60.23 136 GLY B C 1
ATOM 3608 O O . GLY B 1 141 ? 32.171 47.461 48.674 1.00 60.42 136 GLY B O 1
ATOM 3609 N N . VAL B 1 142 ? 34.188 47.226 47.724 1.00 58.36 137 VAL B N 1
ATOM 3610 C CA . VAL B 1 142 ? 33.644 47.203 46.377 1.00 57.71 137 VAL B CA 1
ATOM 3611 C C . VAL B 1 142 ? 34.027 45.909 45.672 1.00 57.33 137 VAL B C 1
ATOM 3612 O O . VAL B 1 142 ? 35.187 45.484 45.712 1.00 56.17 137 VAL B O 1
ATOM 3616 N N . CYS B 1 143 ? 33.046 45.276 45.036 1.00 56.72 138 CYS B N 1
ATOM 3617 C CA . CYS B 1 143 ? 33.305 44.040 44.305 1.00 56.04 138 CYS B CA 1
ATOM 3618 C C . CYS B 1 143 ? 32.172 43.700 43.361 1.00 54.43 138 CYS B C 1
ATOM 3619 O O . CYS B 1 143 ? 31.037 44.134 43.547 1.00 53.15 138 CYS B O 1
ATOM 3622 N N . GLU B 1 144 ? 32.507 42.930 42.334 1.00 54.28 139 GLU B N 1
ATOM 3623 C CA . GLU B 1 144 ? 31.535 42.468 41.369 1.00 54.48 139 GLU B CA 1
ATOM 3624 C C . GLU B 1 144 ? 31.977 41.095 40.891 1.00 53.68 139 GLU B C 1
ATOM 3625 O O . GLU B 1 144 ? 33.174 40.785 40.859 1.00 52.13 139 GLU B O 1
ATOM 3631 N N . PHE B 1 145 ? 30.998 40.271 40.536 1.00 52.31 140 PHE B N 1
ATOM 3632 C CA . PHE B 1 145 ? 31.268 38.932 40.045 1.00 50.16 140 PHE B CA 1
ATOM 3633 C C . PHE B 1 145 ? 30.392 38.706 38.830 1.00 50.58 140 PHE B C 1
ATOM 3634 O O . PHE B 1 145 ? 29.193 38.991 38.858 1.00 50.76 140 PHE B O 1
ATOM 3642 N N . SER B 1 146 ? 30.987 38.201 37.761 1.00 49.75 141 SER B N 1
ATOM 3643 C CA . SER B 1 146 ? 30.229 37.935 36.557 1.00 51.32 141 SER B CA 1
ATOM 3644 C C . SER B 1 146 ? 31.018 37.015 35.664 1.00 52.66 141 SER B C 1
ATOM 3645 O O . SER B 1 146 ? 32.241 36.988 35.716 1.00 52.30 141 SER B O 1
ATOM 3648 N N . ASN B 1 147 ? 30.304 36.246 34.858 1.00 54.78 142 ASN B N 1
ATOM 3649 C CA . ASN B 1 147 ? 30.928 35.325 33.927 1.00 56.35 142 ASN B CA 1
ATOM 3650 C C . ASN B 1 147 ? 32.233 34.728 34.469 1.00 56.72 142 ASN B C 1
ATOM 3651 O O . ASN B 1 147 ? 33.284 34.834 33.829 1.00 57.02 142 ASN B O 1
ATOM 3656 N N . GLY B 1 148 ? 32.160 34.123 35.655 1.00 56.65 143 GLY B N 1
ATOM 3657 C CA . GLY B 1 148 ? 33.318 33.483 36.270 1.00 56.26 143 GLY B CA 1
ATOM 3658 C C . GLY B 1 148 ? 34.458 34.324 36.827 1.00 56.31 143 GLY B C 1
ATOM 3659 O O . GLY B 1 148 ? 35.447 33.772 37.312 1.00 58.29 143 GLY B O 1
ATOM 3660 N N . LEU B 1 149 ? 34.330 35.646 36.778 1.00 54.92 144 LEU B N 1
ATOM 3661 C CA . LEU B 1 149 ? 35.378 36.534 37.267 1.00 52.71 144 LEU B CA 1
ATOM 3662 C C . LEU B 1 149 ? 35.000 37.339 38.494 1.00 51.09 144 LEU B C 1
ATOM 3663 O O . LEU B 1 149 ? 33.960 37.997 38.520 1.00 50.46 144 LEU B O 1
ATOM 3668 N N . LEU B 1 150 ? 35.859 37.301 39.506 1.00 49.68 145 LEU B N 1
ATOM 3669 C CA . LEU B 1 150 ? 35.632 38.072 40.726 1.00 48.56 145 LEU B CA 1
ATOM 3670 C C . LEU B 1 150 ? 36.574 39.283 40.733 1.00 48.50 145 LEU B C 1
ATOM 3671 O O . LEU B 1 150 ? 37.791 39.136 40.633 1.00 45.98 145 LEU B O 1
ATOM 3676 N N . VAL B 1 151 ? 35.997 40.476 40.829 1.00 49.42 146 VAL B N 1
ATOM 3677 C CA . VAL B 1 151 ? 36.764 41.716 40.857 1.00 50.84 146 VAL B CA 1
ATOM 3678 C C . VAL B 1 151 ? 36.487 42.423 42.180 1.00 52.95 146 VAL B C 1
ATOM 3679 O O . VAL B 1 151 ? 35.326 42.620 42.540 1.00 53.53 146 VAL B O 1
ATOM 3683 N N . TYR B 1 152 ? 37.540 42.802 42.904 1.00 54.65 147 TYR B N 1
ATOM 3684 C CA . TYR B 1 152 ? 37.355 43.484 44.186 1.00 56.76 147 TYR B CA 1
ATOM 3685 C C . TYR B 1 152 ? 38.448 44.498 44.509 1.00 57.00 147 TYR B C 1
ATOM 3686 O O . TYR B 1 152 ? 39.598 44.346 44.106 1.00 56.61 147 TYR B O 1
ATOM 3695 N N . SER B 1 153 ? 38.070 45.534 45.248 1.00 58.90 148 SER B N 1
ATOM 3696 C CA . SER B 1 153 ? 38.994 46.592 45.635 1.00 60.00 148 SER B CA 1
ATOM 3697 C C . SER B 1 153 ? 39.897 46.111 46.756 1.00 62.15 148 SER B C 1
ATOM 3698 O O . SER B 1 153 ? 39.437 45.476 47.704 1.00 61.08 148 SER B O 1
ATOM 3701 N N . ASN B 1 154 ? 41.186 46.416 46.652 1.00 65.11 149 ASN B N 1
ATOM 3702 C CA . ASN B 1 154 ? 42.125 46.010 47.684 1.00 67.00 149 ASN B CA 1
ATOM 3703 C C . ASN B 1 154 ? 41.672 46.573 49.025 1.00 66.89 149 ASN B C 1
ATOM 3704 O O . ASN B 1 154 ? 41.176 47.693 49.102 1.00 65.99 149 ASN B O 1
ATOM 3709 N N . GLU B 1 155 ? 41.844 45.790 50.079 1.00 68.42 150 GLU B N 1
ATOM 3710 C CA . GLU B 1 155 ? 41.434 46.205 51.409 1.00 70.21 150 GLU B CA 1
ATOM 3711 C C . GLU B 1 155 ? 42.114 47.479 51.920 1.00 70.68 150 GLU B C 1
ATOM 3712 O O . GLU B 1 155 ? 41.477 48.285 52.602 1.00 69.45 150 GLU B O 1
ATOM 3718 N N . PHE B 1 156 ? 43.384 47.682 51.565 1.00 71.44 151 PHE B N 1
ATOM 3719 C CA . PHE B 1 156 ? 44.116 48.853 52.054 1.00 72.02 151 PHE B CA 1
ATOM 3720 C C . PHE B 1 156 ? 44.184 50.080 51.131 1.00 72.35 151 PHE B C 1
ATOM 3721 O O . PHE B 1 156 ? 43.941 51.200 51.587 1.00 72.65 151 PHE B O 1
ATOM 3729 N N . ASN B 1 157 ? 44.510 49.897 49.854 1.00 72.01 152 ASN B N 1
ATOM 3730 C CA . ASN B 1 157 ? 44.473 51.027 48.917 1.00 71.87 152 ASN B CA 1
ATOM 3731 C C . ASN B 1 157 ? 43.236 50.833 48.019 1.00 70.96 152 ASN B C 1
ATOM 3732 O O . ASN B 1 157 ? 43.240 50.023 47.092 1.00 69.83 152 ASN B O 1
ATOM 3737 N N . LEU B 1 158 ? 42.202 51.616 48.305 1.00 69.61 153 LEU B N 1
ATOM 3738 C CA . LEU B 1 158 ? 40.909 51.565 47.645 1.00 69.43 153 LEU B CA 1
ATOM 3739 C C . LEU B 1 158 ? 40.829 51.995 46.186 1.00 69.14 153 LEU B C 1
ATOM 3740 O O . LEU B 1 158 ? 39.744 52.029 45.612 1.00 70.31 153 LEU B O 1
ATOM 3745 N N . GLY B 1 159 ? 41.958 52.309 45.565 1.00 67.83 154 GLY B N 1
ATOM 3746 C CA . GLY B 1 159 ? 41.912 52.700 44.160 1.00 65.21 154 GLY B CA 1
ATOM 3747 C C . GLY B 1 159 ? 42.452 51.570 43.320 1.00 63.85 154 GLY B C 1
ATOM 3748 O O . GLY B 1 159 ? 42.617 51.651 42.095 1.00 64.18 154 GLY B O 1
ATOM 3749 N N . GLN B 1 160 ? 42.719 50.487 44.028 1.00 63.55 155 GLN B N 1
ATOM 3750 C CA . GLN B 1 160 ? 43.290 49.294 43.441 1.00 65.12 155 GLN B CA 1
ATOM 3751 C C . GLN B 1 160 ? 42.280 48.146 43.449 1.00 64.07 155 GLN B C 1
ATOM 3752 O O . GLN B 1 160 ? 41.455 48.022 44.365 1.00 64.21 155 GLN B O 1
ATOM 3758 N N . ILE B 1 161 ? 42.331 47.326 42.407 1.00 61.73 156 ILE B N 1
ATOM 3759 C CA . ILE B 1 161 ? 41.439 46.189 42.302 1.00 60.43 156 ILE B CA 1
ATOM 3760 C C . ILE B 1 161 ? 42.162 44.905 41.937 1.00 61.95 156 ILE B C 1
ATOM 3761 O O . ILE B 1 161 ? 43.230 44.915 41.319 1.00 61.40 156 ILE B O 1
ATOM 3766 N N . HIS B 1 162 ? 41.552 43.796 42.338 1.00 63.99 157 HIS B N 1
ATOM 3767 C CA . HIS B 1 162 ? 42.063 42.461 42.063 1.00 64.69 157 HIS B CA 1
ATOM 3768 C C . HIS B 1 162 ? 41.063 41.758 41.163 1.00 62.44 157 HIS B C 1
ATOM 3769 O O . HIS B 1 162 ? 39.856 41.967 41.275 1.00 61.81 157 HIS B O 1
ATOM 3776 N N . ILE B 1 163 ? 41.571 40.929 40.265 1.00 59.96 158 ILE B N 1
ATOM 3777 C CA . ILE B 1 163 ? 40.719 40.202 39.351 1.00 58.73 158 ILE B CA 1
ATOM 3778 C C . ILE B 1 163 ? 41.139 38.750 39.383 1.00 59.56 158 ILE B C 1
ATOM 3779 O O . ILE B 1 163 ? 42.194 38.381 38.872 1.00 60.03 158 ILE B O 1
ATOM 3784 N N . THR B 1 164 ? 40.306 37.926 40.003 1.00 60.72 159 THR B N 1
ATOM 3785 C CA . THR B 1 164 ? 40.592 36.506 40.119 1.00 61.03 159 THR B CA 1
ATOM 3786 C C . THR B 1 164 ? 39.494 35.649 39.502 1.00 59.40 159 THR B C 1
ATOM 3787 O O . THR B 1 164 ? 38.305 35.914 39.682 1.00 59.33 159 THR B O 1
ATOM 3791 N N . LYS B 1 165 ? 39.904 34.618 38.776 1.00 58.01 160 LYS B N 1
ATOM 3792 C CA . LYS B 1 165 ? 38.963 33.735 38.107 1.00 59.87 160 LYS B CA 1
ATOM 3793 C C . LYS B 1 165 ? 38.634 32.466 38.888 1.00 60.96 160 LYS B C 1
ATOM 3794 O O . LYS B 1 165 ? 39.520 31.678 39.210 1.00 60.47 160 LYS B O 1
ATOM 3796 N N . LEU B 1 166 ? 37.356 32.273 39.196 1.00 62.90 161 LEU B N 1
ATOM 3797 C CA . LEU B 1 166 ? 36.936 31.066 39.896 1.00 65.38 161 LEU B CA 1
ATOM 3798 C C . LEU B 1 166 ? 36.756 30.018 38.803 1.00 67.70 161 LEU B C 1
ATOM 3799 O O . LEU B 1 166 ? 35.801 30.085 38.024 1.00 68.47 161 LEU B O 1
ATOM 3804 N N . GLN B 1 167 ? 37.686 29.070 38.729 1.00 70.29 162 GLN B N 1
ATOM 3805 C CA . GLN B 1 167 ? 37.629 28.015 37.715 1.00 72.57 162 GLN B CA 1
ATOM 3806 C C . GLN B 1 167 ? 37.170 26.679 38.303 1.00 73.33 162 GLN B C 1
ATOM 3807 O O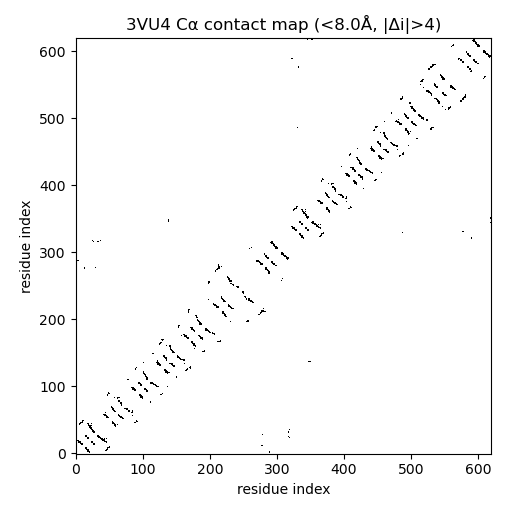 . GLN B 1 167 ? 36.898 26.572 39.502 1.00 73.82 162 GLN B O 1
ATOM 3809 N N . LYS B 1 187 ? 47.343 33.176 39.054 1.00 74.82 182 LYS B N 1
ATOM 3810 C CA . LYS B 1 187 ? 46.812 33.896 40.208 1.00 74.62 182 LYS B CA 1
ATOM 3811 C C . LYS B 1 187 ? 46.055 35.147 39.764 1.00 74.04 182 LYS B C 1
ATOM 3812 O O . LYS B 1 187 ? 45.604 35.244 38.618 1.00 73.92 182 LYS B O 1
ATOM 3814 N N . GLY B 1 188 ? 45.928 36.109 40.670 1.00 72.64 183 GLY B N 1
ATOM 3815 C CA . GLY B 1 188 ? 45.207 37.320 40.338 1.00 70.94 183 GLY B CA 1
ATOM 3816 C C . GLY B 1 188 ? 45.858 38.218 39.302 1.00 69.59 183 GLY B C 1
ATOM 3817 O O . GLY B 1 188 ? 46.844 37.867 38.652 1.00 68.79 183 GLY B O 1
ATOM 3818 N N . VAL B 1 189 ? 45.254 39.390 39.148 1.00 67.85 184 VAL B N 1
ATOM 3819 C CA . VAL B 1 189 ? 45.706 40.433 38.248 1.00 64.78 184 VAL B CA 1
ATOM 3820 C C . VAL B 1 189 ? 45.413 41.683 39.057 1.00 64.92 184 VAL B C 1
ATOM 3821 O O . VAL B 1 189 ? 44.296 41.880 39.538 1.00 63.10 184 VAL B O 1
ATOM 3825 N N . LEU B 1 190 ? 46.429 42.512 39.237 1.00 65.30 185 LEU B N 1
ATOM 3826 C CA . LEU B 1 190 ? 46.271 43.713 40.029 1.00 65.90 185 LEU B CA 1
ATOM 3827 C C . LEU B 1 190 ? 46.209 44.933 39.128 1.00 65.31 185 LEU B C 1
ATOM 3828 O O . LEU B 1 190 ? 46.848 44.978 38.080 1.00 65.08 185 LEU B O 1
ATOM 3833 N N . ILE B 1 191 ? 45.416 45.914 39.530 1.00 65.61 186 ILE B N 1
ATOM 3834 C CA . ILE B 1 191 ? 45.262 47.125 38.745 1.00 66.36 186 ILE B CA 1
ATOM 3835 C C . ILE B 1 191 ? 45.122 48.343 39.645 1.00 68.16 186 ILE B C 1
ATOM 3836 O O . ILE B 1 191 ? 44.262 48.382 40.530 1.00 67.58 186 ILE B O 1
ATOM 3841 N N . LYS B 1 192 ? 45.986 49.328 39.423 1.00 69.98 187 LYS B N 1
ATOM 3842 C CA . LYS B 1 192 ? 45.941 50.575 40.176 1.00 71.48 187 LYS B CA 1
ATOM 3843 C C . LYS B 1 192 ? 45.103 51.461 39.257 1.00 71.18 187 LYS B C 1
ATOM 3844 O O . LYS B 1 192 ? 45.619 52.331 38.564 1.00 71.73 187 LYS B O 1
ATOM 3850 N N . ALA B 1 193 ? 43.801 51.198 39.247 1.00 70.97 188 ALA B N 1
ATOM 3851 C CA . ALA B 1 193 ? 42.858 51.901 38.387 1.00 71.25 188 ALA B CA 1
ATOM 3852 C C . ALA B 1 193 ? 42.575 53.365 38.719 1.00 71.15 188 ALA B C 1
ATOM 3853 O O . ALA B 1 193 ? 42.295 54.160 37.820 1.00 70.67 188 ALA B O 1
ATOM 3855 N N . HIS B 1 194 ? 42.631 53.724 39.997 1.00 70.49 189 HIS B N 1
ATOM 3856 C CA . HIS B 1 194 ? 42.361 55.099 40.403 1.00 70.17 189 HIS B CA 1
ATOM 3857 C C . HIS B 1 194 ? 43.188 55.490 41.622 1.00 70.57 189 HIS B C 1
ATOM 3858 O O . HIS B 1 194 ? 43.695 54.631 42.343 1.00 69.81 189 HIS B O 1
ATOM 3865 N N . THR B 1 195 ? 43.323 56.793 41.850 1.00 70.32 190 THR B N 1
ATOM 3866 C CA . THR B 1 195 ? 44.080 57.275 42.998 1.00 69.72 190 THR B CA 1
ATOM 3867 C C . THR B 1 195 ? 43.107 57.437 44.164 1.00 68.77 190 THR B C 1
ATOM 3868 O O . THR B 1 195 ? 43.465 57.223 45.319 1.00 68.97 190 THR B O 1
ATOM 3872 N N . ASN B 1 196 ? 41.874 57.822 43.854 1.00 68.14 191 ASN B N 1
ATOM 3873 C CA . ASN B 1 196 ? 40.836 57.971 44.871 1.00 67.94 191 ASN B CA 1
ATOM 3874 C C . ASN B 1 196 ? 40.188 56.602 45.094 1.00 66.70 191 ASN B C 1
ATOM 3875 O O . ASN B 1 196 ? 40.378 55.683 44.296 1.00 67.50 191 ASN B O 1
ATOM 3880 N N . PRO B 1 197 ? 39.413 56.444 46.177 1.00 64.93 192 PRO B N 1
ATOM 3881 C CA . PRO B 1 197 ? 38.790 55.134 46.394 1.00 63.95 192 PRO B CA 1
ATOM 3882 C C . PRO B 1 197 ? 37.767 54.787 45.309 1.00 62.94 192 PRO B C 1
ATOM 3883 O O . PRO B 1 197 ? 36.961 55.627 44.890 1.00 62.85 192 PRO B O 1
ATOM 3887 N N . ILE B 1 198 ? 37.823 53.541 44.856 1.00 60.64 193 ILE B N 1
ATOM 3888 C CA . ILE B 1 198 ? 36.928 53.039 43.828 1.00 58.04 193 ILE B CA 1
ATOM 3889 C C . ILE B 1 198 ? 35.458 53.138 44.211 1.00 57.47 193 ILE B C 1
ATOM 3890 O O . ILE B 1 198 ? 35.089 52.879 45.357 1.00 57.68 193 ILE B O 1
ATOM 3895 N N . LYS B 1 199 ? 34.626 53.526 43.247 1.00 56.61 194 LYS B N 1
ATOM 3896 C CA . LYS B 1 199 ? 33.192 53.655 43.483 1.00 56.17 194 LYS B CA 1
ATOM 3897 C C . LYS B 1 199 ? 32.443 52.381 43.095 1.00 55.62 194 LYS B C 1
ATOM 3898 O O . LYS B 1 199 ? 31.635 51.868 43.868 1.00 54.61 194 LYS B O 1
ATOM 3904 N N . MET B 1 200 ? 32.715 51.884 41.893 1.00 54.55 195 MET B N 1
ATOM 3905 C CA . MET B 1 200 ? 32.084 50.670 41.409 1.00 54.30 195 MET B CA 1
ATOM 3906 C C . MET B 1 200 ? 32.783 50.172 40.162 1.00 54.17 195 MET B C 1
ATOM 3907 O O . MET B 1 200 ? 33.331 50.959 39.398 1.00 55.62 195 MET B O 1
ATOM 3912 N N . VAL B 1 201 ? 32.771 48.859 39.969 1.00 52.94 196 VAL B N 1
ATOM 3913 C CA . VAL B 1 201 ? 33.382 48.257 38.798 1.00 53.39 196 VAL B CA 1
ATOM 3914 C C . VAL B 1 201 ? 32.287 47.511 38.042 1.00 52.22 196 VAL B C 1
ATOM 3915 O O . VAL B 1 201 ? 31.290 47.105 38.630 1.00 51.98 196 VAL B O 1
ATOM 3919 N N . ARG B 1 202 ? 32.471 47.341 36.739 1.00 51.51 197 ARG B N 1
ATOM 3920 C CA . ARG B 1 202 ? 31.479 46.669 35.920 1.00 49.91 197 ARG B CA 1
ATOM 3921 C C . ARG B 1 202 ? 32.140 45.853 34.833 1.00 50.07 197 ARG B C 1
ATOM 3922 O O . ARG B 1 202 ? 32.757 46.408 33.926 1.00 50.66 197 ARG B O 1
ATOM 3930 N N . LEU B 1 203 ? 32.021 44.531 34.936 1.00 50.49 198 LEU B N 1
ATOM 3931 C CA . LEU B 1 203 ? 32.588 43.621 33.940 1.00 50.48 198 LEU B CA 1
ATOM 3932 C C . LEU B 1 203 ? 31.676 43.611 32.718 1.00 50.27 198 LEU B C 1
ATOM 3933 O O . LEU B 1 203 ? 30.464 43.767 32.849 1.00 50.65 198 LEU B O 1
ATOM 3938 N N . ASN B 1 204 ? 32.247 43.440 31.530 1.00 50.17 199 ASN B N 1
ATOM 3939 C CA . ASN B 1 204 ? 31.431 43.399 30.322 1.00 49.97 199 ASN B CA 1
ATOM 3940 C C . ASN B 1 204 ? 31.035 41.943 30.095 1.00 51.39 199 ASN B C 1
ATOM 3941 O O . ASN B 1 204 ? 31.685 41.037 30.615 1.00 53.29 199 ASN B O 1
ATOM 3946 N N . ARG B 1 205 ? 29.968 41.714 29.338 1.00 52.14 200 ARG B N 1
ATOM 3947 C CA . ARG B 1 205 ? 29.488 40.360 29.083 1.00 52.89 200 ARG B CA 1
ATOM 3948 C C . ARG B 1 205 ? 30.509 39.249 28.945 1.00 53.91 200 ARG B C 1
ATOM 3949 O O . ARG B 1 205 ? 30.349 38.196 29.558 1.00 54.75 200 ARG B O 1
ATOM 3957 N N . LYS B 1 206 ? 31.539 39.453 28.134 1.00 54.26 201 LYS B N 1
ATOM 3958 C CA . LYS B 1 206 ? 32.547 38.415 27.959 1.00 56.17 201 LYS B CA 1
ATOM 3959 C C . LYS B 1 206 ? 33.529 38.380 29.123 1.00 56.97 201 LYS B C 1
ATOM 3960 O O . LYS B 1 206 ? 34.323 37.451 29.246 1.00 56.96 201 LYS B O 1
ATOM 3966 N N . SER B 1 207 ? 33.472 39.395 29.976 1.00 57.26 202 SER B N 1
ATOM 3967 C CA . SER B 1 207 ? 34.376 39.485 31.117 1.00 57.60 202 SER B CA 1
ATOM 3968 C C . SER B 1 207 ? 35.820 39.695 30.662 1.00 57.18 202 SER B C 1
ATOM 3969 O O . SER B 1 207 ? 36.754 39.415 31.409 1.00 57.29 202 SER B O 1
ATOM 3972 N N . ASP B 1 208 ? 36.008 40.181 29.437 1.00 56.63 203 ASP B N 1
ATOM 3973 C CA . ASP B 1 208 ? 37.358 40.436 28.942 1.00 55.93 203 ASP B CA 1
ATOM 3974 C C . ASP B 1 208 ? 37.787 41.891 29.202 1.00 54.49 203 ASP B C 1
ATOM 3975 O O . ASP B 1 208 ? 38.958 42.240 29.080 1.00 53.22 203 ASP B O 1
ATOM 3980 N N . MET B 1 209 ? 36.831 42.726 29.591 1.00 53.12 204 MET B N 1
ATOM 3981 C CA . MET B 1 209 ? 37.108 44.121 29.896 1.00 54.46 204 MET B CA 1
ATOM 3982 C C . MET B 1 209 ? 36.332 44.535 31.138 1.00 54.58 204 MET B C 1
ATOM 3983 O O . MET B 1 209 ? 35.223 44.051 31.364 1.00 55.81 204 MET B O 1
ATOM 3988 N N . VAL B 1 210 ? 36.913 45.427 31.939 1.00 53.47 205 VAL B N 1
ATOM 3989 C CA . VAL B 1 210 ? 36.253 45.919 33.149 1.00 53.27 205 VAL B CA 1
ATOM 3990 C C . VAL B 1 210 ? 36.288 47.444 33.180 1.00 53.45 205 VAL B C 1
ATOM 3991 O O . VAL B 1 210 ? 37.328 48.052 32.942 1.00 55.42 205 VAL B O 1
ATOM 3995 N N . ALA B 1 211 ? 35.145 48.056 33.465 1.00 53.27 206 ALA B N 1
ATOM 3996 C CA . ALA B 1 211 ? 35.044 49.507 33.545 1.00 52.97 206 ALA B CA 1
ATOM 3997 C C . ALA B 1 211 ? 35.114 49.906 35.021 1.00 54.88 206 ALA B C 1
ATOM 3998 O O . ALA B 1 211 ? 34.553 49.227 35.886 1.00 54.94 206 ALA B O 1
ATOM 4000 N N . THR B 1 212 ? 35.806 51.002 35.312 1.00 56.17 207 THR B N 1
ATOM 4001 C CA . THR B 1 212 ? 35.947 51.452 36.693 1.00 57.92 207 THR B CA 1
ATOM 4002 C C . THR B 1 212 ? 35.715 52.943 36.812 1.00 58.17 207 THR B C 1
ATOM 4003 O O . THR B 1 212 ? 35.746 53.668 35.825 1.00 58.02 207 THR B O 1
ATOM 4007 N N . CYS B 1 213 ? 35.481 53.389 38.038 1.00 59.96 208 CYS B N 1
ATOM 4008 C CA . CYS B 1 213 ? 35.271 54.800 38.319 1.00 61.55 208 CYS B CA 1
ATOM 4009 C C . CYS B 1 213 ? 35.442 55.007 39.825 1.00 63.16 208 CYS B C 1
ATOM 4010 O O . CYS B 1 213 ? 35.053 54.153 40.626 1.00 64.06 208 CYS B O 1
ATOM 4013 N N . SER B 1 214 ? 36.045 56.128 40.208 1.00 64.62 209 SER B N 1
ATOM 4014 C CA . SER B 1 214 ? 36.269 56.421 41.619 1.00 65.00 209 SER B CA 1
ATOM 4015 C C . SER B 1 214 ? 35.148 57.285 42.156 1.00 65.63 209 SER B C 1
ATOM 4016 O O . SER B 1 214 ? 34.188 57.582 41.448 1.00 65.85 209 SER B O 1
ATOM 4019 N N . GLN B 1 215 ? 35.272 57.694 43.411 1.00 66.93 210 GLN B N 1
ATOM 4020 C CA . GLN B 1 215 ? 34.254 58.526 44.030 1.00 68.94 210 GLN B CA 1
ATOM 4021 C C . GLN B 1 215 ? 34.220 59.900 43.392 1.00 68.87 210 GLN B C 1
ATOM 4022 O O . GLN B 1 215 ? 33.275 60.666 43.583 1.00 67.68 210 GLN B O 1
ATOM 4028 N N . ASP B 1 216 ? 35.264 60.199 42.628 1.00 70.26 211 ASP B N 1
ATOM 4029 C CA . ASP B 1 216 ? 35.371 61.467 41.924 1.00 72.68 211 ASP B CA 1
ATOM 4030 C C . ASP B 1 216 ? 34.394 61.411 40.751 1.00 72.70 211 ASP B C 1
ATOM 4031 O O . ASP B 1 216 ? 33.776 62.412 40.386 1.00 72.79 211 ASP B O 1
ATOM 4036 N N . GLY B 1 217 ? 34.279 60.223 40.164 1.00 72.29 212 GLY B N 1
ATOM 4037 C CA . GLY B 1 217 ? 33.371 60.000 39.054 1.00 72.18 212 GLY B CA 1
ATOM 4038 C C . GLY B 1 217 ? 33.482 60.928 37.861 1.00 71.72 212 GLY B C 1
ATOM 4039 O O . GLY B 1 217 ? 32.512 61.112 37.122 1.00 72.48 212 GLY B O 1
ATOM 4040 N N . THR B 1 218 ? 34.654 61.514 37.657 1.00 70.18 213 THR B N 1
ATOM 4041 C CA . THR B 1 218 ? 34.836 62.412 36.530 1.00 68.65 213 THR B CA 1
ATOM 4042 C C . THR B 1 218 ? 35.466 61.651 35.369 1.00 66.67 213 THR B C 1
ATOM 4043 O O . THR B 1 218 ? 35.338 62.040 34.209 1.00 66.50 213 THR B O 1
ATOM 4047 N N . ILE B 1 219 ? 36.126 60.544 35.686 1.00 65.19 214 ILE B N 1
ATOM 4048 C CA . ILE B 1 219 ? 36.786 59.741 34.664 1.00 64.42 214 ILE B CA 1
ATOM 4049 C C . ILE B 1 219 ? 36.555 58.235 34.831 1.00 62.49 214 ILE B C 1
ATOM 4050 O O . ILE B 1 219 ? 36.756 57.671 35.908 1.00 61.40 214 ILE B O 1
ATOM 4055 N N . ILE B 1 220 ? 36.117 57.597 33.751 1.00 59.53 215 ILE B N 1
ATOM 4056 C CA . ILE B 1 220 ? 35.868 56.172 33.765 1.00 57.91 215 ILE B CA 1
ATOM 4057 C C . ILE B 1 220 ? 36.947 55.448 32.979 1.00 58.38 215 ILE B C 1
ATOM 4058 O O . ILE B 1 220 ? 37.201 55.746 31.813 1.00 57.93 215 ILE B O 1
ATOM 4063 N N . ARG B 1 221 ? 37.580 54.487 33.636 1.00 59.12 216 ARG B N 1
ATOM 4064 C CA . ARG B 1 221 ? 38.644 53.703 33.032 1.00 59.75 216 ARG B CA 1
ATOM 4065 C C . ARG B 1 221 ? 38.097 52.364 32.526 1.00 59.44 216 ARG B C 1
ATOM 4066 O O . ARG B 1 221 ? 37.067 51.890 33.002 1.00 60.68 216 ARG B O 1
ATOM 4074 N N . VAL B 1 222 ? 38.789 51.768 31.560 1.00 57.62 217 VAL B N 1
ATOM 4075 C CA . VAL B 1 222 ? 38.405 50.478 30.986 1.00 55.99 217 VAL B CA 1
ATOM 4076 C C . VAL B 1 222 ? 39.682 49.684 30.753 1.00 57.28 217 VAL B C 1
ATOM 4077 O O . VAL B 1 222 ? 40.501 50.063 29.913 1.00 57.48 217 VAL B O 1
ATOM 4081 N N . PHE B 1 223 ? 39.855 48.588 31.487 1.00 56.98 218 PHE B N 1
ATOM 4082 C CA . PHE B 1 223 ? 41.055 47.766 31.339 1.00 57.68 218 PHE B CA 1
ATOM 4083 C C . PHE B 1 223 ? 40.741 46.375 30.792 1.00 58.24 218 PHE B C 1
ATOM 4084 O O . PHE B 1 223 ? 39.593 45.927 30.831 1.00 58.70 218 PHE B O 1
ATOM 4092 N N . LYS B 1 224 ? 41.764 45.700 30.271 1.00 58.40 219 LYS B N 1
ATOM 4093 C CA . LYS B 1 224 ? 41.601 44.332 29.793 1.00 58.81 219 LYS B CA 1
ATOM 4094 C C . LYS B 1 224 ? 41.732 43.500 31.062 1.00 58.44 219 LYS B C 1
ATOM 4095 O O . LYS B 1 224 ? 42.611 43.756 31.884 1.00 58.37 219 LYS B O 1
ATOM 4101 N N . THR B 1 225 ? 40.861 42.516 31.238 1.00 58.14 220 THR B N 1
ATOM 4102 C CA . THR B 1 225 ? 40.917 41.698 32.441 1.00 57.11 220 THR B CA 1
ATOM 4103 C C . THR B 1 225 ? 42.024 40.655 32.380 1.00 56.99 220 THR B C 1
ATOM 4104 O O . THR B 1 225 ? 42.484 40.173 33.408 1.00 56.35 220 THR B O 1
ATOM 4108 N N . GLU B 1 226 ? 42.461 40.317 31.175 1.00 58.67 221 GLU B N 1
ATOM 4109 C CA . GLU B 1 226 ? 43.509 39.323 31.026 1.00 61.33 221 GLU B CA 1
ATOM 4110 C C . GLU B 1 226 ? 44.823 39.796 31.639 1.00 62.03 221 GLU B C 1
ATOM 4111 O O . GLU B 1 226 ? 45.424 39.085 32.438 1.00 62.11 221 GLU B O 1
ATOM 4117 N N . ASP B 1 227 ? 45.254 41.003 31.280 1.00 62.55 222 ASP B N 1
ATOM 4118 C CA . ASP B 1 227 ? 46.512 41.553 31.787 1.00 62.41 222 ASP B CA 1
ATOM 4119 C C . ASP B 1 227 ? 46.381 42.844 32.593 1.00 62.22 222 ASP B C 1
ATOM 4120 O O . ASP B 1 227 ? 47.334 43.269 33.241 1.00 63.16 222 ASP B O 1
ATOM 4125 N N . GLY B 1 228 ? 45.217 43.480 32.545 1.00 61.40 223 GLY B N 1
ATOM 4126 C CA . GLY B 1 228 ? 45.038 44.709 33.296 1.00 60.38 223 GLY B CA 1
ATOM 4127 C C . GLY B 1 228 ? 45.475 45.986 32.591 1.00 60.23 223 GLY B C 1
ATOM 4128 O O . GLY B 1 228 ? 45.435 47.058 33.189 1.00 59.91 223 GLY B O 1
ATOM 4129 N N . VAL B 1 229 ? 45.884 45.895 31.328 1.00 60.15 224 VAL B N 1
ATOM 4130 C CA . VAL B 1 229 ? 46.311 47.091 30.600 1.00 60.34 224 VAL B CA 1
ATOM 4131 C C . VAL B 1 229 ? 45.160 48.060 30.363 1.00 60.72 224 VAL B C 1
ATOM 4132 O O . VAL B 1 229 ? 44.058 47.654 29.985 1.00 60.08 224 VAL B O 1
ATOM 4136 N N . LEU B 1 230 ? 45.420 49.345 30.584 1.00 61.79 225 LEU B N 1
ATOM 4137 C CA . LEU B 1 230 ? 44.405 50.361 30.360 1.00 62.54 225 LEU B CA 1
ATOM 4138 C C . LEU B 1 230 ? 44.149 50.362 28.862 1.00 63.29 225 LEU B C 1
ATOM 4139 O O . LEU B 1 230 ? 45.067 50.146 28.073 1.00 64.99 225 LEU B O 1
ATOM 4144 N N . VAL B 1 231 ? 42.906 50.588 28.465 1.00 63.15 226 VAL B N 1
ATOM 4145 C CA . VAL B 1 231 ? 42.568 50.573 27.051 1.00 62.99 226 VAL B CA 1
ATOM 4146 C C . VAL B 1 231 ? 41.640 51.718 26.683 1.00 62.26 226 VAL B C 1
ATOM 4147 O O . VAL B 1 231 ? 41.492 52.053 25.508 1.00 61.95 226 VAL B O 1
ATOM 4151 N N . ARG B 1 232 ? 41.019 52.322 27.688 1.00 61.09 227 ARG B N 1
ATOM 4152 C CA . ARG B 1 232 ? 40.113 53.432 27.445 1.00 60.48 227 ARG B CA 1
ATOM 4153 C C . ARG B 1 232 ? 39.949 54.302 28.677 1.00 60.43 227 ARG B C 1
ATOM 4154 O O . ARG B 1 232 ? 40.021 53.826 29.811 1.00 60.14 227 ARG B O 1
ATOM 4162 N N . GLU B 1 233 ? 39.746 55.590 28.435 1.00 60.76 228 GLU B N 1
ATOM 4163 C CA . GLU B 1 233 ? 39.509 56.559 29.493 1.00 61.86 228 GLU B CA 1
ATOM 4164 C C . GLU B 1 233 ? 38.404 57.444 28.967 1.00 60.58 228 GLU B C 1
ATOM 4165 O O . GLU B 1 233 ? 38.487 57.948 27.850 1.00 60.85 228 GLU B O 1
ATOM 4171 N N . PHE B 1 234 ? 37.359 57.615 29.762 1.00 59.24 229 PHE B N 1
ATOM 4172 C CA . PHE B 1 234 ? 36.244 58.438 29.349 1.00 58.30 229 PHE B CA 1
ATOM 4173 C C . PHE B 1 234 ? 36.043 59.584 30.317 1.00 58.33 229 PHE B C 1
ATOM 4174 O O . PHE B 1 234 ? 36.277 59.455 31.517 1.00 57.48 229 PHE B O 1
ATOM 4182 N N . ARG B 1 235 ? 35.609 60.711 29.770 1.00 59.63 230 ARG B N 1
ATOM 4183 C CA . ARG B 1 235 ? 35.380 61.922 30.535 1.00 60.93 230 ARG B CA 1
ATOM 4184 C C . ARG B 1 235 ? 33.886 62.104 30.784 1.00 61.44 230 ARG B C 1
ATOM 4185 O O . ARG B 1 235 ? 33.135 62.477 29.877 1.00 62.13 230 ARG B O 1
ATOM 4193 N N . ARG B 1 236 ? 33.454 61.847 32.012 1.00 61.61 231 ARG B N 1
ATOM 4194 C CA . ARG B 1 236 ? 32.041 61.970 32.350 1.00 63.06 231 ARG B CA 1
ATOM 4195 C C . ARG B 1 236 ? 31.621 63.439 32.383 1.00 63.43 231 ARG B C 1
ATOM 4196 O O . ARG B 1 236 ? 30.523 63.789 31.958 1.00 62.34 231 ARG B O 1
ATOM 4204 N N . GLY B 1 237 ? 32.513 64.294 32.874 1.00 65.22 232 GLY B N 1
ATOM 4205 C CA . GLY B 1 237 ? 32.231 65.718 32.949 1.00 66.62 232 GLY B CA 1
ATOM 4206 C C . GLY B 1 237 ? 33.385 66.498 33.560 1.00 67.73 232 GLY B C 1
ATOM 4207 O O . GLY B 1 237 ? 34.501 65.988 33.666 1.00 67.33 232 GLY B O 1
ATOM 4208 N N . LEU B 1 238 ? 33.120 67.737 33.964 1.00 69.14 233 LEU B N 1
ATOM 4209 C CA . LEU B 1 238 ? 34.149 68.584 34.568 1.00 70.02 233 LEU B CA 1
ATOM 4210 C C . LEU B 1 238 ? 34.078 68.521 36.090 1.00 71.23 233 LEU B C 1
ATOM 4211 O O . LEU B 1 238 ? 35.093 68.357 36.768 1.00 70.30 233 LEU B O 1
ATOM 4216 N N . ASP B 1 239 ? 32.867 68.657 36.618 1.00 73.02 234 ASP B N 1
ATOM 4217 C CA . ASP B 1 239 ? 32.645 68.617 38.058 1.00 74.73 234 ASP B CA 1
ATOM 4218 C C . ASP B 1 239 ? 32.659 67.187 38.582 1.00 73.80 234 ASP B C 1
ATOM 4219 O O . ASP B 1 239 ? 32.504 66.233 37.820 1.00 73.89 234 ASP B O 1
ATOM 4224 N N . ARG B 1 240 ? 32.852 67.046 39.888 1.00 72.49 235 ARG B N 1
ATOM 4225 C CA . ARG B 1 240 ? 32.858 65.734 40.513 1.00 69.99 235 ARG B CA 1
ATOM 4226 C C . ARG B 1 240 ? 31.400 65.320 40.642 1.00 69.02 235 ARG B C 1
ATOM 4227 O O . ARG B 1 240 ? 30.523 66.161 40.866 1.00 68.78 235 ARG B O 1
ATOM 4229 N N . ALA B 1 241 ? 31.139 64.029 40.481 1.00 67.41 236 ALA B N 1
ATOM 4230 C CA . ALA B 1 241 ? 29.782 63.516 40.589 1.00 65.76 236 ALA B CA 1
ATOM 4231 C C . ALA B 1 241 ? 29.774 62.121 41.186 1.00 64.11 236 ALA B C 1
ATOM 4232 O O . ALA B 1 241 ? 30.796 61.432 41.222 1.00 63.60 236 ALA B O 1
ATOM 4234 N N . ASP B 1 242 ? 28.606 61.713 41.660 1.00 62.44 237 ASP B N 1
ATOM 4235 C CA . ASP B 1 242 ? 28.435 60.391 42.238 1.00 60.49 237 ASP B CA 1
ATOM 4236 C C . ASP B 1 242 ? 27.857 59.495 41.135 1.00 57.63 237 ASP B C 1
ATOM 4237 O O . ASP B 1 242 ? 26.753 59.741 40.641 1.00 55.19 237 ASP B O 1
ATOM 4242 N N . VAL B 1 243 ? 28.621 58.485 40.727 1.00 54.85 238 VAL B N 1
ATOM 4243 C CA . VAL B 1 243 ? 28.177 57.567 39.683 1.00 53.00 238 VAL B CA 1
ATOM 4244 C C . VAL B 1 243 ? 27.119 56.616 40.235 1.00 51.81 238 VAL B C 1
ATOM 4245 O O . VAL B 1 243 ? 27.397 55.833 41.131 1.00 50.41 238 VAL B O 1
ATOM 4249 N N . VAL B 1 244 ? 25.904 56.694 39.700 1.00 52.28 239 VAL B N 1
ATOM 4250 C CA . VAL B 1 244 ? 24.815 55.840 40.164 1.00 53.83 239 VAL B CA 1
ATOM 4251 C C . VAL B 1 244 ? 24.882 54.409 39.623 1.00 53.88 239 VAL B C 1
ATOM 4252 O O . VAL B 1 244 ? 24.692 53.458 40.375 1.00 54.96 239 VAL B O 1
ATOM 4256 N N . ASP B 1 245 ? 25.145 54.249 38.330 1.00 53.70 240 ASP B N 1
ATOM 4257 C CA . ASP B 1 245 ? 25.269 52.916 37.741 1.00 53.42 240 ASP B CA 1
ATOM 4258 C C . ASP B 1 245 ? 26.059 52.976 36.437 1.00 52.66 240 ASP B C 1
ATOM 4259 O O . ASP B 1 245 ? 26.198 54.036 35.824 1.00 53.69 240 ASP B O 1
ATOM 4264 N N . MET B 1 246 ? 26.573 51.827 36.022 1.00 50.52 241 MET B N 1
ATOM 4265 C CA . MET B 1 246 ? 27.376 51.734 34.815 1.00 49.37 241 MET B CA 1
ATOM 4266 C C . MET B 1 246 ? 27.096 50.357 34.201 1.00 48.02 241 MET B C 1
ATOM 4267 O O . MET B 1 246 ? 27.135 49.343 34.895 1.00 47.93 241 MET B O 1
ATOM 4272 N N . LYS B 1 247 ? 26.811 50.324 32.905 1.00 46.94 242 LYS B N 1
ATOM 4273 C CA . LYS B 1 247 ? 26.485 49.074 32.230 1.00 46.01 242 LYS B CA 1
ATOM 4274 C C . LYS B 1 247 ? 27.050 48.968 30.817 1.00 43.96 242 LYS B C 1
ATOM 4275 O O . LYS B 1 247 ? 27.142 49.963 30.108 1.00 43.36 242 LYS B O 1
ATOM 4281 N N . TRP B 1 248 ? 27.399 47.752 30.407 1.00 42.94 243 TRP B N 1
ATOM 4282 C CA . TRP B 1 248 ? 27.930 47.499 29.067 1.00 43.52 243 TRP B CA 1
ATOM 4283 C C . TRP B 1 248 ? 26.843 47.060 28.081 1.00 44.27 243 TRP B C 1
ATOM 4284 O O . TRP B 1 248 ? 25.939 46.314 28.446 1.00 45.45 243 TRP B O 1
ATOM 4295 N N . SER B 1 249 ? 26.932 47.509 26.831 1.00 44.40 244 SER B N 1
ATOM 4296 C CA . SER B 1 249 ? 25.951 47.097 25.834 1.00 45.17 244 SER B CA 1
ATOM 4297 C C . SER B 1 249 ? 26.189 45.598 25.629 1.00 44.66 244 SER B C 1
ATOM 4298 O O . SER B 1 249 ? 27.238 45.081 26.014 1.00 43.70 244 SER B O 1
ATOM 4301 N N . THR B 1 250 ? 25.233 44.901 25.023 1.00 44.51 245 THR B N 1
ATOM 4302 C CA . THR B 1 250 ? 25.359 43.456 24.839 1.00 44.10 245 THR B CA 1
ATOM 4303 C C . THR B 1 250 ? 26.544 42.981 24.008 1.00 45.61 245 THR B C 1
ATOM 4304 O O . THR B 1 250 ? 27.010 41.853 24.195 1.00 46.74 245 THR B O 1
ATOM 4308 N N . ASP B 1 251 ? 27.037 43.821 23.100 1.00 46.40 246 ASP B N 1
ATOM 4309 C CA . ASP B 1 251 ? 28.185 43.446 22.265 1.00 47.21 246 ASP B CA 1
ATOM 4310 C C . ASP B 1 251 ? 29.481 44.015 22.832 1.00 47.85 246 ASP B C 1
ATOM 4311 O O . ASP B 1 251 ? 30.562 43.719 22.331 1.00 47.59 246 ASP B O 1
ATOM 4316 N N . GLY B 1 252 ? 29.359 44.826 23.880 1.00 49.31 247 GLY B N 1
ATOM 4317 C CA . GLY B 1 252 ? 30.523 45.427 24.513 1.00 51.17 247 GLY B CA 1
ATOM 4318 C C . GLY B 1 252 ? 31.100 46.597 23.735 1.00 52.51 247 GLY B C 1
ATOM 4319 O O . GLY B 1 252 ? 32.240 47.004 23.967 1.00 52.90 247 GLY B O 1
ATOM 4320 N N . SER B 1 253 ? 30.311 47.148 22.817 1.00 52.41 248 SER B N 1
ATOM 4321 C CA . SER B 1 253 ? 30.767 48.264 21.996 1.00 52.11 248 SER B CA 1
ATOM 4322 C C . SER B 1 253 ? 30.548 49.604 22.678 1.00 52.16 248 SER B C 1
ATOM 4323 O O . SER B 1 253 ? 31.269 50.568 22.410 1.00 52.33 248 SER B O 1
ATOM 4326 N N . LYS B 1 254 ? 29.556 49.664 23.559 1.00 51.41 249 LYS B N 1
ATOM 4327 C CA . LYS B 1 254 ? 29.254 50.899 24.268 1.00 51.05 249 LYS B CA 1
ATOM 4328 C C . LYS B 1 254 ? 29.185 50.659 25.775 1.00 52.18 249 LYS B C 1
ATOM 4329 O O . LYS B 1 254 ? 29.053 49.525 26.230 1.00 54.10 249 LYS B O 1
ATOM 4335 N N . LEU B 1 255 ? 29.284 51.738 26.541 1.00 51.39 250 LEU B N 1
ATOM 4336 C CA . LEU B 1 255 ? 29.245 51.678 27.992 1.00 49.17 250 LEU B CA 1
ATOM 4337 C C . LEU B 1 255 ? 28.342 52.829 28.400 1.00 48.91 250 LEU B C 1
ATOM 4338 O O . LEU B 1 255 ? 28.518 53.945 27.928 1.00 49.34 250 LEU B O 1
ATOM 4343 N N . ALA B 1 256 ? 27.367 52.565 29.260 1.00 47.76 251 ALA B N 1
ATOM 4344 C CA . ALA B 1 256 ? 26.459 53.615 29.700 1.00 46.66 251 ALA B CA 1
ATOM 4345 C C . ALA B 1 256 ? 26.754 53.952 31.148 1.00 47.24 251 ALA B C 1
ATOM 4346 O O . ALA B 1 256 ? 27.042 53.067 31.949 1.00 49.36 251 ALA B O 1
ATOM 4348 N N . VAL B 1 257 ? 26.703 55.236 31.478 1.00 47.04 252 VAL B N 1
ATOM 4349 C CA . VAL B 1 257 ? 26.962 55.688 32.838 1.00 45.75 252 VAL B CA 1
ATOM 4350 C C . VAL B 1 257 ? 25.943 56.750 33.210 1.00 46.52 252 VAL B C 1
ATOM 4351 O O . VAL B 1 257 ? 25.532 57.550 32.375 1.00 46.49 252 VAL B O 1
ATOM 4355 N N . VAL B 1 258 ? 25.510 56.744 34.460 1.00 48.11 253 VAL B N 1
ATOM 4356 C CA . VAL B 1 258 ? 24.574 57.756 34.918 1.00 50.89 253 VAL B CA 1
ATOM 4357 C C . VAL B 1 258 ? 25.092 58.182 36.294 1.00 51.73 253 VAL B C 1
ATOM 4358 O O . VAL B 1 258 ? 25.679 57.374 37.011 1.00 52.05 253 VAL B O 1
ATOM 4362 N N . SER B 1 259 ? 24.911 59.452 36.642 1.00 53.60 254 SER B N 1
ATOM 4363 C CA . SER B 1 259 ? 25.389 59.980 37.920 1.00 55.34 254 SER B CA 1
ATOM 4364 C C . SER B 1 259 ? 24.295 60.772 38.614 1.00 56.80 254 SER B C 1
ATOM 4365 O O . SER B 1 259 ? 23.205 60.931 38.072 1.00 56.66 254 SER B O 1
ATOM 4368 N N . ASP B 1 260 ? 24.581 61.268 39.814 1.00 59.93 255 ASP B N 1
ATOM 4369 C CA . ASP B 1 260 ? 23.594 62.049 40.546 1.00 63.40 255 ASP B CA 1
ATOM 4370 C C . ASP B 1 260 ? 23.356 63.386 39.855 1.00 65.18 255 ASP B C 1
ATOM 4371 O O . ASP B 1 260 ? 22.482 64.152 40.256 1.00 66.36 255 ASP B O 1
ATOM 4376 N N . LYS B 1 261 ? 24.140 63.659 38.814 1.00 66.64 256 LYS B N 1
ATOM 4377 C CA . LYS B 1 261 ? 23.979 64.880 38.023 1.00 67.31 256 LYS B CA 1
ATOM 4378 C C . LYS B 1 261 ? 22.738 64.622 37.166 1.00 67.59 256 LYS B C 1
ATOM 4379 O O . LYS B 1 261 ? 22.087 65.547 36.676 1.00 68.39 256 LYS B O 1
ATOM 4385 N N . TRP B 1 262 ? 22.442 63.334 36.996 1.00 66.84 257 TRP B N 1
ATOM 4386 C CA . TRP B 1 262 ? 21.298 62.836 36.246 1.00 65.61 257 TRP B CA 1
ATOM 4387 C C . TRP B 1 262 ? 21.352 63.009 34.745 1.00 63.92 257 TRP B C 1
ATOM 4388 O O . TRP B 1 262 ? 20.357 63.331 34.097 1.00 63.28 257 TRP B O 1
ATOM 4399 N N . THR B 1 263 ? 22.540 62.761 34.206 1.00 62.28 258 THR B N 1
ATOM 4400 C CA . THR B 1 263 ? 22.792 62.831 32.779 1.00 60.88 258 THR B CA 1
ATOM 4401 C C . THR B 1 263 ? 23.250 61.439 32.343 1.00 58.46 258 THR B C 1
ATOM 4402 O O . THR B 1 263 ? 24.237 60.914 32.854 1.00 58.43 258 THR B O 1
ATOM 4406 N N . LEU B 1 264 ? 22.520 60.835 31.415 1.00 55.40 259 LEU B N 1
ATOM 4407 C CA . LEU B 1 264 ? 22.877 59.510 30.921 1.00 52.61 259 LEU B CA 1
ATOM 4408 C C . LEU B 1 264 ? 23.928 59.641 29.817 1.00 51.90 259 LEU B C 1
ATOM 4409 O O . LEU B 1 264 ? 23.676 60.252 28.782 1.00 51.19 259 LEU B O 1
ATOM 4414 N N . HIS B 1 265 ? 25.101 59.059 30.042 1.00 51.23 260 HIS B N 1
ATOM 4415 C CA . HIS B 1 265 ? 26.192 59.115 29.077 1.00 51.74 260 HIS B CA 1
ATOM 4416 C C . HIS B 1 265 ? 26.447 57.781 28.402 1.00 51.23 260 HIS B C 1
ATOM 4417 O O . HIS B 1 265 ? 26.518 56.750 29.065 1.00 52.53 260 HIS B O 1
ATOM 4424 N N . VAL B 1 266 ? 26.596 57.797 27.085 1.00 49.64 261 VAL B N 1
ATOM 4425 C CA . VAL B 1 266 ? 26.900 56.574 26.360 1.00 48.74 261 VAL B CA 1
ATOM 4426 C C . VAL B 1 266 ? 28.297 56.768 25.788 1.00 50.32 261 VAL B C 1
ATOM 4427 O O . VAL B 1 266 ? 28.503 57.619 24.927 1.00 51.74 261 VAL B O 1
ATOM 4431 N N . PHE B 1 267 ? 29.257 55.995 26.281 1.00 50.34 262 PHE B N 1
ATOM 4432 C CA . PHE B 1 267 ? 30.632 56.085 25.807 1.00 50.92 262 PHE B CA 1
ATOM 4433 C C . PHE B 1 267 ? 30.883 54.979 24.779 1.00 51.71 262 PHE B C 1
ATOM 4434 O O . PHE B 1 267 ? 30.437 53.853 24.965 1.00 52.93 262 PHE B O 1
ATOM 4442 N N . GLU B 1 268 ? 31.591 55.290 23.697 1.00 52.06 263 GLU B N 1
ATOM 4443 C CA . GLU B 1 268 ? 31.873 54.280 22.682 1.00 53.76 263 GLU B CA 1
ATOM 4444 C C . GLU B 1 268 ? 33.253 53.647 22.832 1.00 53.46 263 GLU B C 1
ATOM 4445 O O . GLU B 1 268 ? 34.268 54.335 22.813 1.00 54.42 263 GLU B O 1
ATOM 4451 N N . ILE B 1 269 ? 33.278 52.328 22.988 1.00 53.89 264 ILE B N 1
ATOM 4452 C CA . ILE B 1 269 ? 34.529 51.598 23.129 1.00 54.50 264 ILE B CA 1
ATOM 4453 C C . ILE B 1 269 ? 35.028 51.229 21.730 1.00 55.51 264 ILE B C 1
ATOM 4454 O O . ILE B 1 269 ? 36.226 51.248 21.466 1.00 54.49 264 ILE B O 1
ATOM 4459 N N . PHE B 1 270 ? 34.099 50.900 20.837 1.00 57.58 265 PHE B N 1
ATOM 4460 C CA . PHE B 1 270 ? 34.435 50.573 19.457 1.00 60.19 265 PHE B CA 1
ATOM 4461 C C . PHE B 1 270 ? 33.189 50.622 18.575 1.00 62.61 265 PHE B C 1
ATOM 4462 O O . PHE B 1 270 ? 32.077 50.728 19.084 1.00 62.90 265 PHE B O 1
ATOM 4470 N N . ASN B 1 271 ? 33.371 50.574 17.257 1.00 66.53 266 ASN B N 1
ATOM 4471 C CA . ASN B 1 271 ? 32.235 50.618 16.334 1.00 70.12 266 ASN B CA 1
ATOM 4472 C C . ASN B 1 271 ? 32.521 49.885 15.027 1.00 71.74 266 ASN B C 1
ATOM 4473 O O . ASN B 1 271 ? 33.667 49.529 14.742 1.00 72.43 266 ASN B O 1
ATOM 4478 N N . ASP B 1 272 ? 31.470 49.665 14.236 1.00 73.20 267 ASP B N 1
ATOM 4479 C CA . ASP B 1 272 ? 31.589 48.983 12.945 1.00 73.36 267 ASP B CA 1
ATOM 4480 C C . ASP B 1 272 ? 32.283 49.872 11.910 1.00 73.02 267 ASP B C 1
ATOM 4481 O O . ASP B 1 272 ? 33.443 49.647 11.556 1.00 73.07 267 ASP B O 1
ATOM 4483 N N . GLN B 1 290 ? 44.684 59.784 26.163 1.00 72.89 285 GLN B N 1
ATOM 4484 C CA . GLN B 1 290 ? 43.687 60.349 25.263 1.00 72.71 285 GLN B CA 1
ATOM 4485 C C . GLN B 1 290 ? 42.252 60.134 25.762 1.00 73.09 285 GLN B C 1
ATOM 4486 O O . GLN B 1 290 ? 41.555 59.230 25.292 1.00 73.97 285 GLN B O 1
ATOM 4488 N N . SER B 1 291 ? 41.816 60.966 26.709 1.00 72.04 286 SER B N 1
ATOM 4489 C CA . SER B 1 291 ? 40.461 60.884 27.258 1.00 71.17 286 SER B CA 1
ATOM 4490 C C . SER B 1 291 ? 39.420 61.207 26.193 1.00 70.36 286 SER B C 1
ATOM 4491 O O . SER B 1 291 ? 39.541 62.208 25.487 1.00 71.66 286 SER B O 1
ATOM 4494 N N . GLU B 1 292 ? 38.396 60.371 26.078 1.00 68.00 287 GLU B N 1
ATOM 4495 C CA . GLU B 1 292 ? 37.342 60.622 25.109 1.00 66.22 287 GLU B CA 1
ATOM 4496 C C . GLU B 1 292 ? 36.105 61.078 25.865 1.00 64.19 287 GLU B C 1
ATOM 4497 O O . GLU B 1 292 ? 36.029 60.913 27.081 1.00 65.02 287 GLU B O 1
ATOM 4503 N N . TRP B 1 293 ? 35.150 61.668 25.154 1.00 61.03 288 TRP B N 1
ATOM 4504 C CA . TRP B 1 293 ? 33.915 62.124 25.778 1.00 57.85 288 TRP B CA 1
ATOM 4505 C C . TRP B 1 293 ? 32.812 61.189 25.314 1.00 56.43 288 TRP B C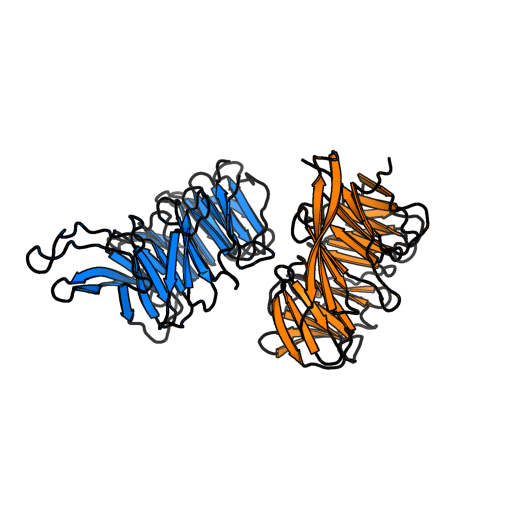 1
ATOM 4506 O O . TRP B 1 293 ? 33.038 60.342 24.454 1.00 56.41 288 TRP B O 1
ATOM 4517 N N . SER B 1 294 ? 31.616 61.344 25.867 1.00 55.20 289 SER B N 1
ATOM 4518 C CA . SER B 1 294 ? 30.508 60.471 25.499 1.00 54.24 289 SER B CA 1
ATOM 4519 C C . SER B 1 294 ? 30.052 60.622 24.053 1.00 53.40 289 SER B C 1
ATOM 4520 O O . SER B 1 294 ? 29.946 61.729 23.543 1.00 53.96 289 SER B O 1
ATOM 4523 N N . LEU B 1 295 ? 29.799 59.492 23.398 1.00 53.55 290 LEU B N 1
ATOM 4524 C CA . LEU B 1 295 ? 29.321 59.471 22.017 1.00 52.93 290 LEU B CA 1
ATOM 4525 C C . LEU B 1 295 ? 28.056 60.318 21.909 1.00 52.84 290 LEU B C 1
ATOM 4526 O O . LEU B 1 295 ? 27.818 60.981 20.902 1.00 53.98 290 LEU B O 1
ATOM 4531 N N . CYS B 1 296 ? 27.241 60.273 22.956 1.00 52.14 291 CYS B N 1
ATOM 4532 C CA . CYS B 1 296 ? 26.001 61.039 23.024 1.00 52.41 291 CYS B CA 1
ATOM 4533 C C . CYS B 1 296 ? 25.504 60.972 24.455 1.00 51.57 291 CYS B C 1
ATOM 4534 O O . CYS B 1 296 ? 26.034 60.214 25.266 1.00 51.95 291 CYS B O 1
ATOM 4537 N N . ASN B 1 297 ? 24.489 61.758 24.772 1.00 49.85 292 ASN B N 1
ATOM 4538 C CA . ASN B 1 297 ? 23.994 61.772 26.130 1.00 51.42 292 ASN B CA 1
ATOM 4539 C C . ASN B 1 297 ? 22.566 62.285 26.206 1.00 51.35 292 ASN B C 1
ATOM 4540 O O . ASN B 1 297 ? 22.042 62.832 25.236 1.00 51.28 292 ASN B O 1
ATOM 4545 N N . PHE B 1 298 ? 21.944 62.096 27.366 1.00 50.98 293 PHE B N 1
ATOM 4546 C CA . PHE B 1 298 ? 20.554 62.485 27.579 1.00 49.83 293 PHE B CA 1
ATOM 4547 C C . PHE B 1 298 ? 20.367 63.034 28.991 1.00 51.08 293 PHE B C 1
ATOM 4548 O O . PHE B 1 298 ? 20.964 62.531 29.943 1.00 50.54 293 PHE B O 1
ATOM 4556 N N . LYS B 1 299 ? 19.550 64.074 29.123 1.00 53.29 294 LYS B N 1
ATOM 4557 C CA . LYS B 1 299 ? 19.301 64.669 30.433 1.00 57.31 294 LYS B CA 1
ATOM 4558 C C . LYS B 1 299 ? 18.038 64.046 31.011 1.00 58.67 294 LYS B C 1
ATOM 4559 O O . LYS B 1 299 ? 16.941 64.242 30.488 1.00 58.01 294 LYS B O 1
ATOM 4565 N N . LEU B 1 300 ? 18.203 63.282 32.085 1.00 60.54 295 LEU B N 1
ATOM 4566 C CA . LEU B 1 300 ? 17.077 62.619 32.722 1.00 62.99 295 LEU B CA 1
ATOM 4567 C C . LEU B 1 300 ? 16.335 63.607 33.607 1.00 66.13 295 LEU B C 1
ATOM 4568 O O . LEU B 1 300 ? 16.942 64.317 34.409 1.00 66.36 295 LEU B O 1
ATOM 4573 N N . SER B 1 301 ? 15.019 63.661 33.441 1.00 70.26 296 SER B N 1
ATOM 4574 C CA . SER B 1 301 ? 14.189 64.562 34.229 1.00 74.62 296 SER B CA 1
ATOM 4575 C C . SER B 1 301 ? 13.761 63.875 35.520 1.00 76.72 296 SER B C 1
ATOM 4576 O O . SER B 1 301 ? 12.762 63.158 35.556 1.00 76.99 296 SER B O 1
ATOM 4579 N N . VAL B 1 302 ? 14.538 64.091 36.576 1.00 79.73 297 VAL B N 1
ATOM 4580 C CA . VAL B 1 302 ? 14.254 63.508 37.884 1.00 83.12 297 VAL B CA 1
ATOM 4581 C C . VAL B 1 302 ? 13.869 64.619 38.857 1.00 85.54 297 VAL B C 1
ATOM 4582 O O . VAL B 1 302 ? 14.070 65.799 38.571 1.00 86.09 297 VAL B O 1
ATOM 4586 N N . ASP B 1 303 ? 13.328 64.244 40.009 1.00 88.14 298 ASP B N 1
ATOM 4587 C CA . ASP B 1 303 ? 12.938 65.235 41.005 1.00 90.77 298 ASP B CA 1
ATOM 4588 C C . ASP B 1 303 ? 13.720 65.069 42.304 1.00 91.98 298 ASP B C 1
ATOM 4589 O O . ASP B 1 303 ? 14.880 64.659 42.289 1.00 92.74 298 ASP B O 1
ATOM 4594 N N . LYS B 1 304 ? 13.084 65.388 43.426 1.00 93.15 299 LYS B N 1
ATOM 4595 C CA . LYS B 1 304 ? 13.736 65.282 44.729 1.00 94.15 299 LYS B CA 1
ATOM 4596 C C . LYS B 1 304 ? 13.607 63.876 45.322 1.00 94.34 299 LYS B C 1
ATOM 4597 O O . LYS B 1 304 ? 14.574 63.325 45.852 1.00 94.65 299 LYS B O 1
ATOM 4603 N N . HIS B 1 305 ? 12.405 63.308 45.234 1.00 94.09 300 HIS B N 1
ATOM 4604 C CA . HIS B 1 305 ? 12.122 61.975 45.769 1.00 92.82 300 HIS B CA 1
ATOM 4605 C C . HIS B 1 305 ? 13.071 60.895 45.249 1.00 90.79 300 HIS B C 1
ATOM 4606 O O . HIS B 1 305 ? 13.302 59.886 45.919 1.00 90.19 300 HIS B O 1
ATOM 4613 N N . VAL B 1 306 ? 13.611 61.116 44.054 1.00 88.20 301 VAL B N 1
ATOM 4614 C CA . VAL B 1 306 ? 14.525 60.174 43.414 1.00 85.58 301 VAL B CA 1
ATOM 4615 C C . VAL B 1 306 ? 15.739 59.778 44.249 1.00 84.02 301 VAL B C 1
ATOM 4616 O O . VAL B 1 306 ? 16.558 60.625 44.606 1.00 84.17 301 VAL B O 1
ATOM 4620 N N . ARG B 1 307 ? 15.851 58.486 44.552 1.00 81.47 302 ARG B N 1
ATOM 4621 C CA . ARG B 1 307 ? 16.991 57.990 45.313 1.00 77.88 302 ARG B CA 1
ATOM 4622 C C . ARG B 1 307 ? 18.101 57.756 44.288 1.00 75.19 302 ARG B C 1
ATOM 4623 O O . ARG B 1 307 ? 19.068 58.521 44.215 1.00 75.57 302 ARG B O 1
ATOM 4631 N N . GLY B 1 308 ? 17.928 56.713 43.479 1.00 70.40 303 GLY B N 1
ATOM 4632 C CA . GLY B 1 308 ? 18.893 56.373 42.451 1.00 63.86 303 GLY B CA 1
ATOM 4633 C C . GLY B 1 308 ? 18.171 55.611 41.358 1.00 58.74 303 GLY B C 1
ATOM 4634 O O . GLY B 1 308 ? 16.962 55.766 41.193 1.00 57.62 303 GLY B O 1
ATOM 4635 N N . CYS B 1 309 ? 18.898 54.788 40.613 1.00 54.12 304 CYS B N 1
ATOM 4636 C CA . CYS B 1 309 ? 18.290 54.007 39.546 1.00 50.90 304 CYS B CA 1
ATOM 4637 C C . CYS B 1 309 ? 19.244 52.917 39.116 1.00 48.85 304 CYS B C 1
ATOM 4638 O O . CYS B 1 309 ? 20.365 52.837 39.602 1.00 47.57 304 CYS B O 1
ATOM 4641 N N . LYS B 1 310 ? 18.785 52.077 38.198 1.00 48.55 305 LYS B N 1
ATOM 4642 C CA . LYS B 1 310 ? 19.593 50.990 37.668 1.00 47.13 305 LYS B CA 1
ATOM 4643 C C . LYS B 1 310 ? 19.359 50.969 36.170 1.00 46.53 305 LYS B C 1
ATOM 4644 O O . LYS B 1 310 ? 18.245 51.223 35.707 1.00 47.85 305 LYS B O 1
ATOM 4650 N N . ILE B 1 311 ? 20.403 50.678 35.408 1.00 45.21 306 ILE B N 1
ATOM 4651 C CA . ILE B 1 311 ? 20.276 50.636 33.962 1.00 45.32 306 ILE B CA 1
ATOM 4652 C C . ILE B 1 311 ? 20.697 49.277 33.440 1.00 45.65 306 ILE B C 1
ATOM 4653 O O . ILE B 1 311 ? 21.355 48.502 34.144 1.00 46.49 306 ILE B O 1
ATOM 4658 N N . ALA B 1 312 ? 20.315 48.993 32.201 1.00 44.66 307 ALA B N 1
ATOM 4659 C CA . ALA B 1 312 ? 20.651 47.725 31.578 1.00 43.17 307 ALA B CA 1
ATOM 4660 C C . ALA B 1 312 ? 20.432 47.793 30.075 1.00 43.07 307 ALA B C 1
ATOM 4661 O O . ALA B 1 312 ? 19.397 48.275 29.606 1.00 43.80 307 ALA B O 1
ATOM 4663 N N . TRP B 1 313 ? 21.417 47.328 29.320 1.00 42.58 308 TRP B N 1
ATOM 4664 C CA . TRP B 1 313 ? 21.299 47.307 27.873 1.00 44.29 308 TRP B CA 1
ATOM 4665 C C . TRP B 1 313 ? 20.512 46.059 27.497 1.00 44.36 308 TRP B C 1
ATOM 4666 O O . TRP B 1 313 ? 20.723 44.984 28.062 1.00 43.54 308 TRP B O 1
ATOM 4677 N N . ILE B 1 314 ? 19.607 46.203 26.539 1.00 45.29 309 ILE B N 1
ATOM 4678 C CA . ILE B 1 314 ? 18.781 45.090 26.101 1.00 44.74 309 ILE B CA 1
ATOM 4679 C C . ILE B 1 314 ? 19.125 44.686 24.677 1.00 47.13 309 ILE B C 1
ATOM 4680 O O . ILE B 1 314 ? 18.497 43.800 24.103 1.00 49.10 309 ILE B O 1
ATOM 4685 N N . SER B 1 315 ? 20.132 45.351 24.118 1.00 48.79 310 SER B N 1
ATOM 4686 C CA . SER B 1 315 ? 20.631 45.085 22.764 1.00 49.80 310 SER B CA 1
ATOM 4687 C C . SER B 1 315 ? 21.959 45.827 22.647 1.00 50.60 310 SER B C 1
ATOM 4688 O O . SER B 1 315 ? 22.552 46.203 23.656 1.00 50.06 310 SER B O 1
ATOM 4691 N N . GLU B 1 316 ? 22.433 46.049 21.429 1.00 51.72 311 GLU B N 1
ATOM 4692 C CA . GLU B 1 316 ? 23.688 46.771 21.279 1.00 52.68 311 GLU B CA 1
ATOM 4693 C C . GLU B 1 316 ? 23.475 48.278 21.160 1.00 51.05 311 GLU B C 1
ATOM 4694 O O . GLU B 1 316 ? 24.428 49.047 21.268 1.00 51.64 311 GLU B O 1
ATOM 4700 N N . SER B 1 317 ? 22.227 48.700 20.971 1.00 49.52 312 SER B N 1
ATOM 4701 C CA . SER B 1 317 ? 21.927 50.123 20.842 1.00 49.90 312 SER B CA 1
ATOM 4702 C C . SER B 1 317 ? 20.777 50.626 21.724 1.00 49.60 312 SER B C 1
ATOM 4703 O O . SER B 1 317 ? 20.480 51.821 21.730 1.00 49.10 312 SER B O 1
ATOM 4706 N N . SER B 1 318 ? 20.112 49.727 22.446 1.00 48.88 313 SER B N 1
ATOM 4707 C CA . SER B 1 318 ? 19.022 50.137 23.331 1.00 47.68 313 SER B CA 1
ATOM 4708 C C . SER B 1 318 ? 19.337 49.732 24.757 1.00 46.30 313 SER B C 1
ATOM 4709 O O . SER B 1 318 ? 20.083 48.782 24.994 1.00 46.25 313 SER B O 1
ATOM 4712 N N . LEU B 1 319 ? 18.776 50.470 25.705 1.00 44.90 314 LEU B N 1
ATOM 4713 C CA . LEU B 1 319 ? 18.993 50.190 27.115 1.00 44.36 314 LEU B CA 1
ATOM 4714 C C . LEU B 1 319 ? 17.803 50.698 27.923 1.00 43.37 314 LEU B C 1
ATOM 4715 O O . LEU B 1 319 ? 17.008 51.511 27.442 1.00 42.36 314 LEU B O 1
ATOM 4720 N N . VAL B 1 320 ? 17.672 50.213 29.149 1.00 41.29 315 VAL B N 1
ATOM 4721 C CA . VAL B 1 320 ? 16.563 50.642 29.986 1.00 41.10 315 VAL B CA 1
ATOM 4722 C C . VAL B 1 320 ? 17.065 51.231 31.295 1.00 41.13 315 VAL B C 1
ATOM 4723 O O . VAL B 1 320 ? 18.173 50.921 31.739 1.00 42.59 315 VAL B O 1
ATOM 4727 N N . VAL B 1 321 ? 16.250 52.086 31.901 1.00 40.11 316 VAL B N 1
ATOM 4728 C CA . VAL B 1 321 ? 16.575 52.680 33.195 1.00 41.00 316 VAL B CA 1
ATOM 4729 C C . VAL B 1 321 ? 15.382 52.354 34.099 1.00 41.96 316 VAL B C 1
ATOM 4730 O O . VAL B 1 321 ? 14.232 52.605 33.724 1.00 42.91 316 VAL B O 1
ATOM 4734 N N . VAL B 1 322 ? 15.650 51.788 35.272 1.00 41.71 317 VAL B N 1
ATOM 4735 C CA . VAL B 1 322 ? 14.585 51.443 36.211 1.00 42.20 317 VAL B CA 1
ATOM 4736 C C . VAL B 1 322 ? 14.589 52.396 37.394 1.00 44.09 317 VAL B C 1
ATOM 4737 O O . VAL B 1 322 ? 15.593 52.505 38.099 1.00 45.81 317 VAL B O 1
ATOM 4741 N N . TRP B 1 323 ? 13.470 53.086 37.608 1.00 46.32 318 TRP B N 1
ATOM 4742 C CA . TRP B 1 323 ? 13.339 54.022 38.730 1.00 48.21 318 TRP B CA 1
ATOM 4743 C C . TRP B 1 323 ? 12.529 53.383 39.856 1.00 49.01 318 TRP B C 1
ATOM 4744 O O . TRP B 1 323 ? 11.302 53.330 39.786 1.00 49.96 318 TRP B O 1
ATOM 4755 N N . PRO B 1 324 ? 13.202 52.903 40.915 1.00 50.12 319 PRO B N 1
ATOM 4756 C CA . PRO B 1 324 ? 12.517 52.268 42.049 1.00 51.34 319 PRO B CA 1
ATOM 4757 C C . PRO B 1 324 ? 11.527 53.150 42.817 1.00 53.90 319 PRO B C 1
ATOM 4758 O O . PRO B 1 324 ? 10.531 52.654 43.341 1.00 56.45 319 PRO B O 1
ATOM 4762 N N . HIS B 1 325 ? 11.790 54.449 42.889 1.00 55.46 320 HIS B N 1
ATOM 4763 C CA . HIS B 1 325 ? 10.890 55.355 43.599 1.00 56.33 320 HIS B CA 1
ATOM 4764 C C . HIS B 1 325 ? 9.489 55.388 42.978 1.00 57.30 320 HIS B C 1
ATOM 4765 O O . HIS B 1 325 ? 8.505 55.621 43.673 1.00 57.60 320 HIS B O 1
ATOM 4767 N N . THR B 1 326 ? 9.394 55.152 41.674 1.00 57.77 321 THR B N 1
ATOM 4768 C CA . THR B 1 326 ? 8.100 55.183 40.998 1.00 59.29 321 THR B CA 1
ATOM 4769 C C . THR B 1 326 ? 7.796 53.889 40.250 1.00 60.27 321 THR B C 1
ATOM 4770 O O . THR B 1 326 ? 6.816 53.812 39.509 1.00 60.58 321 THR B O 1
ATOM 4774 N N . ARG B 1 327 ? 8.632 52.874 40.455 1.00 61.12 322 ARG B N 1
ATOM 4775 C CA . ARG B 1 327 ? 8.465 51.585 39.788 1.00 61.76 322 ARG B CA 1
ATOM 4776 C C . ARG B 1 327 ? 8.186 51.810 38.315 1.00 60.52 322 ARG B C 1
ATOM 4777 O O . ARG B 1 327 ? 7.247 51.264 37.749 1.00 60.84 322 ARG B O 1
ATOM 4785 N N . MET B 1 328 ? 9.033 52.621 37.699 1.00 59.94 323 MET B N 1
ATOM 4786 C CA . MET B 1 328 ? 8.889 52.958 36.294 1.00 59.15 323 MET B CA 1
ATOM 4787 C C . MET B 1 328 ? 10.128 52.507 35.525 1.00 56.88 323 MET B C 1
ATOM 4788 O O . MET B 1 328 ? 11.254 52.616 36.024 1.00 56.93 323 MET B O 1
ATOM 4793 N N . ILE B 1 329 ? 9.922 51.992 34.317 1.00 53.46 324 ILE B N 1
ATOM 4794 C CA . ILE B 1 329 ? 11.035 51.551 33.489 1.00 51.77 324 ILE B CA 1
ATOM 4795 C C . ILE B 1 329 ? 10.965 52.229 32.117 1.00 51.14 324 ILE B C 1
ATOM 4796 O O . ILE B 1 329 ? 9.987 52.075 31.377 1.00 50.10 324 ILE B O 1
ATOM 4801 N N . GLU B 1 330 ? 12.001 53.003 31.795 1.00 50.71 325 GLU B N 1
ATOM 4802 C CA . GLU B 1 330 ? 12.061 53.720 30.521 1.00 49.98 325 GLU B CA 1
ATOM 4803 C C . GLU B 1 330 ? 13.061 53.074 29.579 1.00 48.65 325 GLU B C 1
ATOM 4804 O O . GLU B 1 330 ? 14.115 52.609 30.003 1.00 49.97 325 GLU B O 1
ATOM 4810 N N . THR B 1 331 ? 12.722 53.050 28.299 1.00 47.88 326 THR B N 1
ATOM 4811 C CA . THR B 1 331 ? 13.583 52.443 27.294 1.00 48.61 326 THR B CA 1
ATOM 4812 C C . THR B 1 331 ? 14.191 53.529 26.411 1.00 49.29 326 THR B C 1
ATOM 4813 O O . THR B 1 331 ? 13.474 54.358 25.853 1.00 48.73 326 THR B O 1
ATOM 4817 N N . PHE B 1 332 ? 15.515 53.518 26.292 1.00 50.05 327 PHE B N 1
ATOM 4818 C CA . PHE B 1 332 ? 16.223 54.505 25.483 1.00 49.07 327 PHE B CA 1
ATOM 4819 C C . PHE B 1 332 ? 16.961 53.859 24.326 1.00 48.73 327 PHE B C 1
ATOM 4820 O O . PHE B 1 332 ? 17.514 52.769 24.461 1.00 49.20 327 PHE B O 1
ATOM 4828 N N . LYS B 1 333 ? 16.979 54.545 23.191 1.00 49.55 328 LYS B N 1
ATOM 4829 C CA . LYS B 1 333 ? 17.654 54.033 22.012 1.00 51.84 328 LYS B CA 1
ATOM 4830 C C . LYS B 1 333 ? 18.738 54.999 21.521 1.00 52.77 328 LYS B C 1
ATOM 4831 O O . LYS B 1 333 ? 18.569 56.223 21.551 1.00 52.26 328 LYS B O 1
ATOM 4837 N N . VAL B 1 334 ? 19.861 54.433 21.093 1.00 52.43 329 VAL B N 1
ATOM 4838 C CA . VAL B 1 334 ? 20.983 55.210 20.595 1.00 53.26 329 VAL B CA 1
ATOM 4839 C C . VAL B 1 334 ? 20.960 55.186 19.074 1.00 55.91 329 VAL B C 1
ATOM 4840 O O . VAL B 1 334 ? 21.220 54.149 18.459 1.00 57.68 329 VAL B O 1
ATOM 4844 N N . VAL B 1 335 ? 20.639 56.328 18.471 1.00 57.69 330 VAL B N 1
ATOM 4845 C CA . VAL B 1 335 ? 20.578 56.430 17.016 1.00 59.70 330 VAL B CA 1
ATOM 4846 C C . VAL B 1 335 ? 21.410 57.585 16.454 1.00 61.51 330 VAL B C 1
ATOM 4847 O O . VAL B 1 335 ? 21.621 58.611 17.116 1.00 61.58 330 VAL B O 1
ATOM 4851 N N . PHE B 1 336 ? 21.885 57.396 15.227 1.00 63.07 331 PHE B N 1
ATOM 4852 C CA . PHE B 1 336 ? 22.683 58.396 14.525 1.00 64.49 331 PHE B CA 1
ATOM 4853 C C . PHE B 1 336 ? 21.765 59.139 13.564 1.00 64.60 331 PHE B C 1
ATOM 4854 O O . PHE B 1 336 ? 21.295 58.569 12.579 1.00 65.77 331 PHE B O 1
ATOM 4862 N N . ASP B 1 337 ? 21.503 60.405 13.864 1.00 64.03 332 ASP B N 1
ATOM 4863 C CA . ASP B 1 337 ? 20.647 61.233 13.031 1.00 64.68 332 ASP B CA 1
ATOM 4864 C C . ASP B 1 337 ? 21.427 61.631 11.773 1.00 66.88 332 ASP B C 1
ATOM 4865 O O . ASP B 1 337 ? 22.527 62.174 11.867 1.00 67.20 332 ASP B O 1
ATOM 4870 N N . ASP B 1 338 ? 20.868 61.359 10.599 1.00 69.23 333 ASP B N 1
ATOM 4871 C CA . ASP B 1 338 ? 21.546 61.698 9.347 1.00 72.68 333 ASP B CA 1
ATOM 4872 C C . ASP B 1 338 ? 21.392 63.167 8.974 1.00 72.79 333 ASP B C 1
ATOM 4873 O O . ASP B 1 338 ? 22.306 63.771 8.421 1.00 71.79 333 ASP B O 1
ATOM 4878 N N . GLU B 1 339 ? 20.234 63.734 9.291 1.00 74.29 334 GLU B N 1
ATOM 4879 C CA . GLU B 1 339 ? 19.940 65.133 9.002 1.00 75.61 334 GLU B CA 1
ATOM 4880 C C . GLU B 1 339 ? 20.803 66.088 9.835 1.00 75.62 334 GLU B C 1
ATOM 4881 O O . GLU B 1 339 ? 20.779 67.303 9.630 1.00 76.63 334 GLU B O 1
ATOM 4887 N N . MET B 1 340 ? 21.561 65.537 10.778 1.00 74.74 335 MET B N 1
ATOM 4888 C CA . MET B 1 340 ? 22.426 66.343 11.628 1.00 73.50 335 MET B CA 1
ATOM 4889 C C . MET B 1 340 ? 23.787 65.685 11.765 1.00 72.07 335 MET B C 1
ATOM 4890 O O . MET B 1 340 ? 24.686 66.250 12.384 1.00 70.88 335 MET B O 1
ATOM 4895 N N . GLU B 1 341 ? 23.931 64.491 11.192 1.00 70.63 336 GLU B N 1
ATOM 4896 C CA . GLU B 1 341 ? 25.182 63.743 11.277 1.00 70.04 336 GLU B CA 1
ATOM 4897 C C . GLU B 1 341 ? 25.645 63.777 12.732 1.00 69.20 336 GLU B C 1
ATOM 4898 O O . GLU B 1 341 ? 26.814 64.029 13.029 1.00 69.41 336 GLU B O 1
ATOM 4904 N N . ARG B 1 342 ? 24.704 63.502 13.628 1.00 66.83 337 ARG B N 1
ATOM 4905 C CA . ARG B 1 342 ? 24.947 63.546 15.060 1.00 66.39 337 ARG B CA 1
ATOM 4906 C C . ARG B 1 342 ? 24.344 62.346 15.803 1.00 64.97 337 ARG B C 1
ATOM 4907 O O . ARG B 1 342 ? 23.315 61.806 15.402 1.00 63.38 337 ARG B O 1
ATOM 4915 N N . TRP B 1 343 ? 25.006 61.917 16.874 1.00 64.39 338 TRP B N 1
ATOM 4916 C CA . TRP B 1 343 ? 24.516 60.799 17.674 1.00 62.94 338 TRP B CA 1
ATOM 4917 C C . TRP B 1 343 ? 23.631 61.317 18.789 1.00 61.89 338 TRP B C 1
ATOM 4918 O O . TRP B 1 343 ? 23.977 62.285 19.469 1.00 61.86 338 TRP B O 1
ATOM 4929 N N . LEU B 1 344 ? 22.488 60.674 18.980 1.00 60.09 339 LEU B N 1
ATOM 4930 C CA . LEU B 1 344 ? 21.582 61.100 20.027 1.00 59.13 339 LEU B CA 1
ATOM 4931 C C . LEU B 1 344 ? 20.862 59.933 20.686 1.00 58.46 339 LEU B C 1
ATOM 4932 O O . LEU B 1 344 ? 20.804 58.832 20.137 1.00 59.00 339 LEU B O 1
ATOM 4937 N N . ILE B 1 345 ? 20.340 60.186 21.881 1.00 56.62 340 ILE B N 1
ATOM 4938 C CA . ILE B 1 345 ? 19.625 59.191 22.660 1.00 56.50 340 ILE B CA 1
ATOM 4939 C C . ILE B 1 345 ? 18.168 59.599 22.781 1.00 56.53 340 ILE B C 1
ATOM 4940 O O . ILE B 1 345 ? 17.872 60.659 23.310 1.00 56.34 340 ILE B O 1
ATOM 4945 N N . GLN B 1 346 ? 17.258 58.761 22.302 1.00 57.88 341 GLN B N 1
ATOM 4946 C CA . GLN B 1 346 ? 15.835 59.080 22.380 1.00 59.68 341 GLN B CA 1
ATOM 4947 C C . GLN B 1 346 ? 15.093 58.184 23.365 1.00 59.95 341 GLN B C 1
ATOM 4948 O O . GLN B 1 346 ? 15.367 56.990 23.446 1.00 60.42 341 GLN B O 1
ATOM 4954 N N . MET B 1 347 ? 14.164 58.758 24.122 1.00 60.61 342 MET B N 1
ATOM 4955 C CA . MET B 1 347 ? 13.366 57.960 25.042 1.00 61.66 342 MET B CA 1
ATOM 4956 C C . MET B 1 347 ? 12.319 57.308 24.148 1.00 62.98 342 MET B C 1
ATOM 4957 O O . MET B 1 347 ? 11.398 57.963 23.663 1.00 63.45 342 MET B O 1
ATOM 4962 N N . ASP B 1 348 ? 12.477 56.010 23.931 1.00 64.65 343 ASP B N 1
ATOM 4963 C CA . ASP B 1 348 ? 11.594 55.248 23.060 1.00 65.49 343 ASP B CA 1
ATOM 4964 C C . ASP B 1 348 ? 10.275 54.771 23.675 1.00 64.90 343 ASP B C 1
ATOM 4965 O O . ASP B 1 348 ? 9.296 54.583 22.963 1.00 64.02 343 ASP B O 1
ATOM 4970 N N . GLN B 1 349 ? 10.229 54.585 24.988 1.00 65.76 344 GLN B N 1
ATOM 4971 C CA . GLN B 1 349 ? 9.010 54.079 25.602 1.00 66.12 344 GLN B CA 1
ATOM 4972 C C . GLN B 1 349 ? 9.105 54.076 27.116 1.00 65.91 344 GLN B C 1
ATOM 4973 O O . GLN B 1 349 ? 10.197 54.135 27.673 1.00 66.53 344 GLN B O 1
ATOM 4979 N N . ARG B 1 350 ? 7.959 54.013 27.782 1.00 65.86 345 ARG B N 1
ATOM 4980 C CA . ARG B 1 350 ? 7.946 53.984 29.235 1.00 68.50 345 ARG B CA 1
ATOM 4981 C C . ARG B 1 350 ? 6.742 53.206 29.742 1.00 68.86 345 ARG B C 1
ATOM 4982 O O . ARG B 1 350 ? 5.641 53.341 29.210 1.00 69.37 345 ARG B O 1
ATOM 4990 N N . GLU B 1 351 ? 6.966 52.392 30.770 1.00 69.55 346 GLU B N 1
ATOM 4991 C CA . GLU B 1 351 ? 5.917 51.564 31.362 1.00 69.18 346 GLU B CA 1
ATOM 4992 C C . GLU B 1 351 ? 6.155 51.466 32.859 1.00 68.86 346 GLU B C 1
ATOM 4993 O O . GLU B 1 351 ? 7.242 51.779 33.342 1.00 68.11 346 GLU B O 1
ATOM 4999 N N . GLN B 1 352 ? 5.138 51.037 33.595 1.00 69.55 347 GLN B N 1
ATOM 5000 C CA . GLN B 1 352 ? 5.298 50.871 35.031 1.00 70.24 347 GLN B CA 1
ATOM 5001 C C . GLN B 1 352 ? 5.296 49.391 35.379 1.00 68.72 347 GLN B C 1
ATOM 5002 O O . GLN B 1 352 ? 4.567 48.603 34.779 1.00 68.73 347 GLN B O 1
ATOM 5008 N N . LEU B 1 353 ? 6.131 49.027 36.345 1.00 67.59 348 LEU B N 1
ATOM 5009 C CA . LEU B 1 353 ? 6.233 47.658 36.817 1.00 66.76 348 LEU B CA 1
ATOM 5010 C C . LEU B 1 353 ? 5.064 47.468 37.781 1.00 68.69 348 LEU B C 1
ATOM 5011 O O . LEU B 1 353 ? 5.155 47.798 38.965 1.00 68.54 348 LEU B O 1
ATOM 5016 N N . MET B 1 354 ? 3.960 46.952 37.240 1.00 71.36 349 MET B N 1
ATOM 5017 C CA . MET B 1 354 ? 2.719 46.730 37.983 1.00 73.70 349 MET B CA 1
ATOM 5018 C C . MET B 1 354 ? 2.846 45.758 39.150 1.00 74.61 349 MET B C 1
ATOM 5019 O O . MET B 1 354 ? 3.629 44.810 39.102 1.00 75.63 349 MET B O 1
ATOM 5024 N N . ILE B 1 355 ? 2.066 46.001 40.198 1.00 74.95 350 ILE B N 1
ATOM 5025 C CA . ILE B 1 355 ? 2.068 45.136 41.373 1.00 76.14 350 ILE B CA 1
ATOM 5026 C C . ILE B 1 355 ? 0.642 44.724 41.725 1.00 75.98 350 ILE B C 1
ATOM 5027 O O . ILE B 1 355 ? -0.028 45.529 42.405 1.00 75.72 350 ILE B O 1
#

Foldseek 3Di:
DFFWLEKDAEQVRQKIWTDTQFWIWMFGVVVTGTDDIDTDHQWNYKYDYDPAQWIWTDGVPQQKIFTAGNVVRGGPDIDGDDAGWDDWDDYQFWIWTDGDQKIFIFGPDPPRGGLDDIDGACPEWDDHPQKIKGHHNPQQQKIWIDGPPSPIEIENRDNAHWPYKAAASNRQKIWTARFQGQKIWIAGSVHGDTQAMAGAPPDRAGWQEWYAANVRAWIWTAGPLGKIFIFGSDDDDDDDQDDPVRPGGDDDDGDNYTLDIGHDDDDPVFDGWYKYHPHNFKIWIATRRQQKIWIKGWAADVVVRGIDIDTPDIDHNDD/DFFWLEKDAEQQRQKMWTDTQFWIWMFGQVPTDGPDIDTDHQWNDKYDHDPAQWIWTDGDPQQKIFTAGNVVGDGPDIDGDPAGWDDWHDYPFWIWTDGDQKIFIFGPDPVRGTPDDIDGACREWDDHPQWIKGAHNPQQQKIWIPGDVNIAIESNDNAHWQYKEAANVSQKIWTAHQQRQKIWIAGRVHGHTQAIEGADDGGWGWQEKYAANVRQWIWTATPQQKIFIQGSHDCVYYYGLEIGHDDDDDLFDGWYKAHPHRFKIWIAGRSQQKIWIKGWDQDPVVSGIYIDGPDMDHNDD

Radius of gyration: 27.65 Å; Cα contacts (8 Å, |Δi|>4): 1620; chains: 2; bounding box: 70×73×72 Å

Organism: Kluyveromyces marxianus (NCBI:txid4911)